Protein AF-0000000082835814 (afdb_homodimer)

Secondary structure (DSSP, 8-state):
----PPP-EEEEESSHHHHHHHHHHHHHHHHHHH-TT----EEEEE--HHHHHHHHHTT-HHHHHHHHHHHHHHHHHTT-SEEE---SGGGGGHHHHGGG-SS-B--HHHHHHHHHHHTT--EEEEES-HHHHTSSHHHHHHHHTT-EEEPPPHHHHHHHHHHHHHTGGGT---HHHHHHHHHHHHHHHHTT-SEEEE-STTGGGT--TTTSSS-EEEHHHHHHHHHHHHHH-/----PPPPEEEEESSHHHHHHHHHHHHHHHHHHH-TT----EEEEE--HHHHHHHHHTT-HHHHHHHHHHHHHHHHHHT-SEEE---SGGGGGHHHHGGG-SS-B--HHHHHHHHHHHTT--EEEEES-HHHHTSSHHHHHHHHTT-EEEPPPHHHHHHHHHHHHHTGGGT---HHHHHHHHHHHHHHHHTT-SEEEE-STTGGGT--TTTSSS-EEEHHHHHHHHHHHHHH-

pLDDT: mean 96.19, std 6.43, range [33.75, 98.94]

Radius of gyration: 22.25 Å; Cα contacts (8 Å, |Δi|>4): 1015; chains: 2; bounding box: 59×64×57 Å

Foldseek 3Di:
DPQPAFFEEEEEEQFPQLSVVLVVLQQVVQCVVVHHSDGHHYHYDYDHNVQCVVCVVVVNLLSLQVSSQVSLVVRVVVPGAAYEYRAQLNVLSVVNHVVPGPHHYDQLLLLLLVVCVVVVFAEEEEADAPSRLVGCRNVVNNVVSPHHYDYFDPVLNVLRNCCVPVAQSVPHDDPVSLVSNLVSLVVVVVVPGQEYEPNGSSNVVRDAPVRHPHHYRNSSSSRSVVSSVNRSD/DPQPAFFEEEEEEQFPQLSVVLVVLQQVVQCVVPHHSDGHHYHYDYDHNVQCVVCVVVVNLLSLLVSSQVSLVVRVVVPGAAYEYRAQLNVLSVVNNVVPGPHHYDQLLLLLLVVCVVVVFAEEEEADAPSRLVGCRNVVNNVVSPHHYDYFDPVLNVLRNCCVVVAQSVPHDDPVSLVSNLVSLVVVVVVPGQEYEPNGSSNVVRDAPVRHPHHYRNSSSSRSVVSSVNRSD

Solvent-accessible surface area (backbone atoms only — not comparable to full-atom values): 23156 Å² total; per-residue (Å²): 124,86,76,72,75,52,41,29,39,15,37,40,33,50,47,51,50,15,32,32,51,24,52,35,45,33,39,48,55,26,16,75,74,67,36,80,58,18,28,60,36,37,36,36,30,30,57,32,36,32,60,47,50,55,22,57,77,64,69,30,46,64,55,40,14,52,54,51,43,52,33,46,51,27,32,47,54,40,57,35,60,34,35,39,43,45,42,52,50,66,53,66,16,42,82,64,24,60,88,70,45,92,54,56,72,60,55,46,45,50,48,41,31,52,50,39,50,75,70,67,55,52,27,33,23,49,42,32,36,54,71,33,56,74,38,61,53,50,60,54,34,26,42,75,68,72,30,46,70,43,72,65,55,69,70,50,29,53,51,40,30,48,48,41,70,75,24,32,62,63,73,45,85,52,71,70,57,48,51,52,51,35,49,51,44,41,53,36,42,74,73,62,29,66,28,30,34,32,44,29,37,47,46,58,79,76,49,43,62,89,70,35,78,36,49,57,42,46,33,31,59,47,36,21,51,51,50,48,52,59,24,66,101,123,85,77,74,74,52,41,28,40,16,36,40,32,51,48,53,51,15,32,32,51,25,53,36,46,33,40,48,55,27,16,76,75,67,36,78,59,18,28,60,37,36,35,35,30,29,58,31,36,33,61,48,50,56,22,57,76,64,68,30,46,64,55,39,12,51,54,51,42,52,33,46,52,28,33,46,54,40,58,34,60,32,35,37,43,45,44,55,50,64,53,67,16,42,82,64,25,62,90,70,46,92,53,55,70,60,56,45,45,51,47,43,31,50,50,40,50,74,71,66,56,54,28,34,23,48,41,32,37,54,72,35,58,74,37,62,55,50,59,54,32,26,42,75,67,72,28,48,72,43,71,66,54,71,70,51,30,52,51,40,30,47,48,42,69,74,24,33,63,63,74,44,85,50,69,69,56,48,53,52,51,35,49,51,44,41,53,36,42,75,72,63,29,66,29,30,34,33,42,28,37,47,47,57,78,77,49,43,60,89,71,35,79,38,49,58,40,44,34,29,58,49,38,22,51,50,50,47,52,59,25,68,101

Sequence (466 aa):
MPVRPPLHIGIVACSAEGAALCYRTICAEGAQRLGPHAHPEVSLHSLSLADYVACLERNDLAGVGALMLTSADRLARAGADFLICPDNTIHQALGHVLPQSPLPWLHIAEEVAAQAAARGLRRIGILGTRWLVDSPVYPDKLQARGLDYVRPAPADRDLLARVIMDELVYGVFKPESVALLQGVVARLRDAGCDAVALGCTELPLVLNDANCALPTLDSTRILARAALDRALAMPVRPPLHIGIVACSAEGAALCYRTICAEGAQRLGPHAHPEVSLHSLSLADYVACLERNDLAGVGALMLTSADRLARAGADFLICPDNTIHQALGHVLPQSPLPWLHIAEEVAAQAAARGLRRIGILGTRWLVDSPVYPDKLQARGLDYVRPAPADRDLLARVIMDELVYGVFKPESVALLQGVVARLRDAGCDAVALGCTELPLVLNDANCALPTLDSTRILARAALDRALA

Organism: NCBI:txid1287738

InterPro domains:
  IPR001920 Asp/Glu racemase [G3DSA:3.40.50.1860] (9-227)
  IPR001920 Asp/Glu racemase [G3DSA:3.40.50.1860] (108-218)
  IPR001920 Asp/Glu racemase [SSF53681] (8-120)
  IPR001920 Asp/Glu racemase [SSF53681] (122-231)
  IPR004380 Aspartate racemase [TIGR00035] (16-233)
  IPR015942 Asp/Glu/hydantoin racemase [PF01177] (23-227)

Nearest PDB structures (foldseek):
  5hqt-assembly1_A  TM=9.695E-01  e=1.471E-18  Escherichia coli O157:H7 str. SS52
  3ojc-assembly1_A  TM=8.824E-01  e=3.855E-18  Yersinia pestis CO92
  2zsk-assembly1_B  TM=8.401E-01  e=7.591E-15  Pyrococcus horikoshii OT3
  1jfl-assembly1_B  TM=8.444E-01  e=1.386E-14  Pyrococcus horikoshii OT3
  2dx7-assembly1_B  TM=7.822E-01  e=9.094E-15  Pyrococcus horikoshii OT3

Structure (mmCIF, N/CA/C/O backbone):
data_AF-0000000082835814-model_v1
#
loop_
_entity.id
_entity.type
_entity.pdbx_description
1 polymer 'L-aspartate/glutamate-specific racemase'
#
loop_
_atom_site.group_PDB
_atom_site.id
_atom_site.type_symbol
_atom_site.label_atom_id
_atom_site.label_alt_id
_atom_site.label_comp_id
_atom_site.label_asym_id
_atom_site.label_entity_id
_atom_site.label_seq_id
_atom_site.pdbx_PDB_ins_code
_atom_site.Cartn_x
_atom_site.Cartn_y
_atom_site.Cartn_z
_atom_site.occupancy
_atom_site.B_iso_or_equiv
_atom_site.auth_seq_id
_atom_site.auth_comp_id
_atom_site.auth_asym_id
_atom_site.auth_atom_id
_atom_site.pdbx_PDB_model_num
ATOM 1 N N . MET A 1 1 ? -31.359 10.32 -10.453 1 34.06 1 MET A N 1
ATOM 2 C CA . MET A 1 1 ? -30.203 10.852 -11.188 1 34.06 1 MET A CA 1
ATOM 3 C C . MET A 1 1 ? -29.094 9.828 -11.258 1 34.06 1 MET A C 1
ATOM 5 O O . MET A 1 1 ? -28.828 9.109 -10.297 1 34.06 1 MET A O 1
ATOM 9 N N . PRO A 1 2 ? -28.672 9.375 -12.469 1 40.94 2 PRO A N 1
ATOM 10 C CA . PRO A 1 2 ? -27.703 8.281 -12.547 1 40.94 2 PRO A CA 1
ATOM 11 C C . PRO A 1 2 ? -26.5 8.508 -11.641 1 40.94 2 PRO A C 1
ATOM 13 O O . PRO A 1 2 ? -25.984 9.625 -11.539 1 40.94 2 PRO A O 1
ATOM 16 N N . VAL A 1 3 ? -26.375 7.82 -10.539 1 61.19 3 VAL A N 1
ATOM 17 C CA . VAL A 1 3 ? -25.344 7.961 -9.516 1 61.19 3 VAL A CA 1
ATOM 18 C C . VAL A 1 3 ? -23.984 8.148 -10.18 1 61.19 3 VAL A C 1
ATOM 20 O O . VAL A 1 3 ? -23.562 7.316 -10.984 1 61.19 3 VAL A O 1
ATOM 23 N N . ARG A 1 4 ? -23.469 9.359 -10.312 1 79.81 4 ARG A N 1
ATOM 24 C CA . ARG A 1 4 ? -22.156 9.641 -10.859 1 79.81 4 ARG A CA 1
ATOM 25 C C . ARG A 1 4 ? -21.109 8.68 -10.289 1 79.81 4 ARG A C 1
ATOM 27 O O . ARG A 1 4 ? -21.094 8.422 -9.078 1 79.81 4 ARG A O 1
ATOM 34 N N . PRO A 1 5 ? -20.312 8.031 -11.281 1 90.81 5 PRO A N 1
ATOM 35 C CA . PRO A 1 5 ? -19.266 7.152 -10.742 1 90.81 5 PRO A CA 1
ATOM 36 C C . PRO A 1 5 ? -18.297 7.891 -9.82 1 90.81 5 PRO A C 1
ATOM 38 O O . PRO A 1 5 ? -18.094 9.094 -9.977 1 90.81 5 PRO A O 1
ATOM 41 N N . PRO A 1 6 ? -17.844 7.262 -8.867 1 96.75 6 PRO A N 1
ATOM 42 C CA . PRO A 1 6 ? -16.859 7.895 -7.992 1 96.75 6 PRO A CA 1
ATOM 43 C C . PRO A 1 6 ? -15.688 8.5 -8.758 1 96.75 6 PRO A C 1
ATOM 45 O O . PRO A 1 6 ? -15.297 7.973 -9.805 1 96.75 6 PRO A O 1
ATOM 48 N N . LEU A 1 7 ? -15.172 9.641 -8.234 1 98.44 7 LEU A N 1
ATOM 49 C CA . LEU A 1 7 ? -13.992 10.242 -8.836 1 98.44 7 LEU A CA 1
ATOM 50 C C . LEU A 1 7 ? -12.773 9.344 -8.672 1 98.44 7 LEU A C 1
ATOM 52 O O . LEU A 1 7 ? -12.656 8.625 -7.676 1 98.44 7 LEU A O 1
ATOM 56 N N . HIS A 1 8 ? -11.914 9.383 -9.688 1 98.75 8 HIS A N 1
ATOM 57 C CA . HIS A 1 8 ? -10.648 8.664 -9.68 1 98.75 8 HIS A CA 1
ATOM 58 C C . HIS A 1 8 ? -9.602 9.383 -8.828 1 98.75 8 HIS A C 1
ATOM 60 O O . HIS A 1 8 ? -9.211 10.508 -9.148 1 98.75 8 HIS A O 1
ATOM 66 N N . ILE A 1 9 ? -9.188 8.734 -7.754 1 98.94 9 ILE A N 1
ATOM 67 C CA . ILE A 1 9 ? -8.266 9.328 -6.793 1 98.94 9 ILE A CA 1
ATOM 68 C C . ILE A 1 9 ? -6.828 9.102 -7.25 1 98.94 9 ILE A C 1
ATOM 70 O O . ILE A 1 9 ? -6.438 7.977 -7.57 1 98.94 9 ILE A O 1
ATOM 74 N N . GLY A 1 10 ? -6.031 10.148 -7.328 1 98.94 10 GLY A N 1
ATOM 75 C CA . GLY A 1 10 ? -4.602 10.031 -7.555 1 98.94 10 GLY A CA 1
ATOM 76 C C . GLY A 1 10 ? -3.775 10.281 -6.309 1 98.94 10 GLY A C 1
ATOM 77 O O . GLY A 1 10 ? -3.896 11.336 -5.68 1 98.94 10 GLY A O 1
ATOM 78 N N . ILE A 1 11 ? -2.92 9.336 -5.945 1 98.94 11 ILE A N 1
ATOM 79 C CA . ILE A 1 11 ? -2.051 9.461 -4.781 1 98.94 11 ILE A CA 1
ATOM 80 C C . ILE A 1 11 ? -0.632 9.797 -5.227 1 98.94 11 ILE A C 1
ATOM 82 O O . ILE A 1 11 ? 0.034 8.984 -5.875 1 98.94 11 ILE A O 1
ATOM 86 N N . VAL A 1 12 ? -0.188 10.969 -4.91 1 98.88 12 VAL A N 1
ATOM 87 C CA . VAL A 1 12 ? 1.22 11.336 -5.035 1 98.88 12 VAL A CA 1
ATOM 88 C C . VAL A 1 12 ? 2.004 10.766 -3.852 1 98.88 12 VAL A C 1
ATOM 90 O O . VAL A 1 12 ? 1.965 11.32 -2.75 1 98.88 12 VAL A O 1
ATOM 93 N N . ALA A 1 13 ? 2.738 9.711 -4.117 1 98.12 13 ALA A N 1
ATOM 94 C CA . ALA A 1 13 ? 3.391 8.969 -3.039 1 98.12 13 ALA A CA 1
ATOM 95 C C . ALA A 1 13 ? 4.812 9.469 -2.812 1 98.12 13 ALA A C 1
ATOM 97 O O . ALA A 1 13 ? 5.547 9.727 -3.768 1 98.12 13 ALA A O 1
ATOM 98 N N . CYS A 1 14 ? 5.152 9.648 -1.575 1 96.12 14 CYS A N 1
ATOM 99 C CA . CYS A 1 14 ? 6.512 9.984 -1.162 1 96.12 14 CYS A CA 1
ATOM 100 C C . CYS A 1 14 ? 7.152 8.82 -0.418 1 96.12 14 CYS A C 1
ATOM 102 O O . CYS A 1 14 ? 8.039 8.148 -0.95 1 96.12 14 CYS A O 1
ATOM 104 N N . SER A 1 15 ? 6.668 8.484 0.699 1 94.56 15 SER A N 1
ATOM 105 C CA . SER A 1 15 ? 7.098 7.277 1.39 1 94.56 15 SER A CA 1
ATOM 106 C C . SER A 1 15 ? 6.16 6.109 1.096 1 94.56 15 SER A C 1
ATOM 108 O O . SER A 1 15 ? 4.945 6.293 1.007 1 94.56 15 SER A O 1
ATOM 110 N N . ALA A 1 16 ? 6.73 4.898 0.979 1 95.94 16 ALA A N 1
ATOM 111 C CA . ALA A 1 16 ? 5.961 3.713 0.612 1 95.94 16 ALA A CA 1
ATOM 112 C C . ALA A 1 16 ? 4.984 3.328 1.717 1 95.94 16 ALA A C 1
ATOM 114 O O . ALA A 1 16 ? 3.844 2.949 1.44 1 95.94 16 ALA A O 1
ATOM 115 N N . GLU A 1 17 ? 5.43 3.436 2.963 1 94.75 17 GLU A N 1
ATOM 116 C CA . GLU A 1 17 ? 4.59 3.01 4.078 1 94.75 17 GLU A CA 1
ATOM 117 C C . GLU A 1 17 ? 3.369 3.914 4.227 1 94.75 17 GLU A C 1
ATOM 119 O O . GLU A 1 17 ? 2.24 3.428 4.336 1 94.75 17 GLU A O 1
ATOM 124 N N . GLY A 1 18 ? 3.574 5.23 4.172 1 94.94 18 GLY A N 1
ATOM 125 C CA . GLY A 1 18 ? 2.467 6.168 4.262 1 94.94 18 GLY A CA 1
ATOM 126 C C . GLY A 1 18 ? 1.495 6.055 3.1 1 94.94 18 GLY A C 1
ATOM 127 O O . GLY A 1 18 ? 0.278 6.055 3.299 1 94.94 18 GLY A O 1
ATOM 128 N N . ALA A 1 19 ? 2.045 5.93 1.923 1 97.75 19 ALA A N 1
ATOM 129 C CA . ALA A 1 19 ? 1.207 5.816 0.733 1 97.75 19 ALA A CA 1
ATOM 130 C C . ALA A 1 19 ? 0.396 4.523 0.757 1 97.75 19 ALA A C 1
ATOM 132 O O . ALA A 1 19 ? -0.786 4.516 0.404 1 97.75 19 ALA A O 1
ATOM 133 N N . ALA A 1 20 ? 1.038 3.438 1.173 1 97.69 20 ALA A N 1
ATOM 134 C CA . ALA A 1 20 ? 0.362 2.145 1.251 1 97.69 20 ALA A CA 1
ATOM 135 C C . ALA A 1 20 ? -0.774 2.18 2.268 1 97.69 20 ALA A C 1
ATOM 137 O O . ALA A 1 20 ? -1.859 1.65 2.016 1 97.69 20 ALA A O 1
ATOM 138 N N . LEU A 1 21 ? -0.505 2.768 3.414 1 96.94 21 LEU A N 1
ATOM 139 C CA . LEU A 1 21 ? -1.548 2.881 4.43 1 96.94 21 LEU A CA 1
ATOM 140 C C . LEU A 1 21 ? -2.725 3.701 3.908 1 96.94 21 LEU A C 1
ATOM 142 O O . LEU A 1 21 ? -3.883 3.334 4.113 1 96.94 21 LEU A O 1
ATOM 146 N N . CYS A 1 22 ? -2.416 4.816 3.246 1 98.31 22 CYS A N 1
ATOM 147 C CA . CYS A 1 22 ? -3.461 5.664 2.684 1 98.31 22 CYS A CA 1
ATOM 148 C C . CYS A 1 22 ? -4.305 4.898 1.672 1 98.31 22 CYS A C 1
ATOM 150 O O . CYS A 1 22 ? -5.531 4.902 1.751 1 98.31 22 CYS A O 1
ATOM 152 N N . TYR A 1 23 ? -3.658 4.191 0.775 1 98.62 23 TYR A N 1
ATOM 153 C CA . TYR A 1 23 ? -4.297 3.398 -0.269 1 98.62 23 TYR A CA 1
ATOM 154 C C . TYR A 1 23 ? -5.184 2.314 0.333 1 98.62 23 TYR A C 1
ATOM 156 O O . TYR A 1 23 ? -6.355 2.189 -0.03 1 98.62 23 TYR A O 1
ATOM 164 N N . ARG A 1 24 ? -4.668 1.563 1.282 1 97.25 24 ARG A N 1
ATOM 165 C CA . ARG A 1 24 ? -5.418 0.489 1.921 1 97.25 24 ARG A CA 1
ATOM 166 C C . ARG A 1 24 ? -6.629 1.039 2.668 1 97.25 24 ARG A C 1
ATOM 168 O O . ARG A 1 24 ? -7.691 0.415 2.684 1 97.25 24 ARG A O 1
ATOM 175 N N . THR A 1 25 ? -6.434 2.201 3.326 1 97.44 25 THR A N 1
ATOM 176 C CA . THR A 1 25 ? -7.527 2.822 4.066 1 97.44 25 THR A CA 1
ATOM 177 C C . THR A 1 25 ? -8.664 3.209 3.125 1 97.44 25 THR A C 1
ATOM 179 O O . THR A 1 25 ? -9.828 2.928 3.406 1 97.44 25 THR A O 1
ATOM 182 N N . ILE A 1 26 ? -8.32 3.812 1.969 1 98.31 26 ILE A N 1
ATOM 183 C CA . ILE A 1 26 ? -9.32 4.211 0.986 1 98.31 26 ILE A CA 1
ATOM 184 C C . ILE A 1 26 ? -10.125 2.988 0.543 1 98.31 26 ILE A C 1
ATOM 186 O O . ILE A 1 26 ? -11.359 3.025 0.506 1 98.31 26 ILE A O 1
ATOM 190 N N . CYS A 1 27 ? -9.445 1.894 0.278 1 97 27 CYS A N 1
ATOM 191 C CA . CYS A 1 27 ? -10.094 0.705 -0.258 1 97 27 CYS A CA 1
ATOM 192 C C . CYS A 1 27 ? -10.938 0.014 0.81 1 97 27 CYS A C 1
ATOM 194 O O . CYS A 1 27 ? -12.086 -0.35 0.563 1 97 27 CYS A O 1
ATOM 196 N N . ALA A 1 28 ? -10.367 -0.128 2.031 1 95.44 28 ALA A N 1
ATOM 197 C CA . ALA A 1 28 ? -11.078 -0.813 3.105 1 95.44 28 ALA A CA 1
ATOM 198 C C . ALA A 1 28 ? -12.336 -0.042 3.51 1 95.44 28 ALA A C 1
ATOM 200 O O . ALA A 1 28 ? -13.414 -0.625 3.645 1 95.44 28 ALA A O 1
ATOM 201 N N . GLU A 1 29 ? -12.172 1.248 3.678 1 96.44 29 GLU A N 1
ATOM 202 C CA . GLU A 1 29 ? -13.312 2.045 4.109 1 96.44 29 GLU A CA 1
ATOM 203 C C . GLU A 1 29 ? -14.266 2.309 2.947 1 96.44 29 GLU A C 1
ATOM 205 O O . GLU A 1 29 ? -15.453 2.572 3.16 1 96.44 29 GLU A O 1
ATOM 210 N N . GLY A 1 30 ? -13.711 2.328 1.691 1 96.5 30 GLY A N 1
ATOM 211 C CA . GLY A 1 30 ? -14.586 2.391 0.531 1 96.5 30 GLY A CA 1
ATOM 212 C C . GLY A 1 30 ? -15.617 1.282 0.504 1 96.5 30 GLY A C 1
ATOM 213 O O . GLY A 1 30 ? -16.766 1.511 0.131 1 96.5 30 GLY A O 1
ATOM 214 N N . ALA A 1 31 ? -15.242 0.094 0.938 1 94.69 31 ALA A N 1
ATOM 215 C CA . ALA A 1 31 ? -16.125 -1.066 0.926 1 94.69 31 ALA A CA 1
ATOM 216 C C . ALA A 1 31 ? -17.297 -0.879 1.897 1 94.69 31 ALA A C 1
ATOM 218 O O . ALA A 1 31 ? -18.391 -1.402 1.674 1 94.69 31 ALA A O 1
ATOM 219 N N . GLN A 1 32 ? -17.047 -0.156 2.953 1 93.94 32 GLN A N 1
ATOM 220 C CA . GLN A 1 32 ? -18.094 0.129 3.926 1 93.94 32 GLN A CA 1
ATOM 221 C C . GLN A 1 32 ? -19.156 1.052 3.332 1 93.94 32 GLN A C 1
ATOM 223 O O . GLN A 1 32 ? -20.312 1.021 3.75 1 93.94 32 GLN A O 1
ATOM 228 N N . ARG A 1 33 ? -18.828 1.81 2.367 1 95 33 ARG A N 1
ATOM 229 C CA . ARG A 1 33 ? -19.719 2.822 1.807 1 95 33 ARG A CA 1
ATOM 230 C C . ARG A 1 33 ? -20.312 2.357 0.482 1 95 33 ARG A C 1
ATOM 232 O O . ARG A 1 33 ? -21.422 2.758 0.119 1 95 33 ARG A O 1
ATOM 239 N N . LEU A 1 34 ? -19.594 1.552 -0.23 1 96.06 34 LEU A N 1
ATOM 240 C CA . LEU A 1 34 ? -19.984 1.211 -1.594 1 96.06 34 LEU A CA 1
ATOM 241 C C . LEU A 1 34 ? -20.438 -0.244 -1.685 1 96.06 34 LEU A C 1
ATOM 243 O O . LEU A 1 34 ? -20.969 -0.671 -2.709 1 96.06 34 LEU A O 1
ATOM 247 N N . GLY A 1 35 ? -20.25 -1.021 -0.644 1 94.38 35 GLY A N 1
ATOM 248 C CA . GLY A 1 35 ? -20.547 -2.445 -0.639 1 94.38 35 GLY A CA 1
ATOM 249 C C . GLY A 1 35 ? -19.312 -3.316 -0.606 1 94.38 35 GLY A C 1
ATOM 250 O O . GLY A 1 35 ? -18.188 -2.812 -0.688 1 94.38 35 GLY A O 1
ATOM 251 N N . PRO A 1 36 ? -19.516 -4.621 -0.508 1 93.94 36 PRO A N 1
ATOM 252 C CA . PRO A 1 36 ? -18.391 -5.543 -0.31 1 93.94 36 PRO A CA 1
ATOM 253 C C . PRO A 1 36 ? -17.344 -5.441 -1.418 1 93.94 36 PRO A C 1
ATOM 255 O O . PRO A 1 36 ? -17.688 -5.488 -2.602 1 93.94 36 PRO A O 1
ATOM 258 N N . HIS A 1 37 ? -16.094 -5.246 -1.024 1 92.75 37 HIS A N 1
ATOM 259 C CA . HIS A 1 37 ? -14.93 -5.254 -1.895 1 92.75 37 HIS A CA 1
ATOM 260 C C . HIS A 1 37 ? -14.898 -4.02 -2.791 1 92.75 37 HIS A C 1
ATOM 262 O O . HIS A 1 37 ? -13.961 -3.832 -3.566 1 92.75 37 HIS A O 1
ATOM 268 N N . ALA A 1 38 ? -15.891 -3.127 -2.67 1 96.31 38 ALA A N 1
ATOM 269 C CA . ALA A 1 38 ? -16 -1.993 -3.584 1 96.31 38 ALA A CA 1
ATOM 270 C C . ALA A 1 38 ? -15.195 -0.802 -3.076 1 96.31 38 ALA A C 1
ATOM 272 O O . ALA A 1 38 ? -15.164 -0.533 -1.873 1 96.31 38 ALA A O 1
ATOM 273 N N . HIS A 1 39 ? -14.508 -0.158 -3.91 1 97.31 39 HIS A N 1
ATOM 274 C CA . HIS A 1 39 ? -13.781 1.078 -3.646 1 97.31 39 HIS A CA 1
ATOM 275 C C . HIS A 1 39 ? -13.625 1.905 -4.918 1 97.31 39 HIS A C 1
ATOM 277 O O . HIS A 1 39 ? -13.828 1.397 -6.023 1 97.31 39 HIS A O 1
ATOM 283 N N . PRO A 1 40 ? -13.352 3.252 -4.785 1 98.19 40 PRO A N 1
ATOM 284 C CA . PRO A 1 40 ? -13.117 4.062 -5.984 1 98.19 40 PRO A CA 1
ATOM 285 C C . PRO A 1 40 ? -11.867 3.635 -6.754 1 98.19 40 PRO A C 1
ATOM 287 O O . PRO A 1 40 ? -11.023 2.916 -6.215 1 98.19 40 PRO A O 1
ATOM 290 N N . GLU A 1 41 ? -11.859 4.02 -7.992 1 98.5 41 GLU A N 1
ATOM 291 C CA . GLU A 1 41 ? -10.633 3.895 -8.781 1 98.5 41 GLU A CA 1
ATOM 292 C C . GLU A 1 41 ? -9.5 4.715 -8.18 1 98.5 41 GLU A C 1
ATOM 294 O O . GLU A 1 41 ? -9.711 5.848 -7.746 1 98.5 41 GLU A O 1
ATOM 299 N N . VAL A 1 42 ? -8.32 4.086 -8.039 1 98.81 42 VAL A N 1
ATOM 300 C CA . VAL A 1 42 ? -7.18 4.754 -7.418 1 98.81 42 VAL A CA 1
ATOM 301 C C . VAL A 1 42 ? -5.93 4.547 -8.273 1 98.81 42 VAL A C 1
ATOM 303 O O . VAL A 1 42 ? -5.664 3.434 -8.734 1 98.81 42 VAL A O 1
ATOM 306 N N . SER A 1 43 ? -5.18 5.59 -8.547 1 98.88 43 SER A N 1
ATOM 307 C CA . SER A 1 43 ? -3.822 5.535 -9.086 1 98.88 43 SER A CA 1
ATOM 308 C C . SER A 1 43 ? -2.812 6.098 -8.086 1 98.88 43 SER A C 1
ATOM 310 O O . SER A 1 43 ? -3.096 7.074 -7.395 1 98.88 43 SER A O 1
ATOM 312 N N . LEU A 1 44 ? -1.703 5.441 -7.992 1 98.88 44 LEU A N 1
ATOM 313 C CA . LEU A 1 44 ? -0.583 5.859 -7.156 1 98.88 44 LEU A CA 1
ATOM 314 C C . LEU A 1 44 ? 0.695 5.977 -7.977 1 98.88 44 LEU A C 1
ATOM 316 O O . LEU A 1 44 ? 0.964 5.137 -8.836 1 98.88 44 LEU A O 1
ATOM 320 N N . HIS A 1 45 ? 1.45 7.059 -7.82 1 98.88 45 HIS A N 1
ATOM 321 C CA . HIS A 1 45 ? 2.758 7.227 -8.438 1 98.88 45 HIS A CA 1
ATOM 322 C C . HIS A 1 45 ? 3.811 7.625 -7.414 1 98.88 45 HIS A C 1
ATOM 324 O O . HIS A 1 45 ? 3.566 8.492 -6.574 1 98.88 45 HIS A O 1
ATOM 330 N N . SER A 1 46 ? 4.934 6.973 -7.535 1 98.44 46 SER A N 1
ATOM 331 C CA . SER A 1 46 ? 6 7.184 -6.562 1 98.44 46 SER A CA 1
ATOM 332 C C . SER A 1 46 ? 7.352 7.348 -7.254 1 98.44 46 SER A C 1
ATOM 334 O O . SER A 1 46 ? 7.789 6.461 -7.988 1 98.44 46 SER A O 1
ATOM 336 N N . LEU A 1 47 ? 8.008 8.461 -7.02 1 98.19 47 LEU A N 1
ATOM 337 C CA . LEU A 1 47 ? 9.43 8.602 -7.289 1 98.19 47 LEU A CA 1
ATOM 338 C C . LEU A 1 47 ? 10.258 8.125 -6.102 1 98.19 47 LEU A C 1
ATOM 340 O O . LEU A 1 47 ? 9.719 7.871 -5.023 1 98.19 47 LEU A O 1
ATOM 344 N N . SER A 1 48 ? 11.562 7.941 -6.355 1 97.62 48 SER A N 1
ATOM 345 C CA . SER A 1 48 ? 12.438 7.5 -5.273 1 97.62 48 SER A CA 1
ATOM 346 C C . SER A 1 48 ? 12.383 8.461 -4.09 1 97.62 48 SER A C 1
ATOM 348 O O . SER A 1 48 ? 12.523 9.672 -4.266 1 97.62 48 SER A O 1
ATOM 350 N N . LEU A 1 49 ? 12.156 7.906 -2.875 1 96.81 49 LEU A N 1
ATOM 351 C CA . LEU A 1 49 ? 12.18 8.727 -1.67 1 96.81 49 LEU A CA 1
ATOM 352 C C . LEU A 1 49 ? 13.516 9.438 -1.515 1 96.81 49 LEU A C 1
ATOM 354 O O . LEU A 1 49 ? 13.578 10.562 -1.011 1 96.81 49 LEU A O 1
ATOM 358 N N . ALA A 1 50 ? 14.547 8.836 -2.014 1 96.81 50 ALA A N 1
ATOM 359 C CA . ALA A 1 50 ? 15.883 9.414 -1.932 1 96.81 50 ALA A CA 1
ATOM 360 C C . ALA A 1 50 ? 15.945 10.773 -2.625 1 96.81 50 ALA A C 1
ATOM 362 O O . ALA A 1 50 ? 16.672 11.664 -2.189 1 96.81 50 ALA A O 1
ATOM 363 N N . ASP A 1 51 ? 15.203 10.898 -3.709 1 97.62 51 ASP A N 1
ATOM 364 C CA . ASP A 1 51 ? 15.18 12.164 -4.434 1 97.62 51 ASP A CA 1
ATOM 365 C C . ASP A 1 51 ? 14.555 13.266 -3.59 1 97.62 51 ASP A C 1
ATOM 367 O O . ASP A 1 51 ? 15.039 14.398 -3.576 1 97.62 51 ASP A O 1
ATOM 371 N N . TYR A 1 52 ? 13.492 12.961 -2.873 1 97 52 TYR A N 1
ATOM 372 C CA . TYR A 1 52 ? 12.859 13.922 -1.979 1 97 52 TYR A CA 1
ATOM 373 C C . TYR A 1 52 ? 13.781 14.297 -0.828 1 97 52 TYR A C 1
ATOM 375 O O . TYR A 1 52 ? 13.93 15.477 -0.494 1 97 52 TYR A O 1
ATOM 383 N N . VAL A 1 53 ? 14.398 13.273 -0.223 1 95.69 53 VAL A N 1
ATOM 384 C CA . VAL A 1 53 ? 15.297 13.484 0.908 1 95.69 53 VAL A CA 1
ATOM 385 C C . VAL A 1 53 ? 16.438 14.406 0.493 1 95.69 53 VAL A C 1
ATOM 387 O O . VAL A 1 53 ? 16.812 15.32 1.232 1 95.69 53 VAL A O 1
ATOM 390 N N . ALA A 1 54 ? 16.953 14.203 -0.715 1 97.19 54 ALA A N 1
ATOM 391 C CA . ALA A 1 54 ? 18.047 15.031 -1.221 1 97.19 54 ALA A CA 1
ATOM 392 C C . ALA A 1 54 ? 17.625 16.5 -1.322 1 97.19 54 ALA A C 1
ATOM 394 O O . ALA A 1 54 ? 18.375 17.391 -0.944 1 97.19 54 ALA A O 1
ATOM 395 N N . CYS A 1 55 ? 16.453 16.703 -1.823 1 97.81 55 CYS A N 1
ATOM 396 C CA . CYS A 1 55 ? 15.938 18.062 -1.93 1 97.81 55 CYS A CA 1
ATOM 397 C C . CYS A 1 55 ? 15.727 18.688 -0.551 1 97.81 55 CYS A C 1
ATOM 399 O O . CYS A 1 55 ? 16.078 19.844 -0.318 1 97.81 55 CYS A O 1
ATOM 401 N N . LEU A 1 56 ? 15.125 17.906 0.367 1 94.75 56 LEU A N 1
ATOM 402 C CA . LEU A 1 56 ? 14.812 18.391 1.707 1 94.75 56 LEU A CA 1
ATOM 403 C C . LEU A 1 56 ? 16.094 18.734 2.465 1 94.75 56 LEU A C 1
ATOM 405 O O . LEU A 1 56 ? 16.141 19.766 3.148 1 94.75 56 LEU A O 1
ATOM 409 N N . GLU A 1 57 ? 17.078 17.922 2.328 1 94.62 57 GLU A N 1
ATOM 410 C CA . GLU A 1 57 ? 18.344 18.156 3 1 94.62 57 GLU A CA 1
ATOM 411 C C . GLU A 1 57 ? 19 19.453 2.516 1 94.62 57 GLU A C 1
ATOM 413 O O . GLU A 1 57 ? 19.703 20.125 3.273 1 94.62 57 GLU A O 1
ATOM 418 N N . ARG A 1 58 ? 18.656 19.828 1.338 1 96.38 58 ARG A N 1
ATOM 419 C CA . ARG A 1 58 ? 19.234 21.047 0.755 1 96.38 58 ARG A CA 1
ATOM 420 C C . ARG A 1 58 ? 18.266 22.219 0.897 1 96.38 58 ARG A C 1
ATOM 422 O O . ARG A 1 58 ? 18.5 23.281 0.318 1 96.38 58 ARG A O 1
ATOM 429 N N . ASN A 1 59 ? 17.234 21.969 1.589 1 95.06 59 ASN A N 1
ATOM 430 C CA . ASN A 1 59 ? 16.188 22.984 1.733 1 95.06 59 ASN A CA 1
ATOM 431 C C . ASN A 1 59 ? 15.711 23.5 0.377 1 95.06 59 ASN A C 1
ATOM 433 O O . ASN A 1 59 ? 15.5 24.688 0.203 1 95.06 59 ASN A O 1
ATOM 437 N N . ASP A 1 60 ? 15.656 22.594 -0.562 1 97.31 60 ASP A N 1
ATOM 438 C CA . ASP A 1 60 ? 15.242 22.891 -1.931 1 97.31 60 ASP A CA 1
ATOM 439 C C . ASP A 1 60 ? 13.766 22.578 -2.146 1 97.31 60 ASP A C 1
ATOM 441 O O . ASP A 1 60 ? 13.43 21.594 -2.811 1 97.31 60 ASP A O 1
ATOM 445 N N . LEU A 1 61 ? 12.906 23.469 -1.725 1 97.12 61 LEU A N 1
ATOM 446 C CA . LEU A 1 61 ? 11.469 23.25 -1.821 1 97.12 61 LEU A CA 1
ATOM 447 C C . LEU A 1 61 ? 11.008 23.281 -3.275 1 97.12 61 LEU A C 1
ATOM 449 O O . LEU A 1 61 ? 10.055 22.594 -3.641 1 97.12 61 LEU A O 1
ATOM 453 N N . ALA A 1 62 ? 11.68 24.094 -4.07 1 97.94 62 ALA A N 1
ATOM 454 C CA . ALA A 1 62 ? 11.367 24.094 -5.496 1 97.94 62 ALA A CA 1
ATOM 455 C C . ALA A 1 62 ? 11.617 22.734 -6.117 1 97.94 62 ALA A C 1
ATOM 457 O O . ALA A 1 62 ? 10.852 22.266 -6.965 1 97.94 62 ALA A O 1
ATOM 458 N N . GLY A 1 63 ? 12.734 22.141 -5.699 1 98.44 63 GLY A N 1
ATOM 459 C CA . GLY A 1 63 ? 13.031 20.781 -6.145 1 98.44 63 GLY A CA 1
ATOM 460 C C . GLY A 1 63 ? 11.992 19.766 -5.699 1 98.44 63 GLY A C 1
ATOM 461 O O . GLY A 1 63 ? 11.586 18.906 -6.477 1 98.44 63 GLY A O 1
ATOM 462 N N . VAL A 1 64 ? 11.578 19.859 -4.434 1 98.31 64 VAL A N 1
ATOM 463 C CA . VAL A 1 64 ? 10.508 19 -3.926 1 98.31 64 VAL A CA 1
ATOM 464 C C . VAL A 1 64 ? 9.25 19.188 -4.77 1 98.31 64 VAL A C 1
ATOM 466 O O . VAL A 1 64 ? 8.617 18.219 -5.184 1 98.31 64 VAL A O 1
ATOM 469 N N . GLY A 1 65 ? 8.922 20.453 -5.02 1 98.5 65 GLY A N 1
ATOM 470 C CA . GLY A 1 65 ? 7.758 20.75 -5.84 1 98.5 65 GLY A CA 1
ATOM 471 C C . GLY A 1 65 ? 7.836 20.156 -7.23 1 98.5 65 GLY A C 1
ATOM 472 O O . GLY A 1 65 ? 6.84 19.656 -7.754 1 98.5 65 GLY A O 1
ATOM 473 N N . ALA A 1 66 ? 8.992 20.203 -7.844 1 98.62 66 ALA A N 1
ATOM 474 C CA . ALA A 1 66 ? 9.188 19.641 -9.18 1 98.62 66 ALA A CA 1
ATOM 475 C C . ALA A 1 66 ? 8.938 18.125 -9.18 1 98.62 66 ALA A C 1
ATOM 477 O O . ALA A 1 66 ? 8.352 17.594 -10.125 1 98.62 66 ALA A O 1
ATOM 478 N N . LEU A 1 67 ? 9.406 17.469 -8.141 1 98.62 67 LEU A N 1
ATOM 479 C CA . LEU A 1 67 ? 9.156 16.031 -8.008 1 98.62 67 LEU A CA 1
ATOM 480 C C . LEU A 1 67 ? 7.668 15.758 -7.863 1 98.62 67 LEU A C 1
ATOM 482 O O . LEU A 1 67 ? 7.133 14.859 -8.523 1 98.62 67 LEU A O 1
ATOM 486 N N . MET A 1 68 ? 7.008 16.547 -7.016 1 98.69 68 MET A N 1
ATOM 487 C CA . MET A 1 68 ? 5.566 16.391 -6.82 1 98.69 68 MET A CA 1
ATOM 488 C C . MET A 1 68 ? 4.812 16.625 -8.125 1 98.69 68 MET A C 1
ATOM 490 O O . MET A 1 68 ? 3.865 15.906 -8.438 1 98.69 68 MET A O 1
ATOM 494 N N . LEU A 1 69 ? 5.234 17.594 -8.906 1 98.75 69 LEU A N 1
ATOM 495 C CA . LEU A 1 69 ? 4.586 17.906 -10.172 1 98.75 69 LEU A CA 1
ATOM 496 C C . LEU A 1 69 ? 4.777 16.766 -11.18 1 98.75 69 LEU A C 1
ATOM 498 O O . LEU A 1 69 ? 3.877 16.484 -11.969 1 98.75 69 LEU A O 1
ATOM 502 N N . THR A 1 70 ? 5.934 16.172 -11.148 1 98.75 70 THR A N 1
ATOM 503 C CA . THR A 1 70 ? 6.156 15.008 -12 1 98.75 70 THR A CA 1
ATOM 504 C C . THR A 1 70 ? 5.125 13.922 -11.703 1 98.75 70 THR A C 1
ATOM 506 O O . THR A 1 70 ? 4.508 13.375 -12.625 1 98.75 70 THR A O 1
ATOM 509 N N . SER A 1 71 ? 4.918 13.656 -10.445 1 98.81 71 SER A N 1
ATOM 510 C CA . SER A 1 71 ? 3.934 12.656 -10.047 1 98.81 71 SER A CA 1
ATOM 511 C C . SER A 1 71 ? 2.521 13.094 -10.43 1 98.81 71 SER A C 1
ATOM 513 O O . SER A 1 71 ? 1.717 12.273 -10.883 1 98.81 71 SER A O 1
ATOM 515 N N . ALA A 1 72 ? 2.248 14.367 -10.211 1 98.81 72 ALA A N 1
ATOM 516 C CA . ALA A 1 72 ? 0.935 14.898 -10.57 1 98.81 72 ALA A CA 1
ATOM 517 C C . ALA A 1 72 ? 0.644 14.688 -12.055 1 98.81 72 ALA A C 1
ATOM 519 O O . ALA A 1 72 ? -0.46 14.281 -12.422 1 98.81 72 ALA A O 1
ATOM 520 N N . ASP A 1 73 ? 1.625 14.922 -12.867 1 98.75 73 ASP A N 1
ATOM 521 C CA . ASP A 1 73 ? 1.473 14.773 -14.312 1 98.75 73 ASP A CA 1
ATOM 522 C C . ASP A 1 73 ? 1.256 13.312 -14.695 1 98.75 73 ASP A C 1
ATOM 524 O O . ASP A 1 73 ? 0.42 13 -15.547 1 98.75 73 ASP A O 1
ATOM 528 N N . ARG A 1 74 ? 2.051 12.406 -14.094 1 98.69 74 ARG A N 1
ATOM 529 C CA . ARG A 1 74 ? 1.873 10.984 -14.336 1 98.69 74 ARG A CA 1
ATOM 530 C C . ARG A 1 74 ? 0.457 10.539 -13.984 1 98.69 74 ARG A C 1
ATOM 532 O O . ARG A 1 74 ? -0.17 9.789 -14.742 1 98.69 74 ARG A O 1
ATOM 539 N N . LEU A 1 75 ? -0.053 11.008 -12.875 1 98.88 75 LEU A N 1
ATOM 540 C CA . LEU A 1 75 ? -1.364 10.602 -12.375 1 98.88 75 LEU A CA 1
ATOM 541 C C . LEU A 1 75 ? -2.477 11.195 -13.234 1 98.88 75 LEU A C 1
ATOM 543 O O . LEU A 1 75 ? -3.506 10.555 -13.453 1 98.88 75 LEU A O 1
ATOM 547 N N . ALA A 1 76 ? -2.273 12.43 -13.688 1 98.88 76 ALA A N 1
ATOM 548 C CA . ALA A 1 76 ? -3.227 13.016 -14.625 1 98.88 76 ALA A CA 1
ATOM 549 C C . ALA A 1 76 ? -3.314 12.188 -15.906 1 98.88 76 ALA A C 1
ATOM 551 O O . ALA A 1 76 ? -4.41 11.93 -16.406 1 98.88 76 ALA A O 1
ATOM 552 N N . ARG A 1 77 ? -2.205 11.75 -16.406 1 98.56 77 ARG A N 1
ATOM 553 C CA . ARG A 1 77 ? -2.166 10.93 -17.609 1 98.56 77 ARG A CA 1
ATOM 554 C C . ARG A 1 77 ? -2.854 9.586 -17.375 1 98.56 77 ARG A C 1
ATOM 556 O O . ARG A 1 77 ? -3.455 9.023 -18.281 1 98.56 77 ARG A O 1
ATOM 563 N N . ALA A 1 78 ? -2.76 9.141 -16.141 1 98.44 78 ALA A N 1
ATOM 564 C CA . ALA A 1 78 ? -3.412 7.883 -15.797 1 98.44 78 ALA A CA 1
ATOM 565 C C . ALA A 1 78 ? -4.918 8.062 -15.656 1 98.44 78 ALA A C 1
ATOM 567 O O . ALA A 1 78 ? -5.664 7.086 -15.547 1 98.44 78 ALA A O 1
ATOM 568 N N . GLY A 1 79 ? -5.375 9.328 -15.57 1 98.44 79 GLY A N 1
ATOM 569 C CA . GLY A 1 79 ? -6.805 9.586 -15.602 1 98.44 79 GLY A CA 1
ATOM 570 C C . GLY A 1 79 ? -7.359 10.031 -14.266 1 98.44 79 GLY A C 1
ATOM 571 O O . GLY A 1 79 ? -8.578 10.133 -14.094 1 98.44 79 GLY A O 1
ATOM 572 N N . ALA A 1 80 ? -6.512 10.336 -13.25 1 98.81 80 ALA A N 1
ATOM 573 C CA . ALA A 1 80 ? -6.992 10.789 -11.945 1 98.81 80 ALA A CA 1
ATOM 574 C C . ALA A 1 80 ? -7.789 12.086 -12.078 1 98.81 80 ALA A C 1
ATOM 576 O O . ALA A 1 80 ? -7.527 12.891 -12.969 1 98.81 80 ALA A O 1
ATOM 577 N N . ASP A 1 81 ? -8.75 12.242 -11.148 1 98.81 81 ASP A N 1
ATOM 578 C CA . ASP A 1 81 ? -9.586 13.438 -11.148 1 98.81 81 ASP A CA 1
ATOM 579 C C . ASP A 1 81 ? -9.07 14.469 -10.156 1 98.81 81 ASP A C 1
ATOM 581 O O . ASP A 1 81 ? -9.312 15.672 -10.312 1 98.81 81 ASP A O 1
ATOM 585 N N . PHE A 1 82 ? -8.422 14.023 -9.125 1 98.88 82 PHE A N 1
ATOM 586 C CA . PHE A 1 82 ? -7.809 14.891 -8.125 1 98.88 82 PHE A CA 1
ATOM 587 C C . PHE A 1 82 ? -6.684 14.164 -7.402 1 98.88 82 PHE A C 1
ATOM 589 O O . PHE A 1 82 ? -6.504 12.953 -7.574 1 98.88 82 PHE A O 1
ATOM 596 N N . LEU A 1 83 ? -5.926 14.969 -6.664 1 98.88 83 LEU A N 1
ATOM 597 C CA . LEU A 1 83 ? -4.695 14.422 -6.109 1 98.88 83 LEU A CA 1
ATOM 598 C C . LEU A 1 83 ? -4.66 14.578 -4.594 1 98.88 83 LEU A C 1
ATOM 600 O O . LEU A 1 83 ? -5.164 15.57 -4.062 1 98.88 83 LEU A O 1
ATOM 604 N N . ILE A 1 84 ? -4.113 13.602 -3.936 1 98.81 84 ILE A N 1
ATOM 605 C CA . ILE A 1 84 ? -3.727 13.68 -2.529 1 98.81 84 ILE A CA 1
ATOM 606 C C . ILE A 1 84 ? -2.271 13.242 -2.371 1 98.81 84 ILE A C 1
ATOM 608 O O . ILE A 1 84 ? -1.718 12.57 -3.244 1 98.81 84 ILE A O 1
ATOM 612 N N . CYS A 1 85 ? -1.683 13.68 -1.3 1 98.56 85 CYS A N 1
ATOM 613 C CA . CYS A 1 85 ? -0.311 13.32 -0.956 1 98.56 85 CYS A CA 1
ATOM 614 C C . CYS A 1 85 ? -0.195 12.961 0.521 1 98.56 85 CYS A C 1
ATOM 616 O O . CYS A 1 85 ? -0.124 13.844 1.377 1 98.56 85 CYS A O 1
ATOM 618 N N . PRO A 1 86 ? -0.148 11.633 0.756 1 97.81 86 PRO A N 1
ATOM 619 C CA . PRO A 1 86 ? -0.008 11.203 2.15 1 97.81 86 PRO A CA 1
ATOM 620 C C . PRO A 1 86 ? 1.418 11.367 2.674 1 97.81 86 PRO A C 1
ATOM 622 O O . PRO A 1 86 ? 2.051 10.375 3.057 1 97.81 86 PRO A O 1
ATOM 625 N N . ASP A 1 87 ? 1.876 12.477 2.691 1 96.81 87 ASP A N 1
ATOM 626 C CA . ASP A 1 87 ? 3.121 12.953 3.285 1 96.81 87 ASP A CA 1
ATOM 627 C C . ASP A 1 87 ? 2.973 14.383 3.801 1 96.81 87 ASP A C 1
ATOM 629 O O . ASP A 1 87 ? 2.621 15.289 3.043 1 96.81 87 ASP A O 1
ATOM 633 N N . ASN A 1 88 ? 3.256 14.539 5.016 1 96.31 88 ASN A N 1
ATOM 634 C CA . ASN A 1 88 ? 3.039 15.836 5.648 1 96.31 88 ASN A CA 1
ATOM 635 C C . ASN A 1 88 ? 4.16 16.812 5.316 1 96.31 88 ASN A C 1
ATOM 637 O O . ASN A 1 88 ? 3.895 17.969 4.957 1 96.31 88 ASN A O 1
ATOM 641 N N . THR A 1 89 ? 5.355 16.328 5.367 1 94.19 89 THR A N 1
ATOM 642 C CA . THR A 1 89 ? 6.539 17.172 5.242 1 94.19 89 THR A CA 1
ATOM 643 C C . THR A 1 89 ? 6.559 17.875 3.891 1 94.19 89 THR A C 1
ATOM 645 O O . THR A 1 89 ? 6.75 19.094 3.824 1 94.19 89 THR A O 1
ATOM 648 N N . ILE A 1 90 ? 6.234 17.203 2.844 1 95.25 90 ILE A N 1
ATOM 649 C CA . ILE A 1 90 ? 6.484 17.766 1.523 1 95.25 90 ILE A CA 1
ATOM 650 C C . ILE A 1 90 ? 5.324 18.672 1.122 1 95.25 90 ILE A C 1
ATOM 652 O O . ILE A 1 90 ? 5.402 19.375 0.115 1 95.25 90 ILE A O 1
ATOM 656 N N . HIS A 1 91 ? 4.297 18.781 1.914 1 97.25 91 HIS A N 1
ATOM 657 C CA . HIS A 1 91 ? 3.266 19.781 1.688 1 97.25 91 HIS A CA 1
ATOM 658 C C . HIS A 1 91 ? 3.838 21.203 1.787 1 97.25 91 HIS A C 1
ATOM 660 O O . HIS A 1 91 ? 3.215 22.156 1.33 1 97.25 91 HIS A O 1
ATOM 666 N N . GLN A 1 92 ? 4.988 21.281 2.387 1 95.62 92 GLN A N 1
ATOM 667 C CA . GLN A 1 92 ? 5.695 22.562 2.404 1 95.62 92 GLN A CA 1
ATOM 668 C C . GLN A 1 92 ? 5.887 23.109 0.991 1 95.62 92 GLN A C 1
ATOM 670 O O . GLN A 1 92 ? 6.004 24.312 0.794 1 95.62 92 GLN A O 1
ATOM 675 N N . ALA A 1 93 ? 5.941 22.234 0.058 1 97.25 93 ALA A N 1
ATOM 676 C CA . ALA A 1 93 ? 6.293 22.625 -1.303 1 97.25 93 ALA A CA 1
ATOM 677 C C . ALA A 1 93 ? 5.043 22.922 -2.129 1 97.25 93 ALA A C 1
ATOM 679 O O . ALA A 1 93 ? 5.137 23.25 -3.311 1 97.25 93 ALA A O 1
ATOM 680 N N . LEU A 1 94 ? 3.828 22.844 -1.538 1 96.69 94 LEU A N 1
ATOM 681 C CA . LEU A 1 94 ? 2.592 22.938 -2.307 1 96.69 94 LEU A CA 1
ATOM 682 C C . LEU A 1 94 ? 2.461 24.297 -2.963 1 96.69 94 LEU A C 1
ATOM 684 O O . LEU A 1 94 ? 1.844 24.438 -4.023 1 96.69 94 LEU A O 1
ATOM 688 N N . GLY A 1 95 ? 3.045 25.344 -2.373 1 96.12 95 GLY A N 1
ATOM 689 C CA . GLY A 1 95 ? 3.061 26.641 -3.006 1 96.12 95 GLY A CA 1
ATOM 690 C C . GLY A 1 95 ? 3.715 26.641 -4.375 1 96.12 95 GLY A C 1
ATOM 691 O O . GLY A 1 95 ? 3.357 27.438 -5.246 1 96.12 95 GLY A O 1
ATOM 692 N N . HIS A 1 96 ? 4.707 25.766 -4.57 1 96.62 96 HIS A N 1
ATOM 693 C CA . HIS A 1 96 ? 5.406 25.609 -5.84 1 96.62 96 HIS A CA 1
ATOM 694 C C . HIS A 1 96 ? 4.633 24.703 -6.789 1 96.62 96 HIS A C 1
ATOM 696 O O . HIS A 1 96 ? 4.859 24.719 -8 1 96.62 96 HIS A O 1
ATOM 702 N N . VAL A 1 97 ? 3.695 23.938 -6.289 1 98.06 97 VAL A N 1
ATOM 703 C CA . VAL A 1 97 ? 3.043 22.875 -7.043 1 98.06 97 VAL A CA 1
ATOM 704 C C . VAL A 1 97 ? 1.713 23.375 -7.602 1 98.06 97 VAL A C 1
ATOM 706 O O . VAL A 1 97 ? 1.431 23.203 -8.789 1 98.06 97 VAL A O 1
ATOM 709 N N . LEU A 1 98 ? 0.902 24.031 -6.797 1 97.56 98 LEU A N 1
ATOM 710 C CA . LEU A 1 98 ? -0.51 24.297 -7.055 1 97.56 98 LEU A CA 1
ATOM 711 C C . LEU A 1 98 ? -0.684 25.156 -8.305 1 97.56 98 LEU A C 1
ATOM 713 O O . LEU A 1 98 ? -1.536 24.875 -9.148 1 97.56 98 LEU A O 1
ATOM 717 N N . PRO A 1 99 ? 0.149 26.188 -8.523 1 97.31 99 PRO A N 1
ATOM 718 C CA . PRO A 1 99 ? -0.045 27.031 -9.695 1 97.31 99 PRO A CA 1
ATOM 719 C C . PRO A 1 99 ? 0.161 26.281 -11.008 1 97.31 99 PRO A C 1
ATOM 721 O O . PRO A 1 99 ? -0.326 26.719 -12.055 1 97.31 99 PRO A O 1
ATOM 724 N N . GLN A 1 100 ? 0.833 25.141 -10.961 1 97.81 100 GLN A N 1
ATOM 725 C CA . GLN A 1 100 ? 1.196 24.422 -12.18 1 97.81 100 GLN A CA 1
ATOM 726 C C . GLN A 1 100 ? 0.511 23.062 -12.25 1 97.81 100 GLN A C 1
ATOM 728 O O . GLN A 1 100 ? 0.624 22.359 -13.25 1 97.81 100 GLN A O 1
ATOM 733 N N . SER A 1 101 ? -0.156 22.75 -11.203 1 98.38 101 SER A N 1
ATOM 734 C CA . SER A 1 101 ? -0.699 21.406 -11.109 1 98.38 101 SER A CA 1
ATOM 735 C C . SER A 1 101 ? -1.791 21.172 -12.148 1 98.38 101 SER A C 1
ATOM 737 O O . SER A 1 101 ? -2.656 22.031 -12.344 1 98.38 101 SER A O 1
ATOM 739 N N . PRO A 1 102 ? -1.812 19.969 -12.781 1 98.56 102 PRO A N 1
ATOM 740 C CA . PRO A 1 102 ? -2.852 19.656 -13.758 1 98.56 102 PRO A CA 1
ATOM 741 C C . PRO A 1 102 ? -4.188 19.312 -13.109 1 98.56 102 PRO A C 1
ATOM 743 O O . PRO A 1 102 ? -5.219 19.266 -13.781 1 98.56 102 PRO A O 1
ATOM 746 N N . LEU A 1 103 ? -4.195 19.031 -11.797 1 98.69 103 LEU A N 1
ATOM 747 C CA . LEU A 1 103 ? -5.383 18.562 -11.094 1 98.69 103 LEU A CA 1
ATOM 748 C C . LEU A 1 103 ? -5.512 19.234 -9.734 1 98.69 103 LEU A C 1
ATOM 750 O O . LEU A 1 103 ? -4.523 19.719 -9.18 1 98.69 103 LEU A O 1
ATOM 754 N N . PRO A 1 104 ? -6.711 19.297 -9.18 1 98.56 104 PRO A N 1
ATOM 755 C CA . PRO A 1 104 ? -6.879 19.828 -7.828 1 98.56 104 PRO A CA 1
ATOM 756 C C . PRO A 1 104 ? -6.32 18.906 -6.754 1 98.56 104 PRO A C 1
ATOM 758 O O . PRO A 1 104 ? -6.172 17.703 -6.988 1 98.56 104 PRO A O 1
ATOM 761 N N . TRP A 1 105 ? -6.023 19.516 -5.531 1 98.56 105 TRP A N 1
ATOM 762 C CA . TRP A 1 105 ? -5.391 18.781 -4.441 1 98.56 105 TRP A CA 1
ATOM 763 C C . TRP A 1 105 ? -6.203 18.906 -3.156 1 98.56 105 TRP A C 1
ATOM 765 O O . TRP A 1 105 ? -6.863 19.922 -2.93 1 98.56 105 TRP A O 1
ATOM 775 N N . LEU A 1 106 ? -6.199 17.891 -2.336 1 98.44 106 LEU A N 1
ATOM 776 C CA . LEU A 1 106 ? -6.516 18.047 -0.919 1 98.44 106 LEU A CA 1
ATOM 777 C C . LEU A 1 106 ? -5.246 18.266 -0.102 1 98.44 106 LEU A C 1
ATOM 779 O O . LEU A 1 106 ? -4.219 17.641 -0.361 1 98.44 106 LEU A O 1
ATOM 783 N N . HIS A 1 107 ? -5.363 19.172 0.825 1 98.12 107 HIS A N 1
ATOM 784 C CA . HIS A 1 107 ? -4.227 19.469 1.692 1 98.12 107 HIS A CA 1
ATOM 785 C C . HIS A 1 107 ? -4.316 18.688 3.002 1 98.12 107 HIS A C 1
ATOM 787 O O . HIS A 1 107 ? -5.273 18.859 3.762 1 98.12 107 HIS A O 1
ATOM 793 N N . ILE A 1 108 ? -3.305 17.938 3.332 1 98.19 108 ILE A N 1
ATOM 794 C CA . ILE A 1 108 ? -3.363 16.969 4.426 1 98.19 108 ILE A CA 1
ATOM 795 C C . ILE A 1 108 ? -3.521 17.703 5.754 1 98.19 108 ILE A C 1
ATOM 797 O O . ILE A 1 108 ? -4.355 17.328 6.582 1 98.19 108 ILE A O 1
ATOM 801 N N . ALA A 1 109 ? -2.82 18.75 5.973 1 98.31 109 ALA A N 1
ATOM 802 C CA . ALA A 1 109 ? -2.881 19.484 7.234 1 98.31 109 ALA A CA 1
ATOM 803 C C . ALA A 1 109 ? -4.195 20.25 7.371 1 98.31 109 ALA A C 1
ATOM 805 O O . ALA A 1 109 ? -4.684 20.469 8.484 1 98.31 109 ALA A O 1
ATOM 806 N N . GLU A 1 110 ? -4.734 20.672 6.211 1 98.31 110 GLU A N 1
ATOM 807 C CA . GLU A 1 110 ? -6.051 21.297 6.254 1 98.31 110 GLU A CA 1
ATOM 808 C C . GLU A 1 110 ? -7.117 20.312 6.719 1 98.31 110 GLU A C 1
ATOM 810 O O . GLU A 1 110 ? -7.992 20.672 7.512 1 98.31 110 GLU A O 1
ATOM 815 N N . GLU A 1 111 ? -7.016 19.109 6.188 1 98.56 111 GLU A N 1
ATOM 816 C CA . GLU A 1 111 ? -7.969 18.078 6.59 1 98.56 111 GLU A CA 1
ATOM 817 C C . GLU A 1 111 ? -7.812 17.734 8.07 1 98.56 111 GLU A C 1
ATOM 819 O O . GLU A 1 111 ? -8.805 17.516 8.766 1 98.56 111 GLU A O 1
ATOM 824 N N . VAL A 1 112 ? -6.578 17.656 8.57 1 98.56 112 VAL A N 1
ATOM 825 C CA . VAL A 1 112 ? -6.316 17.359 9.977 1 98.56 112 VAL A CA 1
ATOM 826 C C . VAL A 1 112 ? -6.863 18.484 10.852 1 98.56 112 VAL A C 1
ATOM 828 O O . VAL A 1 112 ? -7.535 18.234 11.859 1 98.56 112 VAL A O 1
ATOM 831 N N . ALA A 1 113 ? -6.594 19.734 10.453 1 98.69 113 ALA A N 1
ATOM 832 C CA . ALA A 1 113 ? -7.062 20.875 11.211 1 98.69 113 ALA A CA 1
ATOM 833 C C . ALA A 1 113 ? -8.586 20.922 11.273 1 98.69 113 ALA A C 1
ATOM 835 O O . ALA A 1 113 ? -9.172 21.234 12.312 1 98.69 113 ALA A O 1
ATOM 836 N N . ALA A 1 114 ? -9.203 20.594 10.156 1 98.5 114 ALA A N 1
ATOM 837 C CA . ALA A 1 114 ? -10.664 20.562 10.109 1 98.5 114 ALA A CA 1
ATOM 838 C C . ALA A 1 114 ? -11.219 19.516 11.078 1 98.5 114 ALA A C 1
ATOM 840 O O . ALA A 1 114 ? -12.203 19.781 11.773 1 98.5 114 ALA A O 1
ATOM 841 N N . GLN A 1 115 ? -10.602 18.375 11.094 1 98 115 GLN A N 1
ATOM 842 C CA . GLN A 1 115 ? -11.039 17.328 12 1 98 115 GLN A CA 1
ATOM 843 C C . GLN A 1 115 ? -10.812 17.703 13.453 1 98 115 GLN A C 1
ATOM 845 O O . GLN A 1 115 ? -11.633 17.406 14.32 1 98 115 GLN A O 1
ATOM 850 N N . ALA A 1 116 ? -9.68 18.297 13.734 1 98.44 116 ALA A N 1
ATOM 851 C CA . ALA A 1 116 ? -9.375 18.766 15.086 1 98.44 116 ALA A CA 1
ATOM 852 C C . ALA A 1 116 ? -10.438 19.734 15.578 1 98.44 116 ALA A C 1
ATOM 854 O O . ALA A 1 116 ? -10.945 19.609 16.703 1 98.44 116 ALA A O 1
ATOM 855 N N . ALA A 1 117 ? -10.766 20.641 14.711 1 98.38 117 ALA A N 1
ATOM 856 C CA . ALA A 1 117 ? -11.773 21.641 15.047 1 98.38 117 ALA A CA 1
ATOM 857 C C . ALA A 1 117 ? -13.133 20.984 15.273 1 98.38 117 ALA A C 1
ATOM 859 O O . ALA A 1 117 ? -13.844 21.328 16.219 1 98.38 117 ALA A O 1
ATOM 860 N N . ALA A 1 118 ? -13.492 20.078 14.438 1 97.88 118 ALA A N 1
ATOM 861 C CA . ALA A 1 118 ? -14.773 19.391 14.531 1 97.88 118 ALA A CA 1
ATOM 862 C C . ALA A 1 118 ? -14.891 18.609 15.828 1 97.88 118 ALA A C 1
ATOM 864 O O . ALA A 1 118 ? -15.984 18.438 16.375 1 97.88 118 ALA A O 1
ATOM 865 N N . ARG A 1 119 ? -13.766 18.172 16.359 1 97.56 119 ARG A N 1
ATOM 866 C CA . ARG A 1 119 ? -13.742 17.375 17.578 1 97.56 119 ARG A CA 1
ATOM 867 C C . ARG A 1 119 ? -13.672 18.266 18.812 1 97.56 119 ARG A C 1
ATOM 869 O O . ARG A 1 119 ? -13.641 17.766 19.938 1 97.56 119 ARG A O 1
ATOM 876 N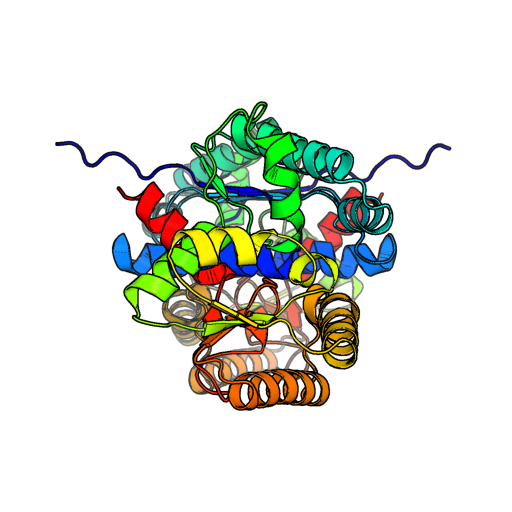 N . GLY A 1 120 ? -13.523 19.516 18.641 1 98 120 GLY A N 1
ATOM 877 C CA . GLY A 1 120 ? -13.5 20.469 19.734 1 98 120 GLY A CA 1
ATOM 878 C C . GLY A 1 120 ? -12.148 20.531 20.438 1 98 120 GLY A C 1
ATOM 879 O O . GLY A 1 120 ? -12.07 20.906 21.609 1 98 120 GLY A O 1
ATOM 880 N N . LEU A 1 121 ? -11.125 20.156 19.75 1 98.31 121 LEU A N 1
ATOM 881 C CA . LEU A 1 121 ? -9.781 20.234 20.297 1 98.31 121 LEU A CA 1
ATOM 882 C C . LEU A 1 121 ? -9.258 21.672 20.266 1 98.31 121 LEU A C 1
ATOM 884 O O . LEU A 1 121 ? -9.828 22.531 19.594 1 98.31 121 LEU A O 1
ATOM 888 N N . ARG A 1 122 ? -8.188 21.984 21.031 1 98.25 122 ARG A N 1
ATOM 889 C CA . ARG A 1 122 ? -7.754 23.359 21.156 1 98.25 122 ARG A CA 1
ATOM 890 C C . ARG A 1 122 ? -6.25 23.5 20.938 1 98.25 122 ARG A C 1
ATOM 892 O O . ARG A 1 122 ? -5.789 24.453 20.297 1 98.25 122 ARG A O 1
ATOM 899 N N . ARG A 1 123 ? -5.512 22.672 21.5 1 98.62 123 ARG A N 1
ATOM 900 C CA . ARG A 1 123 ? -4.055 22.766 21.469 1 98.62 123 ARG A CA 1
ATOM 901 C C . ARG A 1 123 ? -3.434 21.438 21 1 98.62 123 ARG A C 1
ATOM 903 O O . ARG A 1 123 ? -3.426 20.469 21.75 1 98.62 123 ARG A O 1
ATOM 910 N N . ILE A 1 124 ? -2.842 21.422 19.812 1 98.75 124 ILE A N 1
ATOM 911 C CA . ILE A 1 124 ? -2.428 20.203 19.125 1 98.75 124 ILE A CA 1
ATOM 912 C C . ILE A 1 124 ? -0.905 20.078 19.156 1 98.75 124 ILE A C 1
ATOM 914 O O . ILE A 1 124 ? -0.197 20.984 18.719 1 98.75 124 ILE A O 1
ATOM 918 N N . GLY A 1 125 ? -0.393 18.953 19.734 1 98.69 125 GLY A N 1
ATOM 919 C CA . GLY A 1 125 ? 1.016 18.656 19.547 1 98.69 125 GLY A CA 1
ATOM 920 C C . GLY A 1 125 ? 1.335 18.156 18.141 1 98.69 125 GLY A C 1
ATOM 921 O O . GLY A 1 125 ? 0.573 17.391 17.562 1 98.69 125 GLY A O 1
ATOM 922 N N . ILE A 1 126 ? 2.432 18.656 17.562 1 98.12 126 ILE A N 1
ATOM 923 C CA . ILE A 1 126 ? 2.793 18.281 16.203 1 98.12 126 ILE A CA 1
ATOM 924 C C . ILE A 1 126 ? 3.924 17.25 16.234 1 98.12 126 ILE A C 1
ATOM 926 O O . ILE A 1 126 ? 5.059 17.578 16.578 1 98.12 126 ILE A O 1
ATOM 930 N N . LEU A 1 127 ? 3.617 16.016 15.867 1 97.12 127 LEU A N 1
ATOM 931 C CA . LEU A 1 127 ? 4.652 14.992 15.758 1 97.12 127 LEU A CA 1
ATOM 932 C C . LEU A 1 127 ? 5.082 14.805 14.305 1 97.12 127 LEU A C 1
ATOM 934 O O . LEU A 1 127 ? 4.238 14.758 13.406 1 97.12 127 LEU A O 1
ATOM 938 N N . GLY A 1 128 ? 6.344 14.688 14.047 1 95.12 128 GLY A N 1
ATOM 939 C CA . GLY A 1 128 ? 6.91 14.477 12.719 1 95.12 128 GLY A CA 1
ATOM 940 C C . GLY A 1 128 ? 8.414 14.672 12.672 1 95.12 128 GLY A C 1
ATOM 941 O O . GLY A 1 128 ? 9.055 14.812 13.719 1 95.12 128 GLY A O 1
ATOM 942 N N . THR A 1 129 ? 8.945 14.633 11.516 1 91.88 129 THR A N 1
ATOM 943 C CA . THR A 1 129 ? 10.367 14.914 11.344 1 91.88 129 THR A CA 1
ATOM 944 C C . THR A 1 129 ? 10.672 16.375 11.656 1 91.88 129 THR A C 1
ATOM 946 O O . THR A 1 129 ? 9.758 17.203 11.766 1 91.88 129 THR A O 1
ATOM 949 N N . ARG A 1 130 ? 11.93 16.625 11.719 1 91.56 130 ARG A N 1
ATOM 950 C CA . ARG A 1 130 ? 12.352 18 11.953 1 91.56 130 ARG A CA 1
ATOM 951 C C . ARG A 1 130 ? 11.875 18.922 10.836 1 91.56 130 ARG A C 1
ATOM 953 O O . ARG A 1 130 ? 11.477 20.062 11.086 1 91.56 130 ARG A O 1
ATOM 960 N N . TRP A 1 131 ? 11.914 18.422 9.641 1 92.5 131 TRP A N 1
ATOM 961 C CA . TRP A 1 131 ? 11.484 19.219 8.492 1 92.5 131 TRP A CA 1
ATOM 962 C C . TRP A 1 131 ? 10.039 19.672 8.648 1 92.5 131 TRP A C 1
ATOM 964 O O . TRP A 1 131 ? 9.734 20.844 8.422 1 92.5 131 TRP A O 1
ATOM 974 N N . LEU A 1 132 ? 9.211 18.781 9.117 1 94 132 LEU A N 1
ATOM 975 C CA . LEU A 1 132 ? 7.793 19.094 9.258 1 94 132 LEU A CA 1
ATOM 976 C C . LEU A 1 132 ? 7.551 20 10.461 1 94 132 LEU A C 1
ATOM 978 O O . LEU A 1 132 ? 6.863 21.016 10.352 1 94 132 LEU A O 1
ATOM 982 N N . VAL A 1 133 ? 8.086 19.578 11.57 1 94.94 133 VAL A N 1
ATOM 983 C CA . VAL A 1 133 ? 7.82 20.266 12.836 1 94.94 133 VAL A CA 1
ATOM 984 C C . VAL A 1 133 ? 8.281 21.719 12.75 1 94.94 133 VAL A C 1
ATOM 986 O O . VAL A 1 133 ? 7.629 22.609 13.289 1 94.94 133 VAL A O 1
ATOM 989 N N . ASP A 1 134 ? 9.328 21.906 12.047 1 93.81 134 ASP A N 1
ATOM 990 C CA . ASP A 1 134 ? 9.891 23.25 11.938 1 93.81 134 ASP A CA 1
ATOM 991 C C . ASP A 1 134 ? 9.195 24.047 10.836 1 93.81 134 ASP A C 1
ATOM 993 O O . ASP A 1 134 ? 9.398 25.266 10.719 1 93.81 134 ASP A O 1
ATOM 997 N N . SER A 1 135 ? 8.367 23.438 10.07 1 94.81 135 SER A N 1
ATOM 998 C CA . SER A 1 135 ? 7.73 24.078 8.922 1 94.81 135 SER A CA 1
ATOM 999 C C . SER A 1 135 ? 6.441 24.781 9.328 1 94.81 135 SER A C 1
ATOM 1001 O O . SER A 1 135 ? 5.945 24.578 10.438 1 94.81 135 SER A O 1
ATOM 1003 N N . PRO A 1 136 ? 5.934 25.594 8.43 1 96 136 PRO A N 1
ATOM 1004 C CA . PRO A 1 136 ? 4.656 26.25 8.695 1 96 136 PRO A CA 1
ATOM 1005 C C . PRO A 1 136 ? 3.453 25.391 8.336 1 96 136 PRO A C 1
ATOM 1007 O O . PRO A 1 136 ? 2.309 25.812 8.516 1 96 136 PRO A O 1
ATOM 1010 N N . VAL A 1 137 ? 3.602 24.172 7.918 1 96.94 137 VAL A N 1
ATOM 1011 C CA . VAL A 1 137 ? 2.539 23.344 7.352 1 96.94 137 VAL A CA 1
ATOM 1012 C C . VAL A 1 137 ? 1.391 23.219 8.344 1 96.94 137 VAL A C 1
ATOM 1014 O O . VAL A 1 137 ? 0.241 23.516 8.023 1 96.94 137 VAL A O 1
ATOM 1017 N N . TYR A 1 138 ? 1.678 22.812 9.555 1 97.69 138 TYR A N 1
ATOM 1018 C CA . TYR A 1 138 ? 0.614 22.578 10.523 1 97.69 138 TYR A CA 1
ATOM 1019 C C . TYR A 1 138 ? 0.263 23.859 11.273 1 97.69 138 TYR A C 1
ATOM 1021 O O . TYR A 1 138 ? -0.914 24.203 11.414 1 97.69 138 TYR A O 1
ATOM 1029 N N . PRO A 1 139 ? 1.262 24.656 11.703 1 97.75 139 PRO A N 1
ATOM 1030 C CA . PRO A 1 139 ? 0.909 25.906 12.391 1 97.75 139 PRO A CA 1
ATOM 1031 C C . PRO A 1 139 ? -0.056 26.766 11.586 1 97.75 139 PRO A C 1
ATOM 1033 O O . PRO A 1 139 ? -1.063 27.234 12.117 1 97.75 139 PRO A O 1
ATOM 1036 N N . ASP A 1 140 ? 0.177 26.891 10.305 1 97.56 140 ASP A N 1
ATOM 1037 C CA . ASP A 1 140 ? -0.667 27.75 9.469 1 97.56 140 ASP A CA 1
ATOM 1038 C C . ASP A 1 140 ? -2.096 27.203 9.406 1 97.56 140 ASP A C 1
ATOM 1040 O O . ASP A 1 140 ? -3.057 27.969 9.539 1 97.56 140 ASP A O 1
ATOM 1044 N N . LYS A 1 141 ? -2.248 25.938 9.203 1 98 141 LYS A N 1
ATOM 1045 C CA . LYS A 1 141 ? -3.57 25.344 9.016 1 98 141 LYS A CA 1
ATOM 1046 C C . LYS A 1 141 ? -4.324 25.25 10.336 1 98 141 LYS A C 1
ATOM 1048 O O . LYS A 1 141 ? -5.543 25.438 10.383 1 98 141 LYS A O 1
ATOM 1053 N N . LEU A 1 142 ? -3.594 24.969 11.438 1 98.38 142 LEU A N 1
ATOM 1054 C CA . LEU A 1 142 ? -4.219 24.938 12.75 1 98.38 142 LEU A CA 1
ATOM 1055 C C . LEU A 1 142 ? -4.695 26.312 13.172 1 98.38 142 LEU A C 1
ATOM 1057 O O . LEU A 1 142 ? -5.848 26.484 13.578 1 98.38 142 LEU A O 1
ATOM 1061 N N . GLN A 1 143 ? -3.873 27.25 12.938 1 98.19 143 GLN A N 1
ATOM 1062 C CA . GLN A 1 143 ? -4.211 28.625 13.328 1 98.19 143 GLN A CA 1
ATOM 1063 C C . GLN A 1 143 ? -5.367 29.156 12.5 1 98.19 143 GLN A C 1
ATOM 1065 O O . GLN A 1 143 ? -6.195 29.922 13 1 98.19 143 GLN A O 1
ATOM 1070 N N . ALA A 1 144 ? -5.43 28.812 11.289 1 97.88 144 ALA A N 1
ATOM 1071 C CA . ALA A 1 144 ? -6.52 29.234 10.414 1 97.88 144 ALA A CA 1
ATOM 1072 C C . ALA A 1 144 ? -7.867 28.75 10.945 1 97.88 144 ALA A C 1
ATOM 1074 O O . ALA A 1 144 ? -8.906 29.328 10.625 1 97.88 144 ALA A O 1
ATOM 1075 N N . ARG A 1 145 ? -7.852 27.75 11.805 1 97.81 145 ARG A N 1
ATOM 1076 C CA . ARG A 1 145 ? -9.07 27.234 12.406 1 97.81 145 ARG A CA 1
ATOM 1077 C C . ARG A 1 145 ? -9.188 27.656 13.867 1 97.81 145 ARG A C 1
ATOM 1079 O O . ARG A 1 145 ? -10.031 27.141 14.602 1 97.81 145 ARG A O 1
ATOM 1086 N N . GLY A 1 146 ? -8.258 28.516 14.289 1 97.88 146 GLY A N 1
ATOM 1087 C CA . GLY A 1 146 ? -8.281 29.016 15.648 1 97.88 146 GLY A CA 1
ATOM 1088 C C . GLY A 1 146 ? -7.684 28.062 16.656 1 97.88 146 GLY A C 1
ATOM 1089 O O . GLY A 1 146 ? -7.977 28.156 17.859 1 97.88 146 GLY A O 1
ATOM 1090 N N . LEU A 1 147 ? -6.945 27.125 16.188 1 98.44 147 LEU A N 1
ATOM 1091 C CA . LEU A 1 147 ? -6.332 26.141 17.078 1 98.44 147 LEU A CA 1
ATOM 1092 C C . LEU A 1 147 ? -4.91 26.547 17.438 1 98.44 147 LEU A C 1
ATOM 1094 O O . LEU A 1 147 ? -4.199 27.141 16.625 1 98.44 147 LEU A O 1
ATOM 1098 N N . ASP A 1 148 ? -4.535 26.234 18.641 1 98.5 148 ASP A N 1
ATOM 1099 C CA . ASP A 1 148 ? -3.152 26.406 19.078 1 98.5 148 ASP A CA 1
ATOM 1100 C C . ASP A 1 148 ? -2.346 25.125 18.828 1 98.5 148 ASP A C 1
ATOM 1102 O O . ASP A 1 148 ? -2.912 24.078 18.484 1 98.5 148 ASP A O 1
ATOM 1106 N N . TYR A 1 149 ? -0.993 25.25 18.906 1 98.56 149 TYR A N 1
ATOM 1107 C CA . TYR A 1 149 ? -0.15 24.094 18.656 1 98.56 149 TYR A CA 1
ATOM 1108 C C . TYR A 1 149 ? 1.103 24.125 19.531 1 98.56 149 TYR A C 1
ATOM 1110 O O . TYR A 1 149 ? 1.469 25.188 20.062 1 98.56 149 TYR A O 1
ATOM 1118 N N . VAL A 1 150 ? 1.676 22.984 19.75 1 98.44 150 VAL A N 1
ATOM 1119 C CA . VAL A 1 150 ? 2.945 22.844 20.453 1 98.44 150 VAL A CA 1
ATOM 1120 C C . VAL A 1 150 ? 3.912 22.016 19.625 1 98.44 150 VAL A C 1
ATOM 1122 O O . VAL A 1 150 ? 3.527 20.984 19.062 1 98.44 150 VAL A O 1
ATOM 1125 N N . ARG A 1 151 ? 5.16 22.516 19.484 1 98 151 ARG A N 1
ATOM 1126 C CA . ARG A 1 151 ? 6.25 21.734 18.922 1 98 151 ARG A CA 1
ATOM 1127 C C . ARG A 1 151 ? 7.016 20.984 20 1 98 151 ARG A C 1
ATOM 1129 O O . ARG A 1 151 ? 7.258 21.516 21.078 1 98 151 ARG A O 1
ATOM 1136 N N . PRO A 1 152 ? 7.352 19.75 19.703 1 97.69 152 PRO A N 1
ATOM 1137 C CA . PRO A 1 152 ? 8.18 19.047 20.688 1 97.69 152 PRO A CA 1
ATOM 1138 C C . PRO A 1 152 ? 9.523 19.734 20.922 1 97.69 152 PRO A C 1
ATOM 1140 O O . PRO A 1 152 ? 9.992 20.5 20.078 1 97.69 152 PRO A O 1
ATOM 1143 N N . ALA A 1 153 ? 10.148 19.422 22.062 1 96.75 153 ALA A N 1
ATOM 1144 C CA . ALA A 1 153 ? 11.484 19.938 22.375 1 96.75 153 ALA A CA 1
ATOM 1145 C C . ALA A 1 153 ? 12.516 19.422 21.375 1 96.75 153 ALA A C 1
ATOM 1147 O O . ALA A 1 153 ? 12.305 18.391 20.719 1 96.75 153 ALA A O 1
ATOM 1148 N N . PRO A 1 154 ? 13.602 20.109 21.234 1 95.81 154 PRO A N 1
ATOM 1149 C CA . PRO A 1 154 ? 14.609 19.75 20.234 1 95.81 154 PRO A CA 1
ATOM 1150 C C . PRO A 1 154 ? 15.086 18.297 20.359 1 95.81 154 PRO A C 1
ATOM 1152 O O . PRO A 1 154 ? 15.227 17.609 19.344 1 95.81 154 PRO A O 1
ATOM 1155 N N . ALA A 1 155 ? 15.273 17.859 21.562 1 95.94 155 ALA A N 1
ATOM 1156 C CA . ALA A 1 155 ? 15.734 16.484 21.766 1 95.94 155 ALA A CA 1
ATOM 1157 C C . ALA A 1 155 ? 14.688 15.484 21.281 1 95.94 155 ALA A C 1
ATOM 1159 O O . ALA A 1 155 ? 15.039 14.438 20.75 1 95.94 155 ALA A O 1
ATOM 1160 N N . ASP A 1 156 ? 13.484 15.789 21.484 1 97.06 156 ASP A N 1
ATOM 1161 C CA . ASP A 1 156 ? 12.391 14.93 21.031 1 97.06 156 ASP A CA 1
ATOM 1162 C C . ASP A 1 156 ? 12.281 14.938 19.516 1 97.06 156 ASP A C 1
ATOM 1164 O O . ASP A 1 156 ? 11.961 13.914 18.906 1 97.06 156 ASP A O 1
ATOM 1168 N N . ARG A 1 157 ? 12.547 16.047 18.938 1 96.44 157 ARG A N 1
ATOM 1169 C CA . ARG A 1 157 ? 12.523 16.141 17.484 1 96.44 157 ARG A CA 1
ATOM 1170 C C . ARG A 1 157 ? 13.602 15.258 16.859 1 96.44 157 ARG A C 1
ATOM 1172 O O . ARG A 1 157 ? 13.359 14.602 15.844 1 96.44 157 ARG A O 1
ATOM 1179 N N . ASP A 1 158 ? 14.773 15.266 17.484 1 95.69 158 ASP A N 1
ATOM 1180 C CA . ASP A 1 158 ? 15.859 14.406 17.031 1 95.69 158 ASP A CA 1
ATOM 1181 C C . ASP A 1 158 ? 15.477 12.938 17.125 1 95.69 158 ASP A C 1
ATOM 1183 O O . ASP A 1 158 ? 15.75 12.148 16.219 1 95.69 158 ASP A O 1
ATOM 1187 N N . LEU A 1 159 ? 14.922 12.648 18.25 1 96.25 159 LEU A N 1
ATOM 1188 C CA . LEU A 1 159 ? 14.461 11.281 18.484 1 96.25 159 LEU A CA 1
ATOM 1189 C C . LEU A 1 159 ? 13.43 10.875 17.438 1 96.25 159 LEU A C 1
ATOM 1191 O O . LEU A 1 159 ? 13.531 9.789 16.844 1 96.25 159 LEU A O 1
ATOM 1195 N N . LEU A 1 160 ? 12.445 11.711 17.172 1 96 160 LEU A N 1
ATOM 1196 C CA . LEU A 1 160 ? 11.398 11.453 16.188 1 96 160 LEU A CA 1
ATOM 1197 C C . LEU A 1 160 ? 12 11.25 14.805 1 96 160 LEU A C 1
ATOM 1199 O O . LEU A 1 160 ? 11.672 10.281 14.117 1 96 160 LEU A O 1
ATOM 1203 N N . ALA A 1 161 ? 12.875 12.133 14.445 1 93.88 161 ALA A N 1
ATOM 1204 C CA . ALA A 1 161 ? 13.5 12.07 13.125 1 93.88 161 ALA A CA 1
ATOM 1205 C C . ALA A 1 161 ? 14.234 10.742 12.93 1 93.88 161 ALA A C 1
ATOM 1207 O O . ALA A 1 161 ? 14.109 10.102 11.883 1 93.88 161 ALA A O 1
ATOM 1208 N N . ARG A 1 162 ? 14.969 10.359 13.93 1 94.62 162 ARG A N 1
ATOM 1209 C CA . ARG A 1 162 ? 15.734 9.117 13.852 1 94.62 162 ARG A CA 1
ATOM 1210 C C . ARG A 1 162 ? 14.812 7.91 13.727 1 94.62 162 ARG A C 1
ATOM 1212 O O . ARG A 1 162 ? 14.984 7.082 12.836 1 94.62 162 ARG A O 1
ATOM 1219 N N . VAL A 1 163 ? 13.812 7.789 14.57 1 95.94 163 VAL A N 1
ATOM 1220 C CA . VAL A 1 163 ? 12.922 6.641 14.594 1 95.94 163 VAL A CA 1
ATOM 1221 C C . VAL A 1 163 ? 12.141 6.57 13.281 1 95.94 163 VAL A C 1
ATOM 1223 O O . VAL A 1 163 ? 12.008 5.496 12.688 1 95.94 163 VAL A O 1
ATOM 1226 N N . ILE A 1 164 ? 11.656 7.684 12.773 1 94.06 164 ILE A N 1
ATOM 1227 C CA . ILE A 1 164 ? 10.836 7.738 11.57 1 94.06 164 ILE A CA 1
ATOM 1228 C C . ILE A 1 164 ? 11.68 7.348 10.359 1 94.06 164 ILE A C 1
ATOM 1230 O O . ILE A 1 164 ? 11.336 6.418 9.625 1 94.06 164 ILE A O 1
ATOM 1234 N N . MET A 1 165 ? 12.828 7.973 10.203 1 91.12 165 MET A N 1
ATOM 1235 C CA . MET A 1 165 ? 13.586 7.871 8.953 1 91.12 165 MET A CA 1
ATOM 1236 C C . MET A 1 165 ? 14.414 6.59 8.93 1 91.12 165 MET A C 1
ATOM 1238 O O . MET A 1 165 ? 14.641 6.012 7.867 1 91.12 165 MET A O 1
ATOM 1242 N N . ASP A 1 166 ? 14.852 6.168 10.141 1 92.31 166 ASP A N 1
ATOM 1243 C CA . ASP A 1 166 ? 15.773 5.035 10.164 1 92.31 166 ASP A CA 1
ATOM 1244 C C . ASP A 1 166 ? 15.023 3.725 10.391 1 92.31 166 ASP A C 1
ATOM 1246 O O . ASP A 1 166 ? 15.562 2.645 10.148 1 92.31 166 ASP A O 1
ATOM 1250 N N . GLU A 1 167 ? 13.797 3.799 10.891 1 94.44 167 GLU A N 1
ATOM 1251 C CA . GLU A 1 167 ? 13.07 2.576 11.227 1 94.44 167 GLU A CA 1
ATOM 1252 C C . GLU A 1 167 ? 11.727 2.518 10.516 1 94.44 167 GLU A C 1
ATOM 1254 O O . GLU A 1 167 ? 11.539 1.732 9.578 1 94.44 167 GLU A O 1
ATOM 1259 N N . LEU A 1 168 ? 10.852 3.438 10.742 1 92.75 168 LEU A N 1
ATOM 1260 C CA . LEU A 1 168 ? 9.453 3.342 10.328 1 92.75 168 LEU A CA 1
ATOM 1261 C C . LEU A 1 168 ? 9.328 3.375 8.812 1 92.75 168 LEU A C 1
ATOM 1263 O O . LEU A 1 168 ? 8.523 2.641 8.234 1 92.75 168 LEU A O 1
ATOM 1267 N N . VAL A 1 169 ? 10.117 4.195 8.086 1 90.44 169 VAL A N 1
ATOM 1268 C CA . VAL A 1 169 ? 10.047 4.332 6.633 1 90.44 169 VAL A CA 1
ATOM 1269 C C . VAL A 1 169 ? 10.398 3.002 5.973 1 90.44 169 VAL A C 1
ATOM 1271 O O . VAL A 1 169 ? 10 2.74 4.836 1 90.44 169 VAL A O 1
ATOM 1274 N N . TYR A 1 170 ? 11.094 2.133 6.73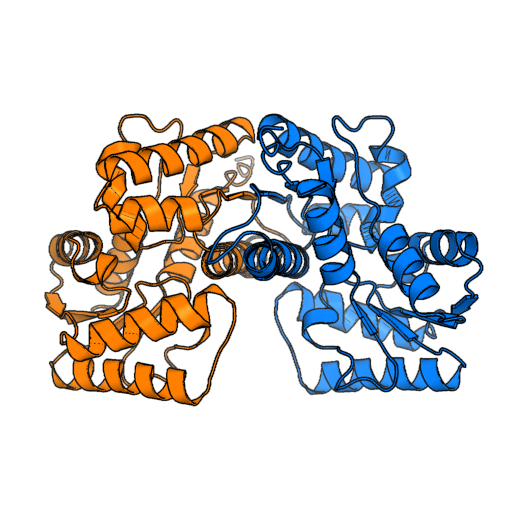 1 89.94 170 TYR A N 1
ATOM 1275 C CA . TYR A 1 170 ? 11.5 0.835 6.199 1 89.94 170 TYR A CA 1
ATOM 1276 C C . TYR A 1 170 ? 10.578 -0.27 6.703 1 89.94 170 TYR A C 1
ATOM 1278 O O . TYR A 1 170 ? 10.859 -1.456 6.516 1 89.94 170 TYR A O 1
ATOM 1286 N N . GLY A 1 171 ? 9.578 0.099 7.422 1 90.38 171 GLY A N 1
ATOM 1287 C CA . GLY A 1 171 ? 8.648 -0.884 7.957 1 90.38 171 GLY A CA 1
ATOM 1288 C C . GLY A 1 171 ? 9.188 -1.621 9.164 1 90.38 171 GLY A C 1
ATOM 1289 O O . GLY A 1 171 ? 8.797 -2.76 9.43 1 90.38 171 GLY A O 1
ATOM 1290 N N . VAL A 1 172 ? 10.102 -1.016 9.836 1 92.56 172 VAL A N 1
ATOM 1291 C CA . VAL A 1 172 ? 10.672 -1.588 11.047 1 92.56 172 VAL A CA 1
ATOM 1292 C C . VAL A 1 172 ? 10.039 -0.938 12.281 1 92.56 172 VAL A C 1
ATOM 1294 O O . VAL A 1 172 ? 10.141 0.276 12.469 1 92.56 172 VAL A O 1
ATOM 1297 N N . PHE A 1 173 ? 9.461 -1.799 13.164 1 94.69 173 PHE A N 1
ATOM 1298 C CA . PHE A 1 173 ? 8.734 -1.321 14.336 1 94.69 173 PHE A CA 1
ATOM 1299 C C . PHE A 1 173 ? 9.297 -1.939 15.609 1 94.69 173 PHE A C 1
ATOM 1301 O O . PHE A 1 173 ? 8.906 -3.041 16 1 94.69 173 PHE A O 1
ATOM 1308 N N . LYS A 1 174 ? 10.164 -1.221 16.281 1 95.75 174 LYS A N 1
ATOM 1309 C CA . LYS A 1 174 ? 10.781 -1.699 17.516 1 95.75 174 LYS A CA 1
ATOM 1310 C C . LYS A 1 174 ? 10 -1.23 18.734 1 95.75 174 LYS A C 1
ATOM 1312 O O . LYS A 1 174 ? 9.719 -0.038 18.891 1 95.75 174 LYS A O 1
ATOM 1317 N N . PRO A 1 175 ? 9.688 -2.172 19.641 1 96.5 175 PRO A N 1
ATOM 1318 C CA . PRO A 1 175 ? 8.945 -1.794 20.844 1 96.5 175 PRO A CA 1
ATOM 1319 C C . PRO A 1 175 ? 9.625 -0.67 21.625 1 96.5 175 PRO A C 1
ATOM 1321 O O . PRO A 1 175 ? 8.945 0.211 22.156 1 96.5 175 PRO A O 1
ATOM 1324 N N . GLU A 1 176 ? 10.922 -0.709 21.641 1 97.31 176 GLU A N 1
ATOM 1325 C CA . GLU A 1 176 ? 11.664 0.317 22.375 1 97.31 176 GLU A CA 1
ATOM 1326 C C . GLU A 1 176 ? 11.484 1.688 21.719 1 97.31 176 GLU A C 1
ATOM 1328 O O . GLU A 1 176 ? 11.367 2.697 22.422 1 97.31 176 GLU A O 1
ATOM 1333 N N . SER A 1 177 ? 11.477 1.737 20.391 1 97.19 177 SER A N 1
ATOM 1334 C CA . SER A 1 177 ? 11.266 2.986 19.672 1 97.19 177 SER A CA 1
ATOM 1335 C C . SER A 1 177 ? 9.844 3.508 19.875 1 97.19 177 SER A C 1
ATOM 1337 O O . SER A 1 177 ? 9.633 4.711 20.047 1 97.19 177 SER A O 1
ATOM 1339 N N . VAL A 1 178 ? 8.867 2.582 19.922 1 97.44 178 VAL A N 1
ATOM 1340 C CA . VAL A 1 178 ? 7.473 2.949 20.141 1 97.44 178 VAL A CA 1
ATOM 1341 C C . VAL A 1 178 ? 7.312 3.57 21.531 1 97.44 178 VAL A C 1
ATOM 1343 O O . VAL A 1 178 ? 6.629 4.586 21.688 1 97.44 178 VAL A O 1
ATOM 1346 N N . ALA A 1 179 ? 7.984 2.963 22.469 1 97.81 179 ALA A N 1
ATOM 1347 C CA . ALA A 1 179 ? 7.93 3.484 23.828 1 97.81 179 ALA A CA 1
ATOM 1348 C C . ALA A 1 179 ? 8.508 4.895 23.906 1 97.81 179 ALA A C 1
ATOM 1350 O O . ALA A 1 179 ? 7.984 5.75 24.625 1 97.81 179 ALA A O 1
ATOM 1351 N N . LEU A 1 180 ? 9.57 5.086 23.188 1 97.56 180 LEU A N 1
ATOM 1352 C CA . LEU A 1 180 ? 10.18 6.41 23.141 1 97.56 180 LEU A CA 1
ATOM 1353 C C . LEU A 1 180 ? 9.219 7.426 22.516 1 97.56 180 LEU A C 1
ATOM 1355 O O . LEU A 1 180 ? 9.102 8.555 23.016 1 97.56 180 LEU A O 1
ATOM 1359 N N . LEU A 1 181 ? 8.523 7.027 21.5 1 97.94 181 LEU A N 1
ATOM 1360 C CA . LEU A 1 181 ? 7.551 7.898 20.859 1 97.94 181 LEU A CA 1
ATOM 1361 C C . LEU A 1 181 ? 6.391 8.211 21.797 1 97.94 181 LEU A C 1
ATOM 1363 O O . LEU A 1 181 ? 5.926 9.352 21.844 1 97.94 181 LEU A O 1
ATOM 1367 N N . GLN A 1 182 ? 5.93 7.207 22.484 1 98.25 182 GLN A N 1
ATOM 1368 C CA . GLN A 1 182 ? 4.871 7.398 23.469 1 98.25 182 GLN A CA 1
ATOM 1369 C C . GLN A 1 182 ? 5.289 8.398 24.547 1 98.25 182 GLN A C 1
ATOM 1371 O O . GLN A 1 182 ? 4.473 9.188 25.016 1 98.25 182 GLN A O 1
ATOM 1376 N N . GLY A 1 183 ? 6.555 8.289 24.891 1 98.31 183 GLY A N 1
ATOM 1377 C CA . GLY A 1 183 ? 7.09 9.25 25.844 1 98.31 183 GLY A CA 1
ATOM 1378 C C . GLY A 1 183 ? 7.023 10.688 25.344 1 98.31 183 GLY A C 1
ATOM 1379 O O . GLY A 1 183 ? 6.738 11.602 26.125 1 98.31 183 GLY A O 1
ATOM 1380 N N . VAL A 1 184 ? 7.273 10.906 24.094 1 98.25 184 VAL A N 1
ATOM 1381 C CA . VAL A 1 184 ? 7.176 12.234 23.5 1 98.25 184 VAL A CA 1
ATOM 1382 C C . VAL A 1 184 ? 5.742 12.75 23.594 1 98.25 184 VAL A C 1
ATOM 1384 O O . VAL A 1 184 ? 5.516 13.914 23.938 1 98.25 184 VAL A O 1
ATOM 1387 N N . VAL A 1 185 ? 4.758 11.891 23.344 1 98.44 185 VAL A N 1
ATOM 1388 C CA . VAL A 1 185 ? 3.348 12.25 23.422 1 98.44 185 VAL A CA 1
ATOM 1389 C C . VAL A 1 185 ? 2.988 12.641 24.859 1 98.44 185 VAL A C 1
ATOM 1391 O O . VAL A 1 185 ? 2.252 13.602 25.078 1 98.44 185 VAL A O 1
ATOM 1394 N N . ALA A 1 186 ? 3.51 11.898 25.797 1 98.44 186 ALA A N 1
ATOM 1395 C CA . ALA A 1 186 ? 3.256 12.195 27.219 1 98.44 186 ALA A CA 1
ATOM 1396 C C . ALA A 1 186 ? 3.793 13.57 27.594 1 98.44 186 ALA A C 1
ATOM 1398 O O . ALA A 1 186 ? 3.154 14.312 28.344 1 98.44 186 ALA A O 1
ATOM 1399 N N . ARG A 1 187 ? 4.984 13.906 27.078 1 98.31 187 ARG A N 1
ATOM 1400 C CA . ARG A 1 187 ? 5.57 15.211 27.375 1 98.31 187 ARG A CA 1
ATOM 1401 C C . ARG A 1 187 ? 4.777 16.328 26.719 1 98.31 187 ARG A C 1
ATOM 1403 O O . ARG A 1 187 ? 4.676 17.422 27.25 1 98.31 187 ARG A O 1
ATOM 1410 N N . LEU A 1 188 ? 4.16 16.078 25.609 1 98.44 188 LEU A N 1
ATOM 1411 C CA . LEU A 1 188 ? 3.285 17.062 24.969 1 98.44 188 LEU A CA 1
ATOM 1412 C C . LEU A 1 188 ? 2.002 17.25 25.766 1 98.44 188 LEU A C 1
ATOM 1414 O O . LEU A 1 188 ? 1.488 18.359 25.859 1 98.44 188 LEU A O 1
ATOM 1418 N N . ARG A 1 189 ? 1.475 16.109 26.281 1 98.31 189 ARG A N 1
ATOM 1419 C CA . ARG A 1 189 ? 0.338 16.219 27.203 1 98.31 189 ARG A CA 1
ATOM 1420 C C . ARG A 1 189 ? 0.667 17.125 28.375 1 98.31 189 ARG A C 1
ATOM 1422 O O . ARG A 1 189 ? -0.118 18.016 28.719 1 98.31 189 ARG A O 1
ATOM 1429 N N . ASP A 1 190 ? 1.8 16.922 28.938 1 98.19 190 ASP A N 1
ATOM 1430 C CA . ASP A 1 190 ? 2.227 17.703 30.094 1 98.19 190 ASP A CA 1
ATOM 1431 C C . ASP A 1 190 ? 2.426 19.172 29.719 1 98.19 190 ASP A C 1
ATOM 1433 O O . ASP A 1 190 ? 2.328 20.047 30.562 1 98.19 190 ASP A O 1
ATOM 1437 N N . ALA A 1 191 ? 2.705 19.422 28.484 1 97.81 191 ALA A N 1
ATOM 1438 C CA . ALA A 1 191 ? 2.873 20.781 27.984 1 97.81 191 ALA A CA 1
ATOM 1439 C C . ALA A 1 191 ? 1.522 21.422 27.672 1 97.81 191 ALA A C 1
ATOM 1441 O O . ALA A 1 191 ? 1.461 22.562 27.188 1 97.81 191 ALA A O 1
ATOM 1442 N N . GLY A 1 192 ? 0.415 20.688 27.828 1 98.06 192 GLY A N 1
ATOM 1443 C CA . GLY A 1 192 ? -0.913 21.281 27.75 1 98.06 192 GLY A CA 1
ATOM 1444 C C . GLY A 1 192 ? -1.665 20.906 26.484 1 98.06 192 GLY A C 1
ATOM 1445 O O . GLY A 1 192 ? -2.744 21.438 26.219 1 98.06 192 GLY A O 1
ATOM 1446 N N . CYS A 1 193 ? -1.141 20 25.688 1 98.56 193 CYS A N 1
ATOM 1447 C CA . CYS A 1 193 ? -1.839 19.562 24.484 1 98.56 193 CYS A CA 1
ATOM 1448 C C . CYS A 1 193 ? -3.027 18.672 24.844 1 98.56 193 CYS A C 1
ATOM 1450 O O . CYS A 1 193 ? -2.986 17.938 25.828 1 98.56 193 CYS A O 1
ATOM 1452 N N . ASP A 1 194 ? -4.055 18.734 24.031 1 98.5 194 ASP A N 1
ATOM 1453 C CA . ASP A 1 194 ? -5.203 17.859 24.25 1 98.5 194 ASP A CA 1
ATOM 1454 C C . ASP A 1 194 ? -5.344 16.844 23.125 1 98.5 194 ASP A C 1
ATOM 1456 O O . ASP A 1 194 ? -6.223 15.977 23.172 1 98.5 194 ASP A O 1
ATOM 1460 N N . ALA A 1 195 ? -4.469 16.891 22.125 1 98.69 195 ALA A N 1
ATOM 1461 C CA . ALA A 1 195 ? -4.301 15.898 21.078 1 98.69 195 ALA A CA 1
ATOM 1462 C C . ALA A 1 195 ? -2.939 16.031 20.406 1 98.69 195 ALA A C 1
ATOM 1464 O O . ALA A 1 195 ? -2.207 17 20.656 1 98.69 195 ALA A O 1
ATOM 1465 N N . VAL A 1 196 ? -2.613 15.031 19.641 1 98.56 196 VAL A N 1
ATOM 1466 C CA . VAL A 1 196 ? -1.376 15.094 18.875 1 98.56 196 VAL A CA 1
ATOM 1467 C C . VAL A 1 196 ? -1.66 14.75 17.422 1 98.56 196 VAL A C 1
ATOM 1469 O O . VAL A 1 196 ? -2.426 13.828 17.125 1 98.56 196 VAL A O 1
ATOM 1472 N N . ALA A 1 197 ? -1.187 15.609 16.531 1 98.44 197 ALA A N 1
ATOM 1473 C CA . ALA A 1 197 ? -1.194 15.273 15.109 1 98.44 197 ALA A CA 1
ATOM 1474 C C . ALA A 1 197 ? -0.051 14.32 14.766 1 98.44 197 ALA A C 1
ATOM 1476 O O . ALA A 1 197 ? 1.121 14.656 14.961 1 98.44 197 ALA A O 1
ATOM 1477 N N . LEU A 1 198 ? -0.429 13.18 14.344 1 97.56 198 LEU A N 1
ATOM 1478 C CA . LEU A 1 198 ? 0.59 12.312 13.773 1 97.56 198 LEU A CA 1
ATOM 1479 C C . LEU A 1 198 ? 1 12.797 12.383 1 97.56 198 LEU A C 1
ATOM 1481 O O . LEU A 1 198 ? 0.521 12.273 11.375 1 97.56 198 LEU A O 1
ATOM 1485 N N . GLY A 1 199 ? 1.96 13.711 12.422 1 95.19 199 GLY A N 1
ATOM 1486 C CA . GLY A 1 199 ? 2.33 14.445 11.219 1 95.19 199 GLY A CA 1
ATOM 1487 C C . GLY A 1 199 ? 3.361 13.727 10.375 1 95.19 199 GLY A C 1
ATOM 1488 O O . GLY A 1 199 ? 4.105 14.359 9.617 1 95.19 199 GLY A O 1
ATOM 1489 N N . CYS A 1 200 ? 3.613 12.547 10.578 1 92.44 200 CYS A N 1
ATOM 1490 C CA . CYS A 1 200 ? 4.301 11.594 9.711 1 92.44 200 CYS A CA 1
ATOM 1491 C C . CYS A 1 200 ? 3.422 10.383 9.43 1 92.44 200 CYS A C 1
ATOM 1493 O O . CYS A 1 200 ? 2.877 9.773 10.352 1 92.44 200 CYS A O 1
ATOM 1495 N N . THR A 1 201 ? 3.422 10.07 8.18 1 88.31 201 THR A N 1
ATOM 1496 C CA . THR A 1 201 ? 2.43 9.102 7.738 1 88.31 201 THR A CA 1
ATOM 1497 C C . THR A 1 201 ? 2.828 7.688 8.164 1 88.31 201 THR A C 1
ATOM 1499 O O . THR A 1 201 ? 2.014 6.766 8.109 1 88.31 201 THR A O 1
ATOM 1502 N N . GLU A 1 202 ? 4.008 7.551 8.711 1 88.31 202 GLU A N 1
ATOM 1503 C CA . GLU A 1 202 ? 4.453 6.27 9.25 1 88.31 202 GLU A CA 1
ATOM 1504 C C . GLU A 1 202 ? 4.074 6.129 10.719 1 88.31 202 GLU A C 1
ATOM 1506 O O . GLU A 1 202 ? 4.051 5.016 11.258 1 88.31 202 GLU A O 1
ATOM 1511 N N . LEU A 1 203 ? 3.82 7.254 11.414 1 92.88 203 LEU A N 1
ATOM 1512 C CA . LEU A 1 203 ? 3.566 7.242 12.852 1 92.88 203 LEU A CA 1
ATOM 1513 C C . LEU A 1 203 ? 2.293 6.473 13.172 1 92.88 203 LEU A C 1
ATOM 1515 O O . LEU A 1 203 ? 2.242 5.734 14.156 1 92.88 203 LEU A O 1
ATOM 1519 N N . PRO A 1 204 ? 1.253 6.57 12.297 1 94.25 204 PRO A N 1
ATOM 1520 C CA . PRO A 1 204 ? 0.021 5.832 12.586 1 94.25 204 PRO A CA 1
ATOM 1521 C C . PRO A 1 204 ? 0.218 4.32 12.547 1 94.25 204 PRO A C 1
ATOM 1523 O O . PRO A 1 204 ? -0.664 3.568 12.969 1 94.25 204 PRO A O 1
ATOM 1526 N N . LEU A 1 205 ? 1.323 3.895 12 1 91.94 205 LEU A N 1
ATOM 1527 C CA . LEU A 1 205 ? 1.612 2.465 11.969 1 91.94 205 LEU A CA 1
ATOM 1528 C C . LEU A 1 205 ? 1.915 1.942 13.367 1 91.94 205 LEU A C 1
ATOM 1530 O O . LEU A 1 205 ? 1.811 0.74 13.625 1 91.94 205 LEU A O 1
ATOM 1534 N N . VAL A 1 206 ? 2.346 2.877 14.32 1 95.31 206 VAL A N 1
ATOM 1535 C CA . VAL A 1 206 ? 2.811 2.387 15.617 1 95.31 206 VAL A CA 1
ATOM 1536 C C . VAL A 1 206 ? 2.111 3.15 16.734 1 95.31 206 VAL A C 1
ATOM 1538 O O . VAL A 1 206 ? 2.135 2.721 17.891 1 95.31 206 VAL A O 1
ATOM 1541 N N . LEU A 1 207 ? 1.479 4.281 16.469 1 96.56 207 LEU A N 1
ATOM 1542 C CA . LEU A 1 207 ? 0.801 5.098 17.469 1 96.56 207 LEU A CA 1
ATOM 1543 C C . LEU A 1 207 ? -0.688 5.207 17.156 1 96.56 207 LEU A C 1
ATOM 1545 O O . LEU A 1 207 ? -1.08 5.332 15.992 1 96.56 207 LEU A O 1
ATOM 1549 N N . ASN A 1 208 ? -1.459 5.141 18.172 1 95.75 208 ASN A N 1
ATOM 1550 C CA . ASN A 1 208 ? -2.904 5.301 18.062 1 95.75 208 ASN A CA 1
ATOM 1551 C C . ASN A 1 208 ? -3.521 5.73 19.406 1 95.75 208 ASN A C 1
ATOM 1553 O O . ASN A 1 208 ? -2.807 5.926 20.391 1 95.75 208 ASN A O 1
ATOM 1557 N N . ASP A 1 209 ? -4.883 5.852 19.391 1 96.25 209 ASP A N 1
ATOM 1558 C CA . ASP A 1 209 ? -5.602 6.332 20.562 1 96.25 209 ASP A CA 1
ATOM 1559 C C . ASP A 1 209 ? -5.449 5.359 21.734 1 96.25 209 ASP A C 1
ATOM 1561 O O . ASP A 1 209 ? -5.535 5.766 22.891 1 96.25 209 ASP A O 1
ATOM 1565 N N . ALA A 1 210 ? -5.172 4.117 21.453 1 95.56 210 ALA A N 1
ATOM 1566 C CA . ALA A 1 210 ? -5.16 3.082 22.484 1 95.56 210 ALA A CA 1
ATOM 1567 C C . ALA A 1 210 ? -3.814 3.041 23.203 1 95.56 210 ALA A C 1
ATOM 1569 O O . ALA A 1 210 ? -3.719 2.539 24.328 1 95.56 210 ALA A O 1
ATOM 1570 N N . ASN A 1 211 ? -2.781 3.664 22.578 1 96.69 211 ASN A N 1
ATOM 1571 C CA . ASN A 1 211 ? -1.477 3.469 23.203 1 96.69 211 ASN A CA 1
ATOM 1572 C C . ASN A 1 211 ? -0.768 4.797 23.453 1 96.69 211 ASN A C 1
ATOM 1574 O O . ASN A 1 211 ? 0.424 4.82 23.766 1 96.69 211 ASN A O 1
ATOM 1578 N N . CYS A 1 212 ? -1.467 5.832 23.219 1 97.06 212 CYS A N 1
ATOM 1579 C CA . CYS A 1 212 ? -0.899 7.152 23.484 1 97.06 212 CYS A CA 1
ATOM 1580 C C . CYS A 1 212 ? -1.62 7.84 24.625 1 97.06 212 CYS A C 1
ATOM 1582 O O . CYS A 1 212 ? -2.795 7.57 24.891 1 97.06 212 CYS A O 1
ATOM 1584 N N . ALA A 1 213 ? -0.922 8.758 25.25 1 97.31 213 ALA A N 1
ATOM 1585 C CA . ALA A 1 213 ? -1.455 9.5 26.391 1 97.31 213 ALA A CA 1
ATOM 1586 C C . ALA A 1 213 ? -2.455 10.555 25.938 1 97.31 213 ALA A C 1
ATOM 1588 O O . ALA A 1 213 ? -3.188 11.117 26.766 1 97.31 213 ALA A O 1
ATOM 1589 N N . LEU A 1 214 ? -2.518 10.852 24.672 1 98 214 LEU A N 1
ATOM 1590 C CA . LEU A 1 214 ? -3.416 11.828 24.062 1 98 214 LEU A CA 1
ATOM 1591 C C . LEU A 1 214 ? -4.168 11.219 22.891 1 98 214 LEU A C 1
ATOM 1593 O O . LEU A 1 214 ? -3.654 10.328 22.219 1 98 214 LEU A O 1
ATOM 1597 N N . PRO A 1 215 ? -5.414 11.766 22.672 1 98 215 PRO A N 1
ATOM 1598 C CA . PRO A 1 215 ? -6.027 11.445 21.375 1 98 215 PRO A CA 1
ATOM 1599 C C . PRO A 1 215 ? -5.113 11.766 20.188 1 98 215 PRO A C 1
ATOM 1601 O O . PRO A 1 215 ? -4.398 12.773 20.203 1 98 215 PRO A O 1
ATOM 1604 N N . THR A 1 216 ? -5.156 10.898 19.188 1 98.38 216 THR A N 1
ATOM 1605 C CA . THR A 1 216 ? -4.285 11.07 18.031 1 98.38 216 THR A CA 1
ATOM 1606 C C . THR A 1 216 ? -5.086 11.547 16.812 1 98.38 216 THR A C 1
ATOM 1608 O O . THR A 1 216 ? -6.234 11.133 16.625 1 98.38 216 THR A O 1
ATOM 1611 N N . LEU A 1 217 ? -4.547 12.43 16.094 1 98.44 217 LEU A N 1
ATOM 1612 C CA . LEU A 1 217 ? -5.012 12.805 14.766 1 98.44 217 LEU A CA 1
ATOM 1613 C C . LEU A 1 217 ? -4.148 12.148 13.688 1 98.44 217 LEU A C 1
ATOM 1615 O O . LEU A 1 217 ? -3.109 12.695 13.305 1 98.44 217 LEU A O 1
ATOM 1619 N N . ASP A 1 218 ? -4.605 11.016 13.172 1 98 218 ASP A N 1
ATOM 1620 C CA . ASP A 1 218 ? -3.934 10.211 12.156 1 98 218 ASP A CA 1
ATOM 1621 C C . ASP A 1 218 ? -4.023 10.867 10.781 1 98 218 ASP A C 1
ATOM 1623 O O . ASP A 1 218 ? -4.957 10.602 10.023 1 98 218 ASP A O 1
ATOM 1627 N N . SER A 1 219 ? -2.98 11.656 10.523 1 97.81 219 SER A N 1
ATOM 1628 C CA . SER A 1 219 ? -3.027 12.477 9.32 1 97.81 219 SER A CA 1
ATOM 1629 C C . SER A 1 219 ? -3.279 11.625 8.078 1 97.81 219 SER A C 1
ATOM 1631 O O . SER A 1 219 ? -4 12.039 7.172 1 97.81 219 SER A O 1
ATOM 1633 N N . THR A 1 220 ? -2.734 10.422 7.992 1 97.12 220 THR A N 1
ATOM 1634 C CA . THR A 1 220 ? -2.865 9.547 6.828 1 97.12 220 THR A CA 1
ATOM 1635 C C . THR A 1 220 ? -4.316 9.117 6.641 1 97.12 220 THR A C 1
ATOM 1637 O O . THR A 1 220 ? -4.871 9.25 5.547 1 97.12 220 THR A O 1
ATOM 1640 N N . ARG A 1 221 ? -4.957 8.594 7.684 1 97.5 221 ARG A N 1
ATOM 1641 C CA . ARG A 1 221 ? -6.32 8.078 7.566 1 97.5 221 ARG A CA 1
ATOM 1642 C C . ARG A 1 221 ? -7.32 9.219 7.434 1 97.5 221 ARG A C 1
ATOM 1644 O O . ARG A 1 221 ? -8.336 9.086 6.75 1 97.5 221 ARG A O 1
ATOM 1651 N N . ILE A 1 222 ? -7.016 10.352 8.094 1 98.44 222 ILE A N 1
ATOM 1652 C CA . ILE A 1 222 ? -7.863 11.531 7.926 1 98.44 222 ILE A CA 1
ATOM 1653 C C . ILE A 1 222 ? -7.863 11.961 6.461 1 98.44 222 ILE A C 1
ATOM 1655 O O . ILE A 1 222 ? -8.922 12.219 5.887 1 98.44 222 ILE A O 1
ATOM 1659 N N . LEU A 1 223 ? -6.676 12.031 5.836 1 98.56 223 LEU A N 1
ATOM 1660 C CA . LEU A 1 223 ? -6.578 12.391 4.426 1 98.56 223 LEU A CA 1
ATOM 1661 C C . LEU A 1 223 ? -7.289 11.352 3.557 1 98.56 223 LEU A C 1
ATOM 1663 O O . LEU A 1 223 ? -8 11.711 2.615 1 98.56 223 LEU A O 1
ATOM 1667 N N . ALA A 1 224 ? -7.09 10.062 3.826 1 98.62 224 ALA A N 1
ATOM 1668 C CA . ALA A 1 224 ? -7.734 8.984 3.078 1 98.62 224 ALA A CA 1
ATOM 1669 C C . ALA A 1 224 ? -9.25 9.133 3.107 1 98.62 224 ALA A C 1
ATOM 1671 O O . ALA A 1 224 ? -9.914 9 2.074 1 98.62 224 ALA A O 1
ATOM 1672 N N . ARG A 1 225 ? -9.805 9.367 4.273 1 98.31 225 ARG A N 1
ATOM 1673 C CA . ARG A 1 225 ? -11.25 9.508 4.434 1 98.31 225 ARG A CA 1
ATOM 1674 C C . ARG A 1 225 ? -11.766 10.742 3.707 1 98.31 225 ARG A C 1
ATOM 1676 O O . ARG A 1 225 ? -12.844 10.719 3.113 1 98.31 225 ARG A O 1
ATOM 1683 N N . ALA A 1 226 ? -10.945 11.82 3.795 1 98.62 226 ALA A N 1
ATOM 1684 C CA . ALA A 1 226 ? -11.312 13.023 3.047 1 98.62 226 ALA A CA 1
ATOM 1685 C C . ALA A 1 226 ? -11.344 12.75 1.547 1 98.62 226 ALA A C 1
ATOM 1687 O O . ALA A 1 226 ? -12.227 13.234 0.836 1 98.62 226 ALA A O 1
ATOM 1688 N N . ALA A 1 227 ? -10.367 12.047 1.052 1 98.75 227 ALA A N 1
ATOM 1689 C CA . ALA A 1 227 ? -10.328 11.664 -0.358 1 98.75 227 ALA A CA 1
ATOM 1690 C C . ALA A 1 227 ? -11.539 10.828 -0.738 1 98.75 227 ALA A C 1
ATOM 1692 O O . ALA A 1 227 ? -12.141 11.031 -1.797 1 98.75 227 ALA A O 1
ATOM 1693 N N . LEU A 1 228 ? -11.852 9.859 0.116 1 98.5 228 LEU A N 1
ATOM 1694 C CA . LEU A 1 228 ? -13.016 9.016 -0.118 1 98.5 228 LEU A CA 1
ATOM 1695 C C . LEU A 1 228 ? -14.289 9.852 -0.164 1 98.5 228 LEU A C 1
ATOM 1697 O O . LEU A 1 228 ? -15.133 9.664 -1.044 1 98.5 228 LEU A O 1
ATOM 1701 N N . ASP A 1 229 ? -14.438 10.797 0.813 1 98.31 229 ASP A N 1
ATOM 1702 C CA . ASP A 1 229 ? -15.586 11.695 0.837 1 98.31 229 ASP A CA 1
ATOM 1703 C C . ASP A 1 229 ? -15.695 12.477 -0.47 1 98.31 229 ASP A C 1
ATOM 1705 O O . ASP A 1 229 ? -16.781 12.578 -1.045 1 98.31 229 ASP A O 1
ATOM 1709 N N . ARG A 1 230 ? -14.609 12.969 -0.909 1 98.25 230 ARG A N 1
ATOM 1710 C CA . ARG A 1 230 ? -14.617 13.758 -2.139 1 98.25 230 ARG A CA 1
ATOM 1711 C C . ARG A 1 230 ? -14.953 12.883 -3.344 1 98.25 230 ARG A C 1
ATOM 1713 O O . ARG A 1 230 ? -15.711 13.297 -4.223 1 98.25 230 ARG A O 1
ATOM 1720 N N . ALA A 1 231 ? -14.359 11.711 -3.42 1 98.5 231 ALA A N 1
ATOM 1721 C CA . ALA A 1 231 ? -14.562 10.805 -4.551 1 98.5 231 ALA A CA 1
ATOM 1722 C C . ALA A 1 231 ? -16.031 10.391 -4.668 1 98.5 231 ALA A C 1
ATOM 1724 O O . ALA A 1 231 ? -16.531 10.164 -5.77 1 98.5 231 ALA A O 1
ATOM 1725 N N . LEU A 1 232 ? -16.703 10.297 -3.52 1 97.19 232 LEU A N 1
ATOM 1726 C CA . LEU A 1 232 ? -18.062 9.75 -3.498 1 97.19 232 LEU A CA 1
ATOM 1727 C C . LEU A 1 232 ? -19.094 10.875 -3.465 1 97.19 232 LEU A C 1
ATOM 1729 O O . LEU A 1 232 ? -20.297 10.617 -3.447 1 97.19 232 LEU A O 1
ATOM 1733 N N . ALA A 1 233 ? -18.719 12.109 -3.361 1 92.06 233 ALA A N 1
ATOM 1734 C CA . ALA A 1 233 ? -19.625 13.242 -3.322 1 92.06 233 ALA A CA 1
ATOM 1735 C C . ALA A 1 233 ? -20.328 13.438 -4.668 1 92.06 233 ALA A C 1
ATOM 1737 O O . ALA A 1 233 ? -19.766 13.117 -5.715 1 92.06 233 ALA A O 1
ATOM 1738 N N . MET B 1 1 ? 29.844 2.961 -18.453 1 33.75 1 MET B N 1
ATOM 1739 C CA . MET B 1 1 ? 28.594 3.107 -19.188 1 33.75 1 MET B CA 1
ATOM 1740 C C . MET B 1 1 ? 27.516 3.77 -18.328 1 33.75 1 MET B C 1
ATOM 1742 O O . MET B 1 1 ? 27.422 3.484 -17.141 1 33.75 1 MET B O 1
ATOM 1746 N N . PRO B 1 2 ? 27 4.957 -18.719 1 40.75 2 PRO B N 1
ATOM 1747 C CA . PRO B 1 2 ? 26.094 5.672 -17.828 1 40.75 2 PRO B CA 1
ATOM 1748 C C . PRO B 1 2 ? 24.984 4.777 -17.266 1 40.75 2 PRO B C 1
ATOM 1750 O O . PRO B 1 2 ? 24.422 3.957 -18 1 40.75 2 PRO B O 1
ATOM 1753 N N . VAL B 1 3 ? 25.047 4.383 -16.047 1 60.81 3 VAL B N 1
ATOM 1754 C CA . VAL B 1 3 ? 24.141 3.457 -15.375 1 60.81 3 VAL B CA 1
ATOM 1755 C C . VAL B 1 3 ? 22.688 3.768 -15.773 1 60.81 3 VAL B C 1
ATOM 1757 O O . VAL B 1 3 ? 22.234 4.898 -15.617 1 60.81 3 VAL B O 1
ATOM 1760 N N . ARG B 1 4 ? 22.094 3.045 -16.719 1 79.44 4 ARG B N 1
ATOM 1761 C CA . ARG B 1 4 ? 20.703 3.207 -17.109 1 79.44 4 ARG B CA 1
ATOM 1762 C C . ARG B 1 4 ? 19.797 3.324 -15.898 1 79.44 4 ARG B C 1
ATOM 1764 O O . ARG B 1 4 ? 19.938 2.568 -14.938 1 79.44 4 ARG B O 1
ATOM 1771 N N . PRO B 1 5 ? 18.906 4.461 -15.93 1 90.56 5 PRO B N 1
ATOM 1772 C CA . PRO B 1 5 ? 17.984 4.551 -14.789 1 90.56 5 PRO B CA 1
ATOM 1773 C C . PRO B 1 5 ? 17.109 3.316 -14.656 1 90.56 5 PRO B C 1
ATOM 1775 O O . PRO B 1 5 ? 16.812 2.648 -15.648 1 90.56 5 PRO B O 1
ATOM 1778 N N . PRO B 1 6 ? 16.812 2.953 -13.516 1 96.69 6 PRO B N 1
ATOM 1779 C CA . PRO B 1 6 ? 15.914 1.814 -13.328 1 96.69 6 PRO B CA 1
ATOM 1780 C C . PRO B 1 6 ? 14.617 1.943 -14.133 1 96.69 6 PRO B C 1
ATOM 1782 O O . PRO B 1 6 ? 14.133 3.055 -14.352 1 96.69 6 PRO B O 1
ATOM 1785 N N . LEU B 1 7 ? 14.109 0.774 -14.602 1 98.44 7 LEU B N 1
ATOM 1786 C CA . LEU B 1 7 ? 12.828 0.777 -15.305 1 98.44 7 LEU B CA 1
ATOM 1787 C C . LEU B 1 7 ? 11.695 1.16 -14.359 1 98.44 7 LEU B C 1
ATOM 1789 O O . LEU B 1 7 ? 11.742 0.853 -13.164 1 98.44 7 LEU B O 1
ATOM 1793 N N . HIS B 1 8 ? 10.711 1.848 -14.93 1 98.75 8 HIS B N 1
ATOM 1794 C CA . HIS B 1 8 ? 9.5 2.234 -14.219 1 98.75 8 HIS B CA 1
ATOM 1795 C C . HIS B 1 8 ? 8.531 1.062 -14.102 1 98.75 8 HIS B C 1
ATOM 1797 O O . HIS B 1 8 ? 8.039 0.554 -15.109 1 98.75 8 HIS B O 1
ATOM 1803 N N . ILE B 1 9 ? 8.281 0.639 -12.867 1 98.94 9 ILE B N 1
ATOM 1804 C CA . ILE B 1 9 ? 7.453 -0.532 -12.602 1 98.94 9 ILE B CA 1
ATOM 1805 C C . ILE B 1 9 ? 5.984 -0.123 -12.539 1 98.94 9 ILE B C 1
ATOM 1807 O O . ILE B 1 9 ? 5.625 0.824 -11.836 1 98.94 9 ILE B O 1
ATOM 1811 N N . GLY B 1 10 ? 5.133 -0.777 -13.289 1 98.94 10 GLY B N 1
ATOM 1812 C CA . GLY B 1 10 ? 3.693 -0.613 -13.172 1 98.94 10 GLY B CA 1
ATOM 1813 C C . GLY B 1 10 ? 3.018 -1.774 -12.461 1 98.94 10 GLY B C 1
ATOM 1814 O O . GLY B 1 10 ? 3.156 -2.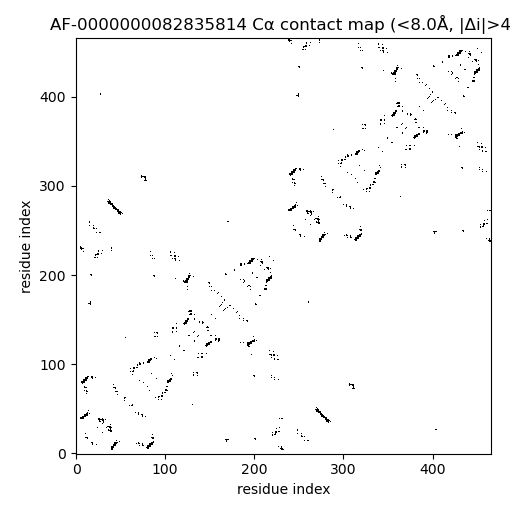926 -12.883 1 98.94 10 GLY B O 1
ATOM 1815 N N . ILE B 1 11 ? 2.266 -1.498 -11.406 1 98.94 11 ILE B N 1
ATOM 1816 C CA . ILE B 1 11 ? 1.547 -2.516 -10.648 1 98.94 11 ILE B CA 1
ATOM 1817 C C . ILE B 1 11 ? 0.065 -2.48 -11.008 1 98.94 11 ILE B C 1
ATOM 1819 O O . ILE B 1 11 ? -0.629 -1.503 -10.719 1 98.94 11 ILE B O 1
ATOM 1823 N N . VAL B 1 12 ? -0.402 -3.5 -11.648 1 98.88 12 VAL B N 1
ATOM 1824 C CA . VAL B 1 12 ? -1.834 -3.721 -11.828 1 98.88 12 VAL B CA 1
ATOM 1825 C C . VAL B 1 12 ? -2.428 -4.301 -10.547 1 98.88 12 VAL B C 1
ATOM 1827 O O . VAL B 1 12 ? -2.283 -5.496 -10.273 1 98.88 12 VAL B O 1
ATOM 1830 N N . ALA B 1 13 ? -3.117 -3.457 -9.82 1 98.12 13 ALA B N 1
ATOM 1831 C CA . ALA B 1 13 ? -3.588 -3.836 -8.484 1 98.12 13 ALA B CA 1
ATOM 1832 C C . ALA B 1 13 ? -4.996 -4.422 -8.547 1 98.12 13 ALA B C 1
ATOM 1834 O O . ALA B 1 13 ? -5.859 -3.908 -9.266 1 98.12 13 ALA B O 1
ATOM 1835 N N . CYS B 1 14 ? -5.191 -5.5 -7.863 1 96.12 14 CYS B N 1
ATOM 1836 C CA . CYS B 1 14 ? -6.508 -6.105 -7.684 1 96.12 14 CYS B CA 1
ATOM 1837 C C . CYS B 1 14 ? -6.977 -5.961 -6.242 1 96.12 14 CYS B C 1
ATOM 1839 O O . CYS B 1 14 ? -7.875 -5.168 -5.953 1 96.12 14 CYS B O 1
ATOM 1841 N N . SER B 1 15 ? -6.344 -6.586 -5.34 1 94.56 15 SER B N 1
ATOM 1842 C CA . SER B 1 15 ? -6.609 -6.359 -3.924 1 94.56 15 SER B CA 1
ATOM 1843 C C . SER B 1 15 ? -5.656 -5.32 -3.342 1 94.56 15 SER B C 1
ATOM 1845 O O . SER B 1 15 ? -4.473 -5.289 -3.693 1 94.56 15 SER B O 1
ATOM 1847 N N . ALA B 1 16 ? -6.164 -4.496 -2.42 1 95.94 16 ALA B N 1
ATOM 1848 C CA . ALA B 1 16 ? -5.383 -3.404 -1.839 1 95.94 16 ALA B CA 1
ATOM 1849 C C . ALA B 1 16 ? -4.25 -3.943 -0.972 1 95.94 16 ALA B C 1
ATOM 1851 O O . ALA B 1 16 ? -3.133 -3.42 -1.005 1 95.94 16 ALA B O 1
ATOM 1852 N N . GLU B 1 17 ? -4.535 -4.988 -0.21 1 94.75 17 GLU B N 1
ATOM 1853 C CA . GLU B 1 17 ? -3.535 -5.516 0.713 1 94.75 17 GLU B CA 1
ATOM 1854 C C . GLU B 1 17 ? -2.361 -6.137 -0.04 1 94.75 17 GLU B C 1
ATOM 1856 O O . GLU B 1 17 ? -1.202 -5.844 0.259 1 94.75 17 GLU B O 1
ATOM 1861 N N . GLY B 1 18 ? -2.652 -6.957 -1.049 1 94.88 18 GLY B N 1
ATOM 1862 C CA . GLY B 1 18 ? -1.601 -7.562 -1.85 1 94.88 18 GLY B CA 1
ATOM 1863 C C . GLY B 1 18 ? -0.776 -6.547 -2.619 1 94.88 18 GLY B C 1
ATOM 1864 O O . GLY B 1 18 ? 0.454 -6.629 -2.646 1 94.88 18 GLY B O 1
ATOM 1865 N N . ALA B 1 19 ? -1.467 -5.598 -3.209 1 97.75 19 ALA B N 1
ATOM 1866 C CA . ALA B 1 19 ? -0.778 -4.566 -3.979 1 97.75 19 ALA B CA 1
ATOM 1867 C C . ALA B 1 19 ? 0.101 -3.703 -3.076 1 97.75 19 ALA B C 1
ATOM 1869 O O . ALA B 1 19 ? 1.229 -3.363 -3.441 1 97.75 19 ALA B O 1
ATOM 1870 N N . ALA B 1 20 ? -0.419 -3.365 -1.903 1 97.69 20 ALA B N 1
ATOM 1871 C CA . ALA B 1 20 ? 0.333 -2.553 -0.952 1 97.69 20 ALA B CA 1
ATOM 1872 C C . ALA B 1 20 ? 1.583 -3.285 -0.471 1 97.69 20 ALA B C 1
ATOM 1874 O O . ALA B 1 20 ? 2.656 -2.688 -0.362 1 97.69 20 ALA B O 1
ATOM 1875 N N . LEU B 1 21 ? 1.421 -4.559 -0.163 1 96.94 21 LEU B N 1
ATOM 1876 C CA . LEU B 1 21 ? 2.572 -5.344 0.267 1 96.94 21 LEU B CA 1
ATOM 1877 C C . LEU B 1 21 ? 3.629 -5.406 -0.832 1 96.94 21 LEU B C 1
ATOM 1879 O O . LEU B 1 21 ? 4.82 -5.254 -0.562 1 96.94 21 LEU B O 1
ATOM 1883 N N . CYS B 1 22 ? 3.184 -5.625 -2.062 1 98.31 22 CYS B N 1
ATOM 1884 C CA . CYS B 1 22 ? 4.102 -5.684 -3.195 1 98.31 22 CYS B CA 1
ATOM 1885 C C . CYS B 1 22 ? 4.855 -4.371 -3.357 1 98.31 22 CYS B C 1
ATOM 1887 O O . CYS B 1 22 ? 6.082 -4.363 -3.463 1 98.31 22 CYS B O 1
ATOM 1889 N N . TYR B 1 23 ? 4.148 -3.271 -3.309 1 98.62 23 TYR B N 1
ATOM 1890 C CA . TYR B 1 23 ? 4.699 -1.927 -3.443 1 98.62 23 TYR B CA 1
ATOM 1891 C C . TYR B 1 23 ? 5.711 -1.638 -2.344 1 98.62 23 TYR B C 1
ATOM 1893 O O . TYR B 1 23 ? 6.836 -1.209 -2.621 1 98.62 23 TYR B O 1
ATOM 1901 N N . ARG B 1 24 ? 5.363 -1.912 -1.103 1 97.25 24 ARG B N 1
ATOM 1902 C CA . ARG B 1 24 ? 6.246 -1.667 0.031 1 97.25 24 ARG B CA 1
ATOM 1903 C C . ARG B 1 24 ? 7.508 -2.521 -0.063 1 97.25 24 ARG B C 1
ATOM 1905 O O . ARG B 1 24 ? 8.602 -2.068 0.291 1 97.25 24 ARG B O 1
ATOM 1912 N N . THR B 1 25 ? 7.324 -3.773 -0.522 1 97.44 25 THR B N 1
ATOM 1913 C CA . THR B 1 25 ? 8.461 -4.676 -0.663 1 97.44 25 THR B CA 1
ATOM 1914 C C . THR B 1 25 ? 9.453 -4.141 -1.695 1 97.44 25 THR B C 1
ATOM 1916 O O . THR B 1 25 ? 10.656 -4.105 -1.449 1 97.44 25 THR B O 1
ATOM 1919 N N . ILE B 1 26 ? 8.938 -3.666 -2.842 1 98.25 26 ILE B N 1
ATOM 1920 C CA . ILE B 1 26 ? 9.781 -3.111 -3.891 1 98.25 26 ILE B CA 1
ATOM 1921 C C . ILE B 1 26 ? 10.594 -1.939 -3.338 1 98.25 26 ILE B C 1
ATOM 1923 O O . ILE B 1 26 ? 11.805 -1.862 -3.545 1 98.25 26 ILE B O 1
ATOM 1927 N N . CYS B 1 27 ? 9.945 -1.079 -2.584 1 96.94 27 CYS B N 1
ATOM 1928 C CA . CYS B 1 27 ? 10.594 0.133 -2.094 1 96.94 27 CYS B CA 1
ATOM 1929 C C . CYS B 1 27 ? 11.594 -0.191 -0.991 1 96.94 27 CYS B C 1
ATOM 1931 O O . CYS B 1 27 ? 12.727 0.3 -1.01 1 96.94 27 CYS B O 1
ATOM 1933 N N . ALA B 1 28 ? 11.195 -1.065 -0.048 1 95.44 28 ALA B N 1
ATOM 1934 C CA . ALA B 1 28 ? 12.078 -1.405 1.067 1 95.44 28 ALA B CA 1
ATOM 1935 C C . ALA B 1 28 ? 13.32 -2.137 0.578 1 95.44 28 ALA B C 1
ATOM 1937 O O . ALA B 1 28 ? 14.438 -1.805 0.978 1 95.44 28 ALA B O 1
ATOM 1938 N N . GLU B 1 29 ? 13.102 -3.1 -0.283 1 96.38 29 GLU B N 1
ATOM 1939 C CA . GLU B 1 29 ? 14.242 -3.875 -0.759 1 96.38 29 GLU B CA 1
ATOM 1940 C C . GLU B 1 29 ? 15.031 -3.105 -1.816 1 96.38 29 GLU B C 1
ATOM 1942 O O . GLU B 1 29 ? 16.219 -3.367 -2.027 1 96.38 29 GLU B O 1
ATOM 1947 N N . GLY B 1 30 ? 14.32 -2.195 -2.557 1 96.5 30 GLY B N 1
ATOM 1948 C CA . GLY B 1 30 ? 15.039 -1.3 -3.449 1 96.5 30 GLY B CA 1
ATOM 1949 C C . GLY B 1 30 ? 16.125 -0.507 -2.748 1 96.5 30 GLY B C 1
ATOM 1950 O O . GLY B 1 30 ? 17.203 -0.305 -3.303 1 96.5 30 GLY B O 1
ATOM 1951 N N . ALA B 1 31 ? 15.867 -0.092 -1.521 1 94.75 31 ALA B N 1
ATOM 1952 C CA . ALA B 1 31 ? 16.812 0.715 -0.752 1 94.75 31 ALA B CA 1
ATOM 1953 C C . ALA B 1 31 ? 18.078 -0.08 -0.424 1 94.75 31 ALA B C 1
ATOM 1955 O O . ALA B 1 31 ? 19.156 0.489 -0.301 1 94.75 31 ALA B O 1
ATOM 1956 N N . GLN B 1 32 ? 17.922 -1.366 -0.291 1 93.94 32 GLN B N 1
ATOM 1957 C CA . GLN B 1 32 ? 19.062 -2.232 -0.023 1 93.94 32 GLN B CA 1
ATOM 1958 C C . GLN B 1 32 ? 19.984 -2.312 -1.234 1 93.94 32 GLN B C 1
ATOM 1960 O O . GLN B 1 32 ? 21.188 -2.555 -1.091 1 93.94 32 GLN B O 1
ATOM 1965 N N . ARG B 1 33 ? 19.5 -2.078 -2.383 1 95 33 ARG B N 1
ATOM 1966 C CA . ARG B 1 33 ? 20.25 -2.252 -3.621 1 95 33 ARG B CA 1
ATOM 1967 C C . ARG B 1 33 ? 20.703 -0.908 -4.184 1 95 33 ARG B C 1
ATOM 1969 O O . ARG B 1 33 ? 21.734 -0.822 -4.848 1 95 33 ARG B O 1
ATOM 1976 N N . LEU B 1 34 ? 19.969 0.122 -3.924 1 96.06 34 LEU B N 1
ATOM 1977 C CA . LEU B 1 34 ? 20.203 1.405 -4.578 1 96.06 34 LEU B CA 1
ATOM 1978 C C . LEU B 1 34 ? 20.719 2.436 -3.58 1 96.06 34 LEU B C 1
ATOM 1980 O O . LEU B 1 34 ? 21.156 3.521 -3.973 1 96.06 34 LEU B O 1
ATOM 1984 N N . GLY B 1 35 ? 20.703 2.131 -2.309 1 94.38 35 GLY B N 1
ATOM 1985 C CA . GLY B 1 35 ? 21.094 3.061 -1.257 1 94.38 35 GLY B CA 1
ATOM 1986 C C . GLY B 1 35 ? 19.906 3.527 -0.419 1 94.38 35 GLY B C 1
ATOM 1987 O O . GLY B 1 35 ? 18.766 3.203 -0.719 1 94.38 35 GLY B O 1
ATOM 1988 N N . PRO B 1 36 ? 20.203 4.305 0.62 1 93.94 36 PRO B N 1
ATOM 1989 C CA . PRO B 1 36 ? 19.172 4.68 1.586 1 93.94 36 PRO B CA 1
ATOM 1990 C C . PRO B 1 36 ? 17.984 5.402 0.937 1 93.94 36 PRO B C 1
ATOM 1992 O O . PRO B 1 36 ? 18.188 6.355 0.18 1 93.94 36 PRO B O 1
ATOM 1995 N N . HIS B 1 37 ? 16.781 4.898 1.199 1 92.81 37 HIS B N 1
ATOM 1996 C CA . HIS B 1 37 ? 15.523 5.5 0.799 1 92.81 37 HIS B CA 1
ATOM 1997 C C . HIS B 1 37 ? 15.312 5.391 -0.707 1 92.81 37 HIS B C 1
ATOM 1999 O O . HIS B 1 37 ? 14.273 5.812 -1.227 1 92.81 37 HIS B O 1
ATOM 2005 N N . ALA B 1 38 ? 16.25 4.781 -1.439 1 96.31 38 ALA B N 1
ATOM 2006 C CA . ALA B 1 38 ? 16.172 4.754 -2.898 1 96.31 38 ALA B CA 1
ATOM 2007 C C . ALA B 1 38 ? 15.367 3.553 -3.381 1 96.31 38 ALA B C 1
ATOM 2009 O O . ALA B 1 38 ? 15.469 2.461 -2.814 1 96.31 38 ALA B O 1
ATOM 2010 N N . HIS B 1 39 ? 14.555 3.732 -4.316 1 97.31 39 HIS B N 1
ATOM 2011 C CA . HIS B 1 39 ? 13.789 2.695 -5 1 97.31 39 HIS B CA 1
ATOM 2012 C C . HIS B 1 39 ? 13.422 3.123 -6.422 1 97.31 39 HIS B C 1
ATOM 2014 O O . HIS B 1 39 ? 13.516 4.305 -6.758 1 97.31 39 HIS B O 1
ATOM 2020 N N . PRO B 1 40 ? 13.094 2.141 -7.328 1 98.19 40 PRO B N 1
ATOM 2021 C CA . PRO B 1 40 ? 12.664 2.52 -8.68 1 98.19 40 PRO B CA 1
ATOM 2022 C C . PRO B 1 40 ? 11.359 3.311 -8.68 1 98.19 40 PRO B C 1
ATOM 2024 O O . PRO B 1 40 ? 10.633 3.316 -7.688 1 98.19 40 PRO B O 1
ATOM 2027 N N . GLU B 1 41 ? 11.172 4.012 -9.758 1 98.5 41 GLU B N 1
ATOM 2028 C CA . GLU B 1 41 ? 9.875 4.625 -10.016 1 98.5 41 GLU B CA 1
ATOM 2029 C C . GLU B 1 41 ? 8.781 3.568 -10.117 1 98.5 41 GLU B C 1
ATOM 2031 O O . GLU B 1 41 ? 8.977 2.516 -10.727 1 98.5 41 GLU B O 1
ATOM 2036 N N . VAL B 1 42 ? 7.656 3.799 -9.398 1 98.81 42 VAL B N 1
ATOM 2037 C CA . VAL B 1 42 ? 6.566 2.83 -9.375 1 98.81 42 VAL B CA 1
ATOM 2038 C C . VAL B 1 42 ? 5.234 3.543 -9.594 1 98.81 42 VAL B C 1
ATOM 2040 O O . VAL B 1 42 ? 4.984 4.598 -9.008 1 98.81 42 VAL B O 1
ATOM 2043 N N . SER B 1 43 ? 4.395 3.045 -10.477 1 98.88 43 SER B N 1
ATOM 2044 C CA . SER B 1 43 ? 2.988 3.408 -10.602 1 98.88 43 SER B CA 1
ATOM 2045 C C . SER B 1 43 ? 2.08 2.227 -10.273 1 98.88 43 SER B C 1
ATOM 2047 O O . SER B 1 43 ? 2.395 1.084 -10.617 1 98.88 43 SER B O 1
ATOM 2049 N N . LEU B 1 44 ? 1.04 2.5 -9.57 1 98.88 44 LEU B N 1
ATOM 2050 C CA . LEU B 1 44 ? 0.011 1.525 -9.227 1 98.88 44 LEU B CA 1
ATOM 2051 C C . LEU B 1 44 ? -1.365 2.004 -9.68 1 98.88 44 LEU B C 1
ATOM 2053 O O . LEU B 1 44 ? -1.69 3.186 -9.539 1 98.88 44 LEU B O 1
ATOM 2057 N N . HIS B 1 45 ? -2.156 1.143 -10.305 1 98.88 45 HIS B N 1
ATOM 2058 C CA . HIS B 1 45 ? -3.539 1.436 -10.664 1 98.88 45 HIS B CA 1
ATOM 2059 C C . HIS B 1 45 ? -4.477 0.334 -10.18 1 98.88 45 HIS B C 1
ATOM 2061 O O . HIS B 1 45 ? -4.188 -0.853 -10.352 1 98.88 45 HIS B O 1
ATOM 2067 N N . SER B 1 46 ? -5.566 0.782 -9.617 1 98.44 46 SER B N 1
ATOM 2068 C CA . SER B 1 46 ? -6.512 -0.156 -9.023 1 98.44 46 SER B CA 1
ATOM 2069 C C . SER B 1 46 ? -7.945 0.184 -9.414 1 98.44 46 SER B C 1
ATOM 2071 O O . SER B 1 46 ? -8.422 1.292 -9.156 1 98.44 46 SER B O 1
ATOM 2073 N N . LEU B 1 47 ? -8.625 -0.752 -10.039 1 98.25 47 LEU B N 1
ATOM 2074 C CA . LEU B 1 47 ? -10.086 -0.721 -10.141 1 98.25 47 LEU B CA 1
ATOM 2075 C C . LEU B 1 47 ? -10.727 -1.371 -8.922 1 98.25 47 LEU B C 1
ATOM 2077 O O . LEU B 1 47 ? -10.047 -2.008 -8.117 1 98.25 47 LEU B O 1
ATOM 2081 N N . SER B 1 48 ? -12.039 -1.136 -8.773 1 97.69 48 SER B N 1
ATOM 2082 C CA . SER B 1 48 ? -12.75 -1.729 -7.645 1 97.69 48 SER B CA 1
ATOM 2083 C C . SER B 1 48 ? -12.602 -3.246 -7.637 1 97.69 48 SER B C 1
ATOM 2085 O O . SER B 1 48 ? -12.836 -3.902 -8.656 1 97.69 48 SER B O 1
ATOM 2087 N N . LEU B 1 49 ? -12.195 -3.803 -6.48 1 96.88 49 LEU B N 1
ATOM 2088 C CA . LEU B 1 49 ? -12.102 -5.254 -6.344 1 96.88 49 LEU B CA 1
ATOM 2089 C C . LEU B 1 49 ? -13.453 -5.91 -6.617 1 96.88 49 LEU B C 1
ATOM 2091 O O . LEU B 1 49 ? -13.516 -7.02 -7.152 1 96.88 49 LEU B O 1
ATOM 2095 N N . ALA B 1 50 ? -14.508 -5.207 -6.344 1 96.81 50 ALA B N 1
ATOM 2096 C CA . ALA B 1 50 ? -15.859 -5.719 -6.559 1 96.81 50 ALA B CA 1
ATOM 2097 C C . ALA B 1 50 ? -16.078 -6.062 -8.031 1 96.81 50 ALA B C 1
ATOM 2099 O O . ALA B 1 50 ? -16.797 -7.016 -8.344 1 96.81 50 ALA B O 1
ATOM 2100 N N . ASP B 1 51 ? -15.484 -5.277 -8.898 1 97.62 51 ASP B N 1
ATOM 2101 C CA . ASP B 1 51 ? -15.625 -5.535 -10.328 1 97.62 51 ASP B CA 1
ATOM 2102 C C . ASP B 1 51 ? -14.961 -6.852 -10.719 1 97.62 51 ASP B C 1
ATOM 2104 O O . ASP B 1 51 ? -15.508 -7.617 -11.516 1 97.62 51 ASP B O 1
ATOM 2108 N N . TYR B 1 52 ? -13.805 -7.141 -10.172 1 97 52 TYR B N 1
ATOM 2109 C CA . TYR B 1 52 ? -13.117 -8.406 -10.422 1 97 52 TYR B CA 1
ATOM 2110 C C . TYR B 1 52 ? -13.906 -9.578 -9.859 1 97 52 TYR B C 1
ATOM 2112 O O . TYR B 1 52 ? -14.078 -10.594 -10.531 1 97 52 TYR B O 1
ATOM 2120 N N . VAL B 1 53 ? -14.391 -9.414 -8.617 1 95.69 53 VAL B N 1
ATOM 2121 C CA . VAL B 1 53 ? -15.141 -10.469 -7.949 1 95.69 53 VAL B CA 1
ATOM 2122 C C . VAL B 1 53 ? -16.391 -10.812 -8.766 1 95.69 53 VAL B C 1
ATOM 2124 O O . VAL B 1 53 ? -16.703 -11.992 -8.953 1 95.69 53 VAL B O 1
ATOM 2127 N N . ALA B 1 54 ? -17.047 -9.789 -9.305 1 97.19 54 ALA B N 1
ATOM 2128 C CA . ALA B 1 54 ? -18.234 -10.008 -10.125 1 97.19 54 ALA B CA 1
ATOM 2129 C C . ALA B 1 54 ? -17.906 -10.844 -11.352 1 97.19 54 ALA B C 1
ATOM 2131 O O . ALA B 1 54 ? -18.656 -11.758 -11.711 1 97.19 54 ALA B O 1
ATOM 2132 N N . CYS B 1 55 ? -16.812 -10.531 -11.992 1 97.81 55 CYS B N 1
ATOM 2133 C CA . CYS B 1 55 ? -16.391 -11.297 -13.156 1 97.81 55 CYS B CA 1
ATOM 2134 C C . CYS B 1 55 ? -16.047 -12.734 -12.781 1 97.81 55 CYS B C 1
ATOM 2136 O O . CYS B 1 55 ? -16.453 -13.672 -13.469 1 97.81 55 CYS B O 1
ATOM 2138 N N . LEU B 1 56 ? -15.297 -12.891 -11.672 1 94.81 56 LEU B N 1
ATOM 2139 C CA . LEU B 1 56 ? -14.852 -14.211 -11.234 1 94.81 56 LEU B CA 1
ATOM 2140 C C . LEU B 1 56 ? -16.031 -15.094 -10.859 1 94.81 56 LEU B C 1
ATOM 2142 O O . LEU B 1 56 ? -16.062 -16.281 -11.195 1 94.81 56 LEU B O 1
ATOM 2146 N N . GLU B 1 57 ? -17 -14.516 -10.195 1 94.56 57 GLU B N 1
ATOM 2147 C CA . GLU B 1 57 ? -18.188 -15.258 -9.789 1 94.56 57 GLU B CA 1
ATOM 2148 C C . GLU B 1 57 ? -18.953 -15.766 -11 1 94.56 57 GLU B C 1
ATOM 2150 O O . GLU B 1 57 ? -19.609 -16.812 -10.938 1 94.56 57 GLU B O 1
ATOM 2155 N N . ARG B 1 58 ? -18.797 -15.086 -12.078 1 96.38 58 ARG B N 1
ATOM 2156 C CA . ARG B 1 58 ? -19.5 -15.461 -13.305 1 96.38 58 ARG B CA 1
ATOM 2157 C C . ARG B 1 58 ? -18.594 -16.266 -14.234 1 96.38 58 ARG B C 1
ATOM 2159 O O . ARG B 1 58 ? -18.953 -16.531 -15.383 1 96.38 58 ARG B O 1
ATOM 2166 N N . ASN B 1 59 ? -17.453 -16.562 -13.734 1 95.06 59 ASN B N 1
ATOM 2167 C CA . ASN B 1 59 ? -16.469 -17.266 -14.547 1 95.06 59 ASN B CA 1
ATOM 2168 C C . ASN B 1 59 ? -16.188 -16.531 -15.852 1 95.06 59 ASN B C 1
ATOM 2170 O O . ASN B 1 59 ? -16.078 -17.156 -16.906 1 95.06 59 ASN B O 1
ATOM 2174 N N . ASP B 1 60 ? -16.203 -15.234 -15.773 1 97.31 60 ASP B N 1
ATOM 2175 C CA . ASP B 1 60 ? -15.992 -14.359 -16.922 1 97.31 60 ASP B CA 1
ATOM 2176 C C . ASP B 1 60 ? -14.539 -13.898 -17 1 97.31 60 ASP B C 1
ATOM 2178 O O . ASP B 1 60 ? -14.227 -12.742 -16.703 1 97.31 60 ASP B O 1
ATOM 2182 N N . LEU B 1 61 ? -13.68 -14.758 -17.516 1 97.06 61 LEU B N 1
ATOM 2183 C CA . LEU B 1 61 ? -12.258 -14.461 -17.594 1 97.06 61 LEU B CA 1
ATOM 2184 C C . LEU B 1 61 ? -11.984 -13.344 -18.594 1 97.06 61 LEU B C 1
ATOM 2186 O O . LEU B 1 61 ? -11.047 -12.562 -18.422 1 97.06 61 LEU B O 1
ATOM 2190 N N . ALA B 1 62 ? -12.797 -13.305 -19.641 1 97.88 62 ALA B N 1
ATOM 2191 C CA . ALA B 1 62 ? -12.664 -12.203 -20.578 1 97.88 62 ALA B CA 1
ATOM 2192 C C . ALA B 1 62 ? -12.914 -10.859 -19.906 1 97.88 62 ALA B C 1
ATOM 2194 O O . ALA B 1 62 ? -12.227 -9.875 -20.188 1 97.88 62 ALA B O 1
ATOM 2195 N N . GLY B 1 63 ? -13.93 -10.859 -19.062 1 98.38 63 GLY B N 1
ATOM 2196 C CA . GLY B 1 63 ? -14.203 -9.664 -18.281 1 98.38 63 GLY B CA 1
ATOM 2197 C C . GLY B 1 63 ? -13.07 -9.289 -17.344 1 98.38 63 GLY B C 1
ATOM 2198 O O . GLY B 1 63 ? -12.711 -8.117 -17.234 1 98.38 63 GLY B O 1
ATOM 2199 N N . VAL B 1 64 ? -12.492 -10.281 -16.656 1 98.31 64 VAL B N 1
ATOM 2200 C CA . VAL B 1 64 ? -11.328 -10.055 -15.82 1 98.31 64 VAL B CA 1
ATOM 2201 C C . VAL B 1 64 ? -10.195 -9.461 -16.656 1 98.31 64 VAL B C 1
ATOM 2203 O O . VAL B 1 64 ? -9.57 -8.477 -16.25 1 98.31 64 VAL B O 1
ATOM 2206 N N . GLY B 1 65 ? -9.977 -10.062 -17.812 1 98.5 65 GLY B N 1
ATOM 2207 C CA . GLY B 1 65 ? -8.945 -9.562 -18.703 1 98.5 65 GLY B CA 1
ATOM 2208 C C . GLY B 1 65 ? -9.156 -8.117 -19.125 1 98.5 65 GLY B C 1
ATOM 2209 O O . GLY B 1 65 ? -8.203 -7.34 -19.188 1 98.5 65 GLY B O 1
ATOM 2210 N N . ALA B 1 66 ? -10.383 -7.754 -19.406 1 98.69 66 ALA B N 1
ATOM 2211 C CA . ALA B 1 66 ? -10.711 -6.383 -19.797 1 98.69 66 ALA B CA 1
ATOM 2212 C C . ALA B 1 66 ? -10.375 -5.398 -18.672 1 98.69 66 ALA B C 1
ATOM 2214 O O . ALA B 1 66 ? -9.891 -4.297 -18.938 1 98.69 66 ALA B O 1
ATOM 2215 N N . LEU B 1 67 ? -10.68 -5.789 -17.453 1 98.62 67 LEU B N 1
ATOM 2216 C CA . LEU B 1 67 ? -10.336 -4.953 -16.312 1 98.62 67 LEU B CA 1
ATOM 2217 C C . L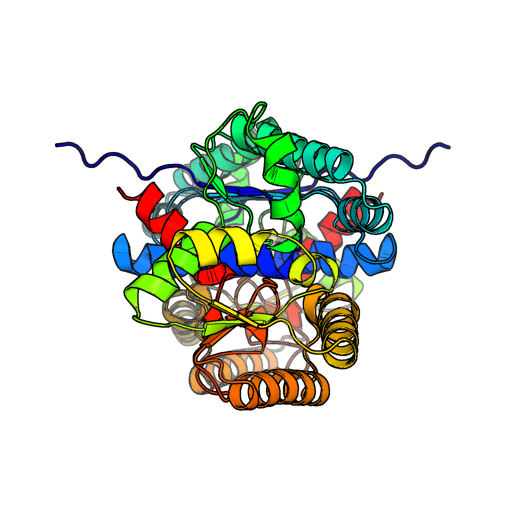EU B 1 67 ? -8.828 -4.797 -16.188 1 98.62 67 LEU B C 1
ATOM 2219 O O . LEU B 1 67 ? -8.328 -3.686 -15.992 1 98.62 67 LEU B O 1
ATOM 2223 N N . MET B 1 68 ? -8.117 -5.914 -16.344 1 98.75 68 MET B N 1
ATOM 2224 C CA . MET B 1 68 ? -6.656 -5.879 -16.281 1 98.75 68 MET B CA 1
ATOM 2225 C C . MET B 1 68 ? -6.086 -4.988 -17.375 1 98.75 68 MET B C 1
ATOM 2227 O O . MET B 1 68 ? -5.141 -4.234 -17.141 1 98.75 68 MET B O 1
ATOM 2231 N N . LEU B 1 69 ? -6.645 -5.039 -18.547 1 98.75 69 LEU B N 1
ATOM 2232 C CA . LEU B 1 69 ? -6.18 -4.238 -19.672 1 98.75 69 LEU B CA 1
ATOM 2233 C C . LEU B 1 69 ? -6.43 -2.754 -19.438 1 98.75 69 LEU B C 1
ATOM 2235 O O . LEU B 1 69 ? -5.621 -1.909 -19.828 1 98.75 69 LEU B O 1
ATOM 2239 N N . THR B 1 70 ? -7.543 -2.455 -18.812 1 98.75 70 THR B N 1
ATOM 2240 C CA . THR B 1 70 ? -7.801 -1.069 -18.438 1 98.75 70 THR B CA 1
ATOM 2241 C C . THR B 1 70 ? -6.684 -0.533 -17.547 1 98.75 70 THR B C 1
ATOM 2243 O O . THR B 1 70 ? -6.156 0.555 -17.797 1 98.75 70 THR B O 1
ATOM 2246 N N . SER B 1 71 ? -6.312 -1.316 -16.578 1 98.81 71 SER B N 1
ATOM 2247 C CA . SER B 1 71 ? -5.23 -0.919 -15.68 1 98.81 71 SER B CA 1
ATOM 2248 C C . SER B 1 71 ? -3.904 -0.824 -16.422 1 98.81 71 SER B C 1
ATOM 2250 O O . SER B 1 71 ? -3.117 0.094 -16.188 1 98.81 71 SER B O 1
ATOM 2252 N N . ALA B 1 72 ? -3.672 -1.79 -17.297 1 98.81 72 ALA B N 1
ATOM 2253 C CA . ALA B 1 72 ? -2.445 -1.784 -18.078 1 98.81 72 ALA B CA 1
ATOM 2254 C C . ALA B 1 72 ? -2.328 -0.502 -18.906 1 98.81 72 ALA B C 1
ATOM 2256 O O . ALA B 1 72 ? -1.259 0.108 -18.969 1 98.81 72 ALA B O 1
ATOM 2257 N N . ASP B 1 73 ? -3.412 -0.089 -19.484 1 98.81 73 ASP B N 1
ATOM 2258 C CA . ASP B 1 73 ? -3.432 1.114 -20.312 1 98.81 73 ASP B CA 1
ATOM 2259 C C . ASP B 1 73 ? -3.182 2.363 -19.469 1 98.81 73 ASP B C 1
ATOM 2261 O O . ASP B 1 73 ? -2.445 3.26 -19.875 1 98.81 73 ASP B O 1
ATOM 2265 N N . ARG B 1 74 ? -3.85 2.432 -18.281 1 98.69 74 ARG B N 1
ATOM 2266 C CA . ARG B 1 74 ? -3.621 3.551 -17.375 1 98.69 74 ARG B CA 1
ATOM 2267 C C . ARG B 1 74 ? -2.148 3.654 -17 1 98.69 74 ARG B C 1
ATOM 2269 O O . ARG B 1 74 ? -1.58 4.746 -16.984 1 98.69 74 ARG B O 1
ATOM 2276 N N . LEU B 1 75 ? -1.538 2.545 -16.703 1 98.88 75 LEU B N 1
ATOM 2277 C CA . LEU B 1 75 ? -0.154 2.502 -16.25 1 98.88 75 LEU B CA 1
ATOM 2278 C C . LEU B 1 75 ? 0.807 2.838 -17.391 1 98.88 75 LEU B C 1
ATOM 2280 O O . LEU B 1 75 ? 1.835 3.48 -17.172 1 98.88 75 LEU B O 1
ATOM 2284 N N . ALA B 1 76 ? 0.481 2.365 -18.578 1 98.88 76 ALA B N 1
ATOM 2285 C CA . ALA B 1 76 ? 1.273 2.76 -19.75 1 98.88 76 ALA B CA 1
ATOM 2286 C C . ALA B 1 76 ? 1.249 4.273 -19.938 1 98.88 76 ALA B C 1
ATOM 2288 O O . ALA B 1 76 ? 2.285 4.891 -20.203 1 98.88 76 ALA B O 1
ATOM 2289 N N . ARG B 1 77 ? 0.11 4.879 -19.781 1 98.56 77 ARG B N 1
ATOM 2290 C CA . ARG B 1 77 ? -0.032 6.324 -19.906 1 98.56 77 ARG B CA 1
ATOM 2291 C C . ARG B 1 77 ? 0.759 7.051 -18.828 1 98.56 77 ARG B C 1
ATOM 2293 O O . ARG B 1 77 ? 1.275 8.148 -19.047 1 98.56 77 ARG B O 1
ATOM 2300 N N . ALA B 1 78 ? 0.847 6.395 -17.703 1 98.44 78 ALA B N 1
ATOM 2301 C CA . ALA B 1 78 ? 1.608 6.98 -16.609 1 98.44 78 ALA B CA 1
ATOM 2302 C C . ALA B 1 78 ? 3.109 6.848 -16.844 1 98.44 78 ALA B C 1
ATOM 2304 O O . ALA B 1 78 ? 3.914 7.441 -16.125 1 98.44 78 ALA B O 1
ATOM 2305 N N . GLY B 1 79 ? 3.5 5.996 -17.812 1 98.44 79 GLY B N 1
ATOM 2306 C CA . GLY B 1 79 ? 4.898 5.941 -18.203 1 98.44 79 GLY B CA 1
ATOM 2307 C C . GLY B 1 79 ? 5.594 4.668 -17.766 1 98.44 79 GLY B C 1
ATOM 2308 O O . GLY B 1 79 ? 6.812 4.543 -17.891 1 98.44 79 GLY B O 1
ATOM 2309 N N . ALA B 1 80 ? 4.855 3.643 -17.234 1 98.81 80 ALA B N 1
ATOM 2310 C CA . ALA B 1 80 ? 5.469 2.385 -16.828 1 98.81 80 ALA B CA 1
ATOM 2311 C C . ALA B 1 80 ? 6.164 1.697 -17.984 1 98.81 80 ALA B C 1
ATOM 2313 O O . ALA B 1 80 ? 5.75 1.847 -19.141 1 98.81 80 ALA B O 1
ATOM 2314 N N . ASP B 1 81 ? 7.23 0.941 -17.641 1 98.81 81 ASP B N 1
ATOM 2315 C CA . ASP B 1 81 ? 7.992 0.222 -18.656 1 98.81 81 ASP B CA 1
ATOM 2316 C C . ASP B 1 81 ? 7.543 -1.234 -18.75 1 98.81 81 ASP B C 1
ATOM 2318 O O . ASP B 1 81 ? 7.691 -1.87 -19.797 1 98.81 81 ASP B O 1
ATOM 2322 N N . PHE B 1 82 ? 7.059 -1.771 -17.688 1 98.88 82 PHE B N 1
ATOM 2323 C CA . PHE B 1 82 ? 6.527 -3.127 -17.625 1 98.88 82 PHE B CA 1
ATOM 2324 C C . PHE B 1 82 ? 5.539 -3.277 -16.484 1 98.88 82 PHE B C 1
ATOM 2326 O O . PHE B 1 82 ? 5.41 -2.379 -15.648 1 98.88 82 PHE B O 1
ATOM 2333 N N . LEU B 1 83 ? 4.832 -4.41 -16.531 1 98.88 83 LEU B N 1
ATOM 2334 C CA . LEU B 1 83 ? 3.713 -4.551 -15.602 1 98.88 83 LEU B CA 1
ATOM 2335 C C . LEU B 1 83 ? 3.861 -5.812 -14.758 1 98.88 83 LEU B C 1
ATOM 2337 O O . LEU B 1 83 ? 4.371 -6.828 -15.234 1 98.88 83 LEU B O 1
ATOM 2341 N N . ILE B 1 84 ? 3.453 -5.715 -13.523 1 98.81 84 ILE B N 1
ATOM 2342 C CA . ILE B 1 84 ? 3.244 -6.855 -12.641 1 98.81 84 ILE B CA 1
ATOM 2343 C C . ILE B 1 84 ? 1.846 -6.785 -12.023 1 98.81 84 ILE B C 1
ATOM 2345 O O . ILE B 1 84 ? 1.225 -5.719 -12.008 1 98.81 84 ILE B O 1
ATOM 2349 N N . CYS B 1 85 ? 1.373 -7.914 -11.602 1 98.62 85 CYS B N 1
ATOM 2350 C CA . CYS B 1 85 ? 0.074 -8.031 -10.953 1 98.62 85 CYS B CA 1
ATOM 2351 C C . CYS B 1 85 ? 0.16 -8.93 -9.727 1 98.62 85 CYS B C 1
ATOM 2353 O O . CYS B 1 85 ? 0.126 -10.156 -9.852 1 98.62 85 CYS B O 1
ATOM 2355 N N . PRO B 1 86 ? 0.24 -8.258 -8.555 1 97.81 86 PRO B N 1
ATOM 2356 C CA . PRO B 1 86 ? 0.296 -9.062 -7.336 1 97.81 86 PRO B CA 1
ATOM 2357 C C . PRO B 1 86 ? -1.062 -9.641 -6.945 1 97.81 86 PRO B C 1
ATOM 2359 O O . PRO B 1 86 ? -1.588 -9.328 -5.875 1 97.81 86 PRO B O 1
ATOM 2362 N N . ASP B 1 87 ? -1.575 -10.406 -7.723 1 96.81 87 ASP B N 1
ATOM 2363 C CA . ASP B 1 87 ? -2.768 -11.234 -7.555 1 96.81 87 ASP B CA 1
ATOM 2364 C C . ASP B 1 87 ? -2.645 -12.539 -8.336 1 96.81 87 ASP B C 1
ATOM 2366 O O . ASP B 1 87 ? -2.469 -12.523 -9.555 1 96.81 87 ASP B O 1
ATOM 2370 N N . ASN B 1 88 ? -2.762 -13.578 -7.645 1 96.25 88 ASN B N 1
ATOM 2371 C CA . ASN B 1 88 ? -2.545 -14.883 -8.258 1 96.25 88 ASN B CA 1
ATOM 2372 C C . ASN B 1 88 ? -3.756 -15.328 -9.078 1 96.25 88 ASN B C 1
ATOM 2374 O O . ASN B 1 88 ? -3.609 -15.781 -10.211 1 96.25 88 ASN B O 1
ATOM 2378 N N . THR B 1 89 ? -4.898 -15.125 -8.508 1 94.19 89 THR B N 1
ATOM 2379 C CA . THR B 1 89 ? -6.137 -15.641 -9.086 1 94.19 89 THR B CA 1
ATOM 2380 C C . THR B 1 89 ? -6.367 -15.07 -10.477 1 94.19 89 THR B C 1
ATOM 2382 O O . THR B 1 89 ? -6.641 -15.812 -11.422 1 94.19 89 THR B O 1
ATOM 2385 N N . ILE B 1 90 ? -6.137 -13.812 -10.672 1 95.44 90 ILE B N 1
ATOM 2386 C CA . ILE B 1 90 ? -6.582 -13.188 -11.906 1 95.44 90 ILE B CA 1
ATOM 2387 C C . ILE B 1 90 ? -5.531 -13.391 -13 1 95.44 90 ILE B C 1
ATOM 2389 O O . ILE B 1 90 ? -5.77 -13.078 -14.164 1 95.44 90 ILE B O 1
ATOM 2393 N N . HIS B 1 91 ? -4.43 -14.008 -12.703 1 97.25 91 HIS B N 1
ATOM 2394 C CA . HIS B 1 91 ? -3.492 -14.422 -13.742 1 97.25 91 HIS B CA 1
ATOM 2395 C C . HIS B 1 91 ? -4.129 -15.438 -14.688 1 97.25 91 HIS B C 1
ATOM 2397 O O . HIS B 1 91 ? -3.625 -15.672 -15.789 1 97.25 91 HIS B O 1
ATOM 2403 N N . GLN B 1 92 ? -5.203 -16.016 -14.234 1 95.62 92 GLN B N 1
ATOM 2404 C CA . GLN B 1 92 ? -5.977 -16.891 -15.109 1 95.62 92 GLN B CA 1
ATOM 2405 C C . GLN B 1 92 ? -6.375 -16.172 -16.391 1 95.62 92 GLN B C 1
ATOM 2407 O O . GLN B 1 92 ? -6.586 -16.812 -17.422 1 95.62 92 GLN B O 1
ATOM 2412 N N . ALA B 1 93 ? -6.492 -14.906 -16.312 1 97.31 93 ALA B N 1
ATOM 2413 C CA . ALA B 1 93 ? -7.035 -14.141 -17.422 1 97.31 93 ALA B CA 1
ATOM 2414 C C . ALA B 1 93 ? -5.918 -13.617 -18.328 1 97.31 93 ALA B C 1
ATOM 2416 O O . ALA B 1 93 ? -6.18 -12.945 -19.328 1 97.31 93 ALA B O 1
ATOM 2417 N N . LEU B 1 94 ? -4.629 -13.953 -18.062 1 96.75 94 LEU B N 1
ATOM 2418 C CA . LEU B 1 94 ? -3.51 -13.352 -18.766 1 96.75 94 LEU B CA 1
ATOM 2419 C C . LEU B 1 94 ? -3.537 -13.727 -20.25 1 96.75 94 LEU B C 1
ATOM 2421 O O . LEU B 1 94 ? -3.064 -12.969 -21.094 1 96.75 94 LEU B O 1
ATOM 2425 N N . GLY B 1 95 ? -4.105 -14.883 -20.578 1 96.12 95 GLY B N 1
ATOM 2426 C CA . GLY B 1 95 ? -4.273 -15.242 -21.984 1 96.12 95 GLY B CA 1
ATOM 2427 C C . GLY B 1 95 ? -5.09 -14.234 -22.766 1 96.12 95 GLY B C 1
ATOM 2428 O O . GLY B 1 95 ? -4.887 -14.062 -23.969 1 96.12 95 GLY B O 1
ATOM 2429 N N . HIS B 1 96 ? -6.047 -13.586 -22.094 1 96.62 96 HIS B N 1
ATOM 2430 C CA . HIS B 1 96 ? -6.887 -12.562 -22.703 1 96.62 96 HIS B CA 1
ATOM 2431 C C . HIS B 1 96 ? -6.188 -11.203 -22.703 1 96.62 96 HIS B C 1
ATOM 2433 O O . HIS B 1 96 ? -6.551 -10.312 -23.469 1 96.62 96 HIS B O 1
ATOM 2439 N N . VAL B 1 97 ? -5.168 -11.031 -21.906 1 98.12 97 VAL B N 1
ATOM 2440 C CA . VAL B 1 97 ? -4.555 -9.727 -21.656 1 98.12 97 VAL B CA 1
ATOM 2441 C C . VAL B 1 97 ? -3.334 -9.547 -22.562 1 98.12 97 VAL B C 1
ATOM 2443 O O . VAL B 1 97 ? -3.193 -8.523 -23.219 1 98.12 97 VAL B O 1
ATOM 2446 N N . LEU B 1 98 ? -2.463 -10.547 -22.656 1 97.62 98 LEU B N 1
ATOM 2447 C CA . LEU B 1 98 ? -1.111 -10.438 -23.188 1 97.62 98 LEU B CA 1
ATOM 2448 C C . LEU B 1 98 ? -1.143 -10.031 -24.672 1 97.62 98 LEU B C 1
ATOM 2450 O O . LEU B 1 98 ? -0.389 -9.148 -25.094 1 97.62 98 LEU B O 1
ATOM 2454 N N . PRO B 1 99 ? -2.057 -10.578 -25.484 1 97.38 99 PRO B N 1
ATOM 2455 C CA . PRO B 1 99 ? -2.059 -10.219 -26.906 1 97.38 99 PRO B CA 1
ATOM 2456 C C . PRO B 1 99 ? -2.383 -8.742 -27.141 1 97.38 99 PRO B C 1
ATOM 2458 O O . PRO B 1 99 ? -2.051 -8.195 -28.188 1 97.38 99 PRO B O 1
ATOM 2461 N N . GLN B 1 100 ? -2.984 -8.07 -26.156 1 97.81 100 GLN B N 1
ATOM 2462 C CA . GLN B 1 100 ? -3.455 -6.703 -26.344 1 97.81 100 GLN B CA 1
ATOM 2463 C C . GLN B 1 100 ? -2.707 -5.734 -25.438 1 97.81 100 GLN B C 1
ATOM 2465 O O . GLN B 1 100 ? -2.904 -4.523 -25.516 1 97.81 100 GLN B O 1
ATOM 2470 N N . SER B 1 101 ? -1.896 -6.305 -24.625 1 98.44 101 SER B N 1
ATOM 2471 C CA . SER B 1 101 ? -1.271 -5.473 -23.594 1 98.44 101 SER B CA 1
ATOM 2472 C C . SER B 1 101 ? -0.305 -4.465 -24.219 1 98.44 101 SER B C 1
ATOM 2474 O O . SER B 1 101 ? 0.482 -4.816 -25.094 1 98.44 101 SER B O 1
ATOM 2476 N N . PRO B 1 102 ? -0.3 -3.199 -23.703 1 98.56 102 PRO B N 1
ATOM 2477 C CA . PRO B 1 102 ? 0.626 -2.182 -24.203 1 98.56 102 PRO B CA 1
ATOM 2478 C C . PRO B 1 102 ? 2.053 -2.381 -23.703 1 98.56 102 PRO B C 1
ATOM 2480 O O . PRO B 1 102 ? 2.99 -1.783 -24.234 1 98.56 102 PRO B O 1
ATOM 2483 N N . LEU B 1 103 ? 2.242 -3.205 -22.656 1 98.75 103 LEU B N 1
ATOM 2484 C CA . LEU B 1 103 ? 3.535 -3.371 -22 1 98.75 103 LEU B CA 1
ATOM 2485 C C . LEU B 1 103 ? 3.793 -4.836 -21.672 1 98.75 103 LEU B C 1
ATOM 2487 O O . LEU B 1 103 ? 2.854 -5.629 -21.562 1 98.75 103 LEU B O 1
ATOM 2491 N N . PRO B 1 104 ? 5.035 -5.227 -21.516 1 98.56 104 PRO B N 1
ATOM 2492 C CA . PRO B 1 104 ? 5.336 -6.598 -21.094 1 98.56 104 PRO B CA 1
ATOM 2493 C C . PRO B 1 104 ? 4.977 -6.848 -19.625 1 98.56 104 PRO B C 1
ATOM 2495 O O . PRO B 1 104 ? 4.875 -5.902 -18.844 1 98.56 104 PRO B O 1
ATOM 2498 N N . TRP B 1 105 ? 4.805 -8.188 -19.281 1 98.56 105 TRP B N 1
ATOM 2499 C CA . TRP B 1 105 ? 4.355 -8.586 -17.953 1 98.56 105 TRP B CA 1
ATOM 2500 C C . TRP B 1 105 ? 5.316 -9.602 -17.328 1 98.56 105 TRP B C 1
ATOM 2502 O O . TRP B 1 105 ? 5.941 -10.391 -18.047 1 98.56 105 TRP B O 1
ATOM 2512 N N . LEU B 1 106 ? 5.488 -9.57 -16.031 1 98.44 106 LEU B N 1
ATOM 2513 C CA . LEU B 1 106 ? 5.969 -10.734 -15.297 1 98.44 106 LEU B CA 1
ATOM 2514 C C . LEU B 1 106 ? 4.805 -11.578 -14.789 1 98.44 106 LEU B C 1
ATOM 2516 O O . LEU B 1 106 ? 3.789 -11.039 -14.344 1 98.44 106 LEU B O 1
ATOM 2520 N N . HIS B 1 107 ? 4.984 -12.852 -14.898 1 98.19 107 HIS B N 1
ATOM 2521 C CA . HIS B 1 107 ? 3.953 -13.773 -14.438 1 98.19 107 HIS B CA 1
ATOM 2522 C C . HIS B 1 107 ? 4.246 -14.266 -13.023 1 98.19 107 HIS B C 1
ATOM 2524 O O . HIS B 1 107 ? 5.281 -14.898 -12.789 1 98.19 107 HIS B O 1
ATOM 2530 N N . ILE B 1 108 ? 3.33 -14.094 -12.117 1 98.19 108 ILE B N 1
ATOM 2531 C CA . ILE B 1 108 ? 3.578 -14.305 -10.695 1 98.19 108 ILE B CA 1
ATOM 2532 C C . ILE B 1 108 ? 3.857 -15.781 -10.43 1 98.19 108 ILE B C 1
ATOM 2534 O O . ILE B 1 108 ? 4.809 -16.125 -9.727 1 98.19 108 ILE B O 1
ATOM 2538 N N . ALA B 1 109 ? 3.139 -16.672 -11.016 1 98.31 109 ALA B N 1
ATOM 2539 C CA . ALA B 1 109 ? 3.312 -18.094 -10.781 1 98.31 109 ALA B CA 1
ATOM 2540 C C . ALA B 1 109 ? 4.59 -18.609 -11.438 1 98.31 109 ALA B C 1
ATOM 2542 O O . ALA B 1 109 ? 5.195 -19.578 -10.961 1 98.31 109 ALA B O 1
ATOM 2543 N N . GLU B 1 110 ? 4.953 -17.984 -12.562 1 98.31 110 GLU B N 1
ATOM 2544 C CA . GLU B 1 110 ? 6.23 -18.328 -13.172 1 98.31 110 GLU B CA 1
ATOM 2545 C C . GLU B 1 110 ? 7.398 -18 -12.258 1 98.31 110 GLU B C 1
ATOM 2547 O O . GLU B 1 110 ? 8.344 -18.766 -12.133 1 98.31 110 GLU B O 1
ATOM 2552 N N . GLU B 1 111 ? 7.301 -16.812 -11.672 1 98.56 111 GLU B N 1
ATOM 2553 C CA . GLU B 1 111 ? 8.352 -16.406 -10.75 1 98.56 111 GLU B CA 1
ATOM 2554 C C . GLU B 1 111 ? 8.406 -17.312 -9.531 1 98.56 111 GLU B C 1
ATOM 2556 O O . GLU B 1 111 ? 9.492 -17.656 -9.047 1 98.56 111 GLU B O 1
ATOM 2561 N N . VAL B 1 112 ? 7.242 -17.734 -8.992 1 98.5 112 VAL B N 1
ATOM 2562 C CA . VAL B 1 112 ? 7.176 -18.625 -7.84 1 98.5 112 VAL B CA 1
ATOM 2563 C C . VAL B 1 112 ? 7.762 -19.984 -8.211 1 98.5 112 VAL B C 1
ATOM 2565 O O . VAL B 1 112 ? 8.562 -20.547 -7.461 1 98.5 112 VAL B O 1
ATOM 2568 N N . ALA B 1 113 ? 7.367 -20.484 -9.383 1 98.69 113 ALA B N 1
ATOM 2569 C CA . ALA B 1 113 ? 7.863 -21.781 -9.836 1 98.69 113 ALA B CA 1
ATOM 2570 C C . ALA B 1 113 ? 9.375 -21.766 -10.016 1 98.69 113 ALA B C 1
ATOM 2572 O O . ALA B 1 113 ? 10.062 -22.734 -9.672 1 98.69 113 ALA B O 1
ATOM 2573 N N . ALA B 1 114 ? 9.859 -20.672 -10.562 1 98.5 114 ALA B N 1
ATOM 2574 C CA . ALA B 1 114 ? 11.305 -20.531 -10.75 1 98.5 114 ALA B CA 1
ATOM 2575 C C . ALA B 1 114 ? 12.039 -20.562 -9.414 1 98.5 114 ALA B C 1
ATOM 2577 O O . ALA B 1 114 ? 13.086 -21.203 -9.289 1 98.5 114 ALA B O 1
ATOM 2578 N N . GLN B 1 115 ? 11.492 -19.875 -8.445 1 98 115 GLN B N 1
ATOM 2579 C CA . GLN B 1 115 ? 12.102 -19.859 -7.121 1 98 115 GLN B CA 1
ATOM 2580 C C . GLN B 1 115 ? 12.039 -21.234 -6.465 1 98 115 GLN B C 1
ATOM 2582 O O . GLN B 1 115 ? 12.977 -21.641 -5.785 1 98 115 GLN B O 1
ATOM 2587 N N . ALA B 1 116 ? 10.922 -21.891 -6.586 1 98.44 116 ALA B N 1
ATOM 2588 C CA . ALA B 1 116 ? 10.766 -23.234 -6.043 1 98.44 116 ALA B CA 1
ATOM 2589 C C . ALA B 1 116 ? 11.82 -24.188 -6.613 1 98.44 116 ALA B C 1
ATOM 2591 O O . ALA B 1 116 ? 12.469 -24.922 -5.867 1 98.44 116 ALA B O 1
ATOM 2592 N N . ALA B 1 117 ? 11.977 -24.094 -7.898 1 98.38 117 ALA B N 1
ATOM 2593 C CA . ALA B 1 117 ? 12.961 -24.922 -8.578 1 98.38 117 ALA B CA 1
ATOM 2594 C C . ALA B 1 117 ? 14.375 -24.609 -8.102 1 98.38 117 ALA B C 1
ATOM 2596 O O . ALA B 1 117 ? 15.18 -25.5 -7.848 1 98.38 117 ALA B O 1
ATOM 2597 N N . ALA B 1 118 ? 14.672 -23.359 -7.977 1 97.88 118 ALA B N 1
ATOM 2598 C CA . ALA B 1 118 ? 16 -22.906 -7.555 1 97.88 118 ALA B CA 1
ATOM 2599 C C . ALA B 1 118 ? 16.312 -23.375 -6.145 1 97.88 118 ALA B C 1
ATOM 2601 O O . ALA B 1 118 ? 17.484 -23.609 -5.809 1 97.88 118 ALA B O 1
ATOM 2602 N N . ARG B 1 119 ? 15.297 -23.578 -5.34 1 97.5 119 ARG B N 1
ATOM 2603 C CA . ARG B 1 119 ? 15.469 -24 -3.953 1 97.5 119 ARG B CA 1
ATOM 2604 C C . ARG B 1 119 ? 15.508 -25.516 -3.84 1 97.5 119 ARG B C 1
ATOM 2606 O O . ARG B 1 119 ? 15.641 -26.062 -2.742 1 97.5 119 ARG B O 1
ATOM 2613 N N . GLY B 1 120 ? 15.266 -26.188 -4.898 1 97.94 120 GLY B N 1
ATOM 2614 C CA . GLY B 1 120 ? 15.32 -27.641 -4.922 1 97.94 120 GLY B CA 1
ATOM 2615 C C . GLY B 1 120 ? 14.062 -28.297 -4.367 1 97.94 120 GLY B C 1
ATOM 2616 O O . GLY B 1 120 ? 14.109 -29.438 -3.898 1 97.94 120 GLY B O 1
ATOM 2617 N N . LEU B 1 121 ? 12.984 -27.594 -4.379 1 98.31 121 LEU B N 1
ATOM 2618 C CA . LEU B 1 121 ? 11.711 -28.141 -3.918 1 98.31 121 LEU B CA 1
ATOM 2619 C C . LEU B 1 121 ? 11.109 -29.078 -4.965 1 98.31 121 LEU B C 1
ATOM 2621 O O . LEU B 1 121 ? 11.547 -29.094 -6.117 1 98.31 121 LEU B O 1
ATOM 2625 N N . ARG B 1 122 ? 10.125 -29.906 -4.594 1 98.19 122 ARG B N 1
ATOM 2626 C CA . ARG B 1 122 ? 9.633 -30.922 -5.516 1 98.19 122 ARG B CA 1
ATOM 2627 C C . ARG B 1 122 ? 8.109 -30.922 -5.57 1 98.19 122 ARG B C 1
ATOM 2629 O O . ARG B 1 122 ? 7.523 -31.078 -6.641 1 98.19 122 ARG B O 1
ATOM 2636 N N . ARG B 1 123 ? 7.496 -30.859 -4.48 1 98.62 123 ARG B N 1
ATOM 2637 C CA . ARG B 1 123 ? 6.043 -30.969 -4.391 1 98.62 123 ARG B CA 1
ATOM 2638 C C . ARG B 1 123 ? 5.449 -29.812 -3.6 1 98.62 123 ARG B C 1
ATOM 2640 O O . ARG B 1 123 ? 5.594 -29.75 -2.377 1 98.62 123 ARG B O 1
ATOM 2647 N N . ILE B 1 124 ? 4.719 -28.922 -4.27 1 98.75 124 ILE B N 1
ATOM 2648 C CA . ILE B 1 124 ? 4.293 -27.641 -3.715 1 98.75 124 ILE B CA 1
ATOM 2649 C C . ILE B 1 124 ? 2.795 -27.672 -3.416 1 98.75 124 ILE B C 1
ATOM 2651 O O . ILE B 1 124 ? 1.987 -27.969 -4.301 1 98.75 124 ILE B O 1
ATOM 2655 N N . GLY B 1 125 ? 2.424 -27.422 -2.127 1 98.69 125 GLY B N 1
ATOM 2656 C CA . GLY B 1 125 ? 1.022 -27.172 -1.835 1 98.69 125 GLY B CA 1
ATOM 2657 C C . GLY B 1 125 ? 0.556 -25.812 -2.305 1 98.69 125 GLY B C 1
ATOM 2658 O O . GLY B 1 125 ? 1.279 -24.812 -2.172 1 98.69 125 GLY B O 1
ATOM 2659 N N . ILE B 1 126 ? -0.618 -25.75 -2.922 1 98.12 126 ILE B N 1
ATOM 2660 C CA . ILE B 1 126 ? -1.126 -24.484 -3.459 1 98.12 126 ILE B CA 1
ATOM 2661 C C . ILE B 1 126 ? -2.182 -23.906 -2.518 1 98.12 126 ILE B C 1
ATOM 2663 O O . ILE B 1 126 ? -3.283 -24.453 -2.404 1 98.12 126 ILE B O 1
ATOM 2667 N N . LEU B 1 127 ? -1.853 -22.812 -1.843 1 97.06 127 LEU B N 1
ATOM 2668 C CA . LEU B 1 127 ? -2.834 -22.141 -1.006 1 97.06 127 LEU B CA 1
ATOM 2669 C C . LEU B 1 127 ? -3.43 -20.938 -1.734 1 97.06 127 LEU B C 1
ATOM 2671 O O . LEU B 1 127 ? -2.705 -20.172 -2.383 1 97.06 127 LEU B O 1
ATOM 2675 N N . GLY B 1 128 ? -4.703 -20.719 -1.636 1 95 128 GLY B N 1
ATOM 2676 C CA . GLY B 1 128 ? -5.418 -19.609 -2.24 1 95 128 GLY B CA 1
ATOM 2677 C C . GLY B 1 128 ? -6.926 -19.797 -2.232 1 95 128 GLY B C 1
ATOM 2678 O O . GLY B 1 128 ? -7.441 -20.719 -1.598 1 95 128 GLY B O 1
ATOM 2679 N N . THR B 1 129 ? -7.59 -18.922 -2.871 1 91.75 129 THR B N 1
ATOM 2680 C CA . THR B 1 129 ? -9.039 -19.062 -3.02 1 91.75 129 THR B CA 1
ATOM 2681 C C . THR B 1 129 ? -9.383 -20.266 -3.893 1 91.75 129 THR B C 1
ATOM 2683 O O . THR B 1 129 ? -8.508 -20.812 -4.566 1 91.75 129 THR B O 1
ATOM 2686 N N . ARG B 1 130 ? -10.633 -20.547 -3.896 1 91.56 130 ARG B N 1
ATOM 2687 C CA . ARG B 1 130 ? -11.102 -21.641 -4.742 1 91.56 130 ARG B CA 1
ATOM 2688 C C . ARG B 1 130 ? -10.82 -21.344 -6.215 1 91.56 130 ARG B C 1
ATOM 2690 O O . ARG B 1 130 ? -10.461 -22.25 -6.969 1 91.56 130 ARG B O 1
ATOM 2697 N N . TRP B 1 131 ? -10.977 -20.109 -6.578 1 92.38 131 TRP B N 1
ATOM 2698 C CA . TRP B 1 131 ? -10.75 -19.719 -7.965 1 92.38 131 TRP B CA 1
ATOM 2699 C C . TRP B 1 131 ? -9.32 -20.062 -8.398 1 92.38 131 TRP B C 1
ATOM 2701 O O . TRP B 1 131 ? -9.109 -20.625 -9.469 1 92.38 131 TRP B O 1
ATOM 2711 N N . LEU B 1 132 ? -8.391 -19.781 -7.535 1 93.94 132 LEU B N 1
ATOM 2712 C CA . LEU B 1 132 ? -6.98 -20 -7.848 1 93.94 132 LEU B CA 1
ATOM 2713 C C . LEU B 1 132 ? -6.641 -21.484 -7.805 1 93.94 132 LEU B C 1
ATOM 2715 O O . LEU B 1 132 ? -6.035 -22.016 -8.742 1 93.94 132 LEU B O 1
ATOM 2719 N N . VAL B 1 133 ? -7.02 -22.094 -6.715 1 94.88 133 VAL B N 1
ATOM 2720 C CA . VAL B 1 133 ? -6.633 -23.484 -6.465 1 94.88 133 VAL B CA 1
ATOM 2721 C C . VAL B 1 133 ? -7.184 -24.391 -7.57 1 94.88 133 VAL B C 1
ATOM 2723 O O . VAL B 1 133 ? -6.516 -25.328 -7.996 1 94.88 133 VAL B O 1
ATOM 2726 N N . ASP B 1 134 ? -8.32 -24.031 -8.039 1 93.75 134 ASP B N 1
ATOM 2727 C CA . ASP B 1 134 ? -8.961 -24.844 -9.062 1 93.75 134 ASP B CA 1
ATOM 2728 C C . ASP B 1 134 ? -8.453 -24.484 -10.453 1 93.75 134 ASP B C 1
ATOM 2730 O O . ASP B 1 134 ? -8.727 -25.188 -11.43 1 93.75 134 ASP B O 1
ATOM 2734 N N . SER B 1 135 ? -7.715 -23.453 -10.578 1 94.81 135 SER B N 1
ATOM 2735 C CA . SER B 1 135 ? -7.262 -22.953 -11.875 1 94.81 135 SER B CA 1
ATOM 2736 C C . SER B 1 135 ? -5.973 -23.641 -12.312 1 94.81 135 SER B C 1
ATOM 2738 O O . SER B 1 135 ? -5.332 -24.328 -11.523 1 94.81 135 SER B O 1
ATOM 2740 N N . PRO B 1 136 ? -5.629 -23.453 -13.562 1 95.94 136 PRO B N 1
ATOM 2741 C CA . PRO B 1 136 ? -4.371 -24.016 -14.062 1 95.94 136 PRO B CA 1
ATOM 2742 C C . PRO B 1 136 ? -3.172 -23.109 -13.781 1 95.94 136 PRO B C 1
ATOM 2744 O O . PRO B 1 136 ? -2.041 -23.453 -14.141 1 95.94 136 PRO B O 1
ATOM 2747 N N . VAL B 1 137 ? -3.301 -22.016 -13.094 1 96.94 137 VAL B N 1
ATOM 2748 C CA . VAL B 1 137 ? -2.27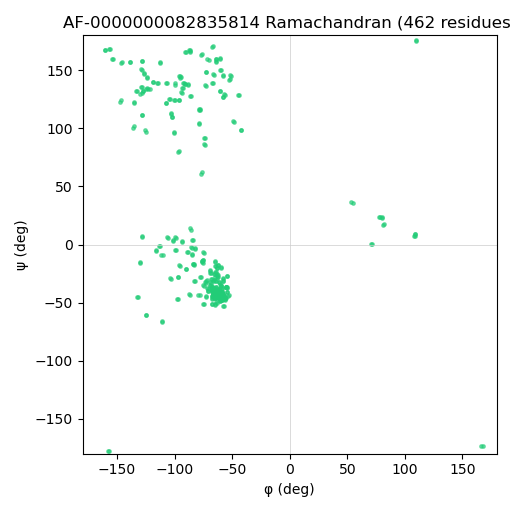1 -20.984 -12.961 1 96.94 137 VAL B CA 1
ATOM 2749 C C . VAL B 1 137 ? -1.002 -21.594 -12.375 1 96.94 137 VAL B C 1
ATOM 2751 O O . VAL B 1 137 ? 0.078 -21.484 -12.961 1 96.94 137 VAL B O 1
ATOM 2754 N N . TYR B 1 138 ? -1.104 -22.266 -11.266 1 97.69 138 TYR B N 1
ATOM 2755 C CA . TYR B 1 138 ? 0.085 -22.797 -10.602 1 97.69 138 TYR B CA 1
ATOM 2756 C C . TYR B 1 138 ? 0.453 -24.172 -11.148 1 97.69 138 TYR B C 1
ATOM 2758 O O . TYR B 1 138 ? 1.615 -24.422 -11.469 1 97.69 138 TYR B O 1
ATOM 2766 N N . PRO B 1 139 ? -0.536 -25.078 -11.359 1 97.69 139 PRO B N 1
ATOM 2767 C CA . PRO B 1 139 ? -0.17 -26.391 -11.922 1 97.69 139 PRO B CA 1
ATOM 2768 C C . PRO B 1 139 ? 0.635 -26.266 -13.211 1 97.69 139 PRO B C 1
ATOM 2770 O O . PRO B 1 139 ? 1.676 -26.922 -13.352 1 97.69 139 PRO B O 1
ATOM 2773 N N . ASP B 1 140 ? 0.236 -25.391 -14.102 1 97.56 140 ASP B N 1
ATOM 2774 C CA . ASP B 1 140 ? 0.919 -25.25 -15.383 1 97.56 140 ASP B CA 1
ATOM 2775 C C . ASP B 1 140 ? 2.355 -24.766 -15.188 1 97.56 140 ASP B C 1
ATOM 2777 O O . ASP B 1 140 ? 3.281 -25.312 -15.805 1 97.56 140 ASP B O 1
ATOM 2781 N N . LYS B 1 141 ? 2.555 -23.781 -14.375 1 98 141 LYS B N 1
ATOM 2782 C CA . LYS B 1 141 ? 3.873 -23.188 -14.211 1 98 141 LYS B CA 1
ATOM 2783 C C . LYS B 1 141 ? 4.789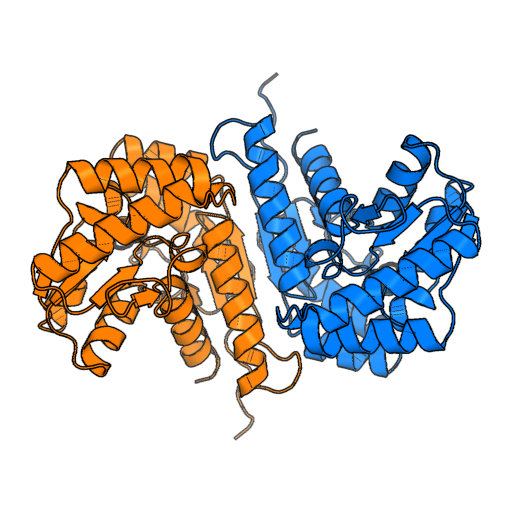 -24.078 -13.383 1 98 141 LYS B C 1
ATOM 2785 O O . LYS B 1 141 ? 5.992 -24.156 -13.648 1 98 141 LYS B O 1
ATOM 2790 N N . LEU B 1 142 ? 4.223 -24.781 -12.383 1 98.31 142 LEU B N 1
ATOM 2791 C CA . LEU B 1 142 ? 5.004 -25.734 -11.594 1 98.31 142 LEU B CA 1
ATOM 2792 C C . LEU B 1 142 ? 5.453 -26.906 -12.445 1 98.31 142 LEU B C 1
ATOM 2794 O O . LEU B 1 142 ? 6.633 -27.266 -12.461 1 98.31 142 LEU B O 1
ATOM 2798 N N . GLN B 1 143 ? 4.559 -27.391 -13.195 1 98.19 143 GLN B N 1
ATOM 2799 C CA . GLN B 1 143 ? 4.863 -28.547 -14.023 1 98.19 143 GLN B CA 1
ATOM 2800 C C . GLN B 1 143 ? 5.871 -28.203 -15.117 1 98.19 143 GLN B C 1
ATOM 2802 O O . GLN B 1 143 ? 6.707 -29.031 -15.484 1 98.19 143 GLN B O 1
ATOM 2807 N N . ALA B 1 144 ? 5.789 -27.047 -15.625 1 97.88 144 ALA B N 1
ATOM 2808 C CA . ALA B 1 144 ? 6.734 -26.594 -16.641 1 97.88 144 ALA B CA 1
ATOM 2809 C C . ALA B 1 144 ? 8.164 -26.625 -16.109 1 97.88 144 ALA B C 1
ATOM 2811 O O . ALA B 1 144 ? 9.117 -26.688 -16.891 1 97.88 144 ALA B O 1
ATOM 2812 N N . ARG B 1 145 ? 8.32 -26.625 -14.805 1 97.75 145 ARG B N 1
ATOM 2813 C CA . ARG B 1 145 ? 9.641 -26.672 -14.172 1 97.75 145 ARG B CA 1
ATOM 2814 C C . ARG B 1 145 ? 9.914 -28.062 -13.578 1 97.75 145 ARG B C 1
ATOM 2816 O O . ARG B 1 145 ? 10.859 -28.234 -12.812 1 97.75 145 ARG B O 1
ATOM 2823 N N . GLY B 1 146 ? 8.992 -28.984 -13.844 1 97.88 146 GLY B N 1
ATOM 2824 C CA . GLY B 1 146 ? 9.164 -30.344 -13.375 1 97.88 146 GLY B CA 1
ATOM 2825 C C . GLY B 1 146 ? 8.75 -30.531 -11.922 1 97.88 146 GLY B C 1
ATOM 2826 O O . GLY B 1 146 ? 9.172 -31.484 -11.266 1 97.88 146 GLY B O 1
ATOM 2827 N N . LEU B 1 147 ? 8.008 -29.609 -11.43 1 98.44 147 LEU B N 1
ATOM 2828 C CA . LEU B 1 147 ? 7.566 -29.688 -10.039 1 98.44 147 LEU B CA 1
ATOM 2829 C C . LEU B 1 147 ? 6.176 -30.297 -9.945 1 98.44 147 LEU B C 1
ATOM 2831 O O . LEU B 1 147 ? 5.34 -30.094 -10.828 1 98.44 147 LEU B O 1
ATOM 2835 N N . ASP B 1 148 ? 5.965 -31.031 -8.906 1 98.5 148 ASP B N 1
ATOM 2836 C CA . ASP B 1 148 ? 4.641 -31.547 -8.57 1 98.5 148 ASP B CA 1
ATOM 2837 C C . ASP B 1 148 ? 3.883 -30.578 -7.664 1 98.5 148 ASP B C 1
ATOM 2839 O O . ASP B 1 148 ? 4.461 -29.625 -7.152 1 98.5 148 ASP B O 1
ATOM 2843 N N . TYR B 1 149 ? 2.545 -30.812 -7.535 1 98.56 149 TYR B N 1
ATOM 2844 C CA . TYR B 1 149 ? 1.745 -29.922 -6.703 1 98.56 149 TYR B CA 1
ATOM 2845 C C . TYR B 1 149 ? 0.611 -30.688 -6.023 1 98.56 149 TYR B C 1
ATOM 2847 O O . TYR B 1 149 ? 0.248 -31.781 -6.449 1 98.56 149 TYR B O 1
ATOM 2855 N N . VAL B 1 150 ? 0.145 -30.156 -4.934 1 98.44 150 VAL B N 1
ATOM 2856 C CA . VAL B 1 150 ? -1.017 -30.672 -4.223 1 98.44 150 VAL B CA 1
ATOM 2857 C C . VAL B 1 150 ? -2.029 -29.562 -3.988 1 98.44 150 VAL B C 1
ATOM 2859 O O . VAL B 1 150 ? -1.659 -28.453 -3.605 1 98.44 150 VAL B O 1
ATOM 2862 N N . ARG B 1 151 ? -3.301 -29.859 -4.305 1 97.94 151 ARG B N 1
ATOM 2863 C CA . ARG B 1 151 ? -4.41 -28.984 -3.938 1 97.94 151 ARG B CA 1
ATOM 2864 C C . ARG B 1 151 ? -4.988 -29.375 -2.58 1 97.94 151 ARG B C 1
ATOM 2866 O O . ARG B 1 151 ? -5.121 -30.562 -2.273 1 97.94 151 ARG B O 1
ATOM 2873 N N . PRO B 1 152 ? -5.289 -28.375 -1.771 1 97.69 152 PRO B N 1
ATOM 2874 C CA . PRO B 1 152 ? -5.945 -28.719 -0.506 1 97.69 152 PRO B CA 1
ATOM 2875 C C . PRO B 1 152 ? -7.289 -29.422 -0.708 1 97.69 152 PRO B C 1
ATOM 2877 O O . PRO B 1 152 ? -7.902 -29.297 -1.771 1 97.69 152 PRO B O 1
ATOM 2880 N N . ALA B 1 153 ? -7.746 -30.125 0.323 1 96.69 153 ALA B N 1
ATOM 2881 C CA . ALA B 1 153 ? -9.055 -30.766 0.293 1 96.69 153 ALA B CA 1
ATOM 2882 C C . ALA B 1 153 ? -10.172 -29.734 0.185 1 96.69 153 ALA B C 1
ATOM 2884 O O . ALA B 1 153 ? -9.984 -28.562 0.536 1 96.69 153 ALA B O 1
ATOM 2885 N N . PRO B 1 154 ? -11.305 -30.125 -0.285 1 95.75 154 PRO B N 1
ATOM 2886 C CA . PRO B 1 154 ? -12.406 -29.188 -0.524 1 95.75 154 PRO B CA 1
ATOM 2887 C C . PRO B 1 154 ? -12.773 -28.375 0.717 1 95.75 154 PRO B C 1
ATOM 2889 O O . PRO B 1 154 ? -13 -27.172 0.625 1 95.75 154 PRO B O 1
ATOM 2892 N N . ALA B 1 155 ? -12.781 -29.031 1.845 1 95.94 155 ALA B N 1
ATOM 2893 C CA . ALA B 1 155 ? -13.133 -28.328 3.078 1 95.94 155 ALA B CA 1
ATOM 2894 C C . ALA B 1 155 ? -12.102 -27.25 3.404 1 95.94 155 ALA B C 1
ATOM 2896 O O . ALA B 1 155 ? -12.445 -26.188 3.906 1 95.94 155 ALA B O 1
ATOM 2897 N N . ASP B 1 156 ? -10.883 -27.531 3.158 1 97 156 ASP B N 1
ATOM 2898 C CA . ASP B 1 156 ? -9.812 -26.578 3.389 1 97 156 ASP B CA 1
ATOM 2899 C C . ASP B 1 156 ? -9.891 -25.406 2.402 1 97 156 ASP B C 1
ATOM 2901 O O . ASP B 1 156 ? -9.586 -24.266 2.752 1 97 156 ASP B O 1
ATOM 2905 N N . ARG B 1 157 ? -10.305 -25.703 1.213 1 96.38 157 ARG B N 1
ATOM 2906 C CA . ARG B 1 157 ? -10.469 -24.656 0.213 1 96.38 157 ARG B CA 1
ATOM 2907 C C . ARG B 1 157 ? -11.562 -23.672 0.624 1 96.38 157 ARG B C 1
ATOM 2909 O O . ARG B 1 157 ? -11.406 -22.469 0.451 1 96.38 157 ARG B O 1
ATOM 2916 N N . ASP B 1 158 ? -12.641 -24.219 1.175 1 95.69 158 ASP B N 1
ATOM 2917 C CA . ASP B 1 158 ? -13.727 -23.375 1.669 1 95.69 158 ASP B CA 1
ATOM 2918 C C . ASP B 1 158 ? -13.242 -22.484 2.811 1 95.69 158 ASP B C 1
ATOM 2920 O O . ASP B 1 158 ? -13.586 -21.297 2.865 1 95.69 158 ASP B O 1
ATOM 2924 N N . LEU B 1 159 ? -12.547 -23.125 3.676 1 96.19 159 LEU B N 1
ATOM 2925 C CA . LEU B 1 159 ? -11.984 -22.391 4.805 1 96.19 159 LEU B CA 1
ATOM 2926 C C . LEU B 1 159 ? -11.07 -21.266 4.32 1 96.19 159 LEU B C 1
ATOM 2928 O O . LEU B 1 159 ? -11.18 -20.125 4.781 1 96.19 159 LEU B O 1
ATOM 2932 N N . LEU B 1 160 ? -10.172 -21.562 3.391 1 96 160 LEU B N 1
ATOM 2933 C CA . LEU B 1 160 ? -9.25 -20.578 2.828 1 96 160 LEU B CA 1
ATOM 2934 C C . LEU B 1 160 ? -10 -19.422 2.178 1 96 160 LEU B C 1
ATOM 2936 O O . LEU B 1 160 ? -9.703 -18.266 2.436 1 96 160 LEU B O 1
ATOM 2940 N N . ALA B 1 161 ? -10.969 -19.781 1.396 1 93.81 161 ALA B N 1
ATOM 2941 C CA . ALA B 1 161 ? -11.75 -18.766 0.688 1 93.81 161 ALA B CA 1
ATOM 2942 C C . ALA B 1 161 ? -12.422 -17.812 1.666 1 93.81 161 ALA B C 1
ATOM 2944 O O . ALA B 1 161 ? -12.383 -16.594 1.471 1 93.81 161 ALA B O 1
ATOM 2945 N N . ARG B 1 162 ? -13.008 -18.359 2.682 1 94.62 162 ARG B N 1
ATOM 2946 C CA . ARG B 1 162 ? -13.695 -17.547 3.678 1 94.62 162 ARG B CA 1
ATOM 2947 C C . ARG B 1 162 ? -12.727 -16.609 4.402 1 94.62 162 ARG B C 1
ATOM 2949 O O . ARG B 1 162 ? -12.961 -15.406 4.488 1 94.62 162 ARG B O 1
ATOM 2956 N N . VAL B 1 163 ? -11.625 -17.125 4.902 1 95.88 163 VAL B N 1
ATOM 2957 C CA . VAL B 1 163 ? -10.664 -16.359 5.676 1 95.88 163 VAL B CA 1
ATOM 2958 C C . VAL B 1 163 ? -10.055 -15.258 4.797 1 95.88 163 VAL B C 1
ATOM 2960 O O . VAL B 1 163 ? -9.93 -14.109 5.223 1 95.88 163 VAL B O 1
ATOM 2963 N N . ILE B 1 164 ? -9.703 -15.57 3.561 1 94.06 164 ILE B N 1
ATOM 2964 C CA . ILE B 1 164 ? -9.047 -14.641 2.65 1 94.06 164 ILE B CA 1
ATOM 2965 C C . ILE B 1 164 ? -10.016 -13.516 2.285 1 94.06 164 ILE B C 1
ATOM 2967 O O . ILE B 1 164 ? -9.711 -12.336 2.477 1 94.06 164 ILE B O 1
ATOM 2971 N N . MET B 1 165 ? -11.211 -13.859 1.861 1 91.06 165 MET B N 1
ATOM 2972 C CA . MET B 1 165 ? -12.117 -12.891 1.247 1 91.06 165 MET B CA 1
ATOM 2973 C C . MET B 1 165 ? -12.867 -12.102 2.311 1 91.06 165 MET B C 1
ATOM 2975 O O . MET B 1 165 ? -13.188 -10.93 2.104 1 91.06 165 MET B O 1
ATOM 2979 N N . ASP B 1 166 ? -13.117 -12.766 3.449 1 92.31 166 ASP B N 1
ATOM 2980 C CA . ASP B 1 166 ? -13.961 -12.102 4.441 1 92.31 166 ASP B CA 1
ATOM 2981 C C . ASP B 1 166 ? -13.109 -11.391 5.492 1 92.31 166 ASP B C 1
ATOM 2983 O O . ASP B 1 166 ? -13.609 -10.539 6.23 1 92.31 166 ASP B O 1
ATOM 2987 N N . GLU B 1 167 ? -11.828 -11.742 5.594 1 94.44 167 GLU B N 1
ATOM 2988 C CA . GLU B 1 167 ? -11 -11.172 6.648 1 94.44 167 GLU B CA 1
ATOM 2989 C C . GLU B 1 167 ? -9.75 -10.508 6.066 1 94.44 167 GLU B C 1
ATOM 2991 O O . GLU B 1 167 ? -9.648 -9.281 6.047 1 94.44 167 GLU B O 1
ATOM 2996 N N . LEU B 1 168 ? -8.922 -11.227 5.402 1 92.69 168 LEU B N 1
ATOM 2997 C CA . LEU B 1 168 ? -7.582 -10.781 5.039 1 92.69 168 LEU B CA 1
ATOM 2998 C C . LEU B 1 168 ? -7.648 -9.633 4.031 1 92.69 168 LEU B C 1
ATOM 3000 O O . LEU B 1 168 ? -6.879 -8.672 4.125 1 92.69 168 LEU B O 1
ATOM 3004 N N . VAL B 1 169 ? -8.57 -9.656 3.039 1 90.38 169 VAL B N 1
ATOM 3005 C CA . VAL B 1 169 ? -8.688 -8.633 2.004 1 90.38 169 VAL B CA 1
ATOM 3006 C C . VAL B 1 169 ? -9.047 -7.289 2.641 1 90.38 169 VAL B C 1
ATOM 3008 O O . VAL B 1 169 ? -8.781 -6.23 2.068 1 90.38 169 VAL B O 1
ATOM 3011 N N . TYR B 1 170 ? -9.586 -7.34 3.873 1 89.88 170 TYR B N 1
ATOM 3012 C CA . TYR B 1 170 ? -9.977 -6.125 4.578 1 89.88 170 TYR B CA 1
ATOM 3013 C C . TYR B 1 170 ? -8.938 -5.738 5.621 1 89.88 170 TYR B C 1
ATOM 3015 O O . TYR B 1 170 ? -9.18 -4.848 6.441 1 89.88 170 TYR B O 1
ATOM 3023 N N . GLY B 1 171 ? -7.883 -6.477 5.676 1 90.44 171 GLY B N 1
ATOM 3024 C CA . GLY B 1 171 ? -6.84 -6.191 6.648 1 90.44 171 GLY B CA 1
ATOM 3025 C C . GLY B 1 171 ? -7.18 -6.672 8.047 1 90.44 171 GLY B C 1
ATOM 3026 O O . GLY B 1 171 ? -6.695 -6.113 9.039 1 90.44 171 GLY B O 1
ATOM 3027 N N . VAL B 1 172 ? -8.031 -7.621 8.133 1 92.62 172 VAL B N 1
ATOM 3028 C CA . VAL B 1 172 ? -8.414 -8.219 9.406 1 92.62 172 VAL B CA 1
ATOM 3029 C C . VAL B 1 172 ? -7.668 -9.531 9.609 1 92.62 172 VAL B C 1
ATOM 3031 O O . VAL B 1 172 ? -7.805 -10.461 8.812 1 92.62 172 VAL B O 1
ATOM 3034 N N . PHE B 1 173 ? -6.938 -9.625 10.758 1 94.69 173 PHE B N 1
ATOM 3035 C CA . PHE B 1 173 ? -6.102 -10.789 11.039 1 94.69 173 PHE B CA 1
ATOM 3036 C C . PHE B 1 173 ? -6.457 -11.391 12.398 1 94.69 173 PHE B C 1
ATOM 3038 O O . PHE B 1 173 ? -5.949 -10.953 13.43 1 94.69 173 PHE B O 1
ATOM 3045 N N . LYS B 1 174 ? -7.258 -12.422 12.398 1 95.81 174 LYS B N 1
ATOM 3046 C CA . LYS B 1 174 ? -7.684 -13.086 13.625 1 95.81 174 LYS B CA 1
ATOM 3047 C C . LYS B 1 174 ? -6.785 -14.281 13.945 1 95.81 174 LYS B C 1
ATOM 3049 O O . LYS B 1 174 ? -6.559 -15.141 13.094 1 95.81 174 LYS B O 1
ATOM 3054 N N . PRO B 1 175 ? -6.324 -14.344 15.188 1 96.5 175 PRO B N 1
ATOM 3055 C CA . PRO B 1 175 ? -5.461 -15.469 15.57 1 96.5 175 PRO B CA 1
ATOM 3056 C C . PRO B 1 175 ? -6.105 -16.828 15.297 1 96.5 175 PRO B C 1
ATOM 3058 O O . PRO B 1 175 ? -5.418 -17.766 14.875 1 96.5 175 PRO B O 1
ATOM 3061 N N . GLU B 1 176 ? -7.375 -16.891 15.492 1 97.31 176 GLU B N 1
ATOM 3062 C CA . GLU B 1 176 ? -8.078 -18.141 15.266 1 97.31 176 GLU B CA 1
ATOM 3063 C C . GLU B 1 176 ? -8.07 -18.531 13.789 1 97.31 176 GLU B C 1
ATOM 3065 O O . GLU B 1 176 ? -7.922 -19.703 13.445 1 97.31 176 GLU B O 1
ATOM 3070 N N . SER B 1 177 ? -8.227 -17.547 12.914 1 97.19 177 SER B N 1
ATOM 3071 C CA . SER B 1 177 ? -8.172 -17.797 11.477 1 97.19 177 SER B CA 1
ATOM 3072 C C . SER B 1 177 ? -6.777 -18.203 11.031 1 97.19 177 SER B C 1
ATOM 3074 O O . SER B 1 177 ? -6.621 -19.094 10.188 1 97.19 177 SER B O 1
ATOM 3076 N N . VAL B 1 178 ? -5.742 -17.578 11.641 1 97.44 178 VAL B N 1
ATOM 3077 C CA . VAL B 1 178 ? -4.355 -17.906 11.32 1 97.44 178 VAL B CA 1
ATOM 3078 C C . VAL B 1 178 ? -4.059 -19.359 11.711 1 97.44 178 VAL B C 1
ATOM 3080 O O . VAL B 1 178 ? -3.426 -20.094 10.953 1 97.44 178 VAL B O 1
ATOM 3083 N N . ALA B 1 179 ? -4.578 -19.703 12.859 1 97.81 179 ALA B N 1
ATOM 3084 C CA . ALA B 1 179 ? -4.383 -21.078 13.32 1 97.81 179 ALA B CA 1
ATOM 3085 C C . ALA B 1 179 ? -5.027 -22.078 12.359 1 97.81 179 ALA B C 1
ATOM 3087 O O . ALA B 1 179 ? -4.469 -23.156 12.102 1 97.81 179 ALA B O 1
ATOM 3088 N N . LEU B 1 180 ? -6.188 -21.719 11.891 1 97.56 180 LEU B N 1
ATOM 3089 C CA . LEU B 1 180 ? -6.871 -22.578 10.922 1 97.56 180 LEU B CA 1
ATOM 3090 C C . LEU B 1 180 ? -6.062 -22.703 9.641 1 97.56 180 LEU B C 1
ATOM 3092 O O . LEU B 1 180 ? -5.945 -23.797 9.078 1 97.56 180 LEU B O 1
ATOM 3096 N N . LEU B 1 181 ? -5.469 -21.641 9.211 1 97.94 181 LEU B N 1
ATOM 3097 C CA . LEU B 1 181 ? -4.645 -21.641 8.008 1 97.94 181 LEU B CA 1
ATOM 3098 C C . LEU B 1 181 ? -3.395 -22.5 8.211 1 97.94 181 LEU B C 1
ATOM 3100 O O . LEU B 1 181 ? -2.99 -23.234 7.32 1 97.94 181 LEU B O 1
ATOM 3104 N N . GLN B 1 182 ? -2.795 -22.344 9.375 1 98.25 182 GLN B N 1
ATOM 3105 C CA . GLN B 1 182 ? -1.632 -23.156 9.719 1 98.25 182 GLN B CA 1
ATOM 3106 C C . GLN B 1 182 ? -1.974 -24.641 9.695 1 98.25 182 GLN B C 1
ATOM 3108 O O . GLN B 1 182 ? -1.151 -25.469 9.289 1 98.25 182 GLN B O 1
ATOM 3113 N N . GLY B 1 183 ? -3.182 -24.922 10.148 1 98.25 183 GLY B N 1
ATOM 3114 C CA . GLY B 1 183 ? -3.65 -26.297 10.086 1 98.25 183 GLY B CA 1
ATOM 3115 C C . GLY B 1 183 ? -3.729 -26.828 8.664 1 98.25 183 GLY B C 1
ATOM 3116 O O . GLY B 1 183 ? -3.402 -28 8.422 1 98.25 183 GLY B O 1
ATOM 3117 N N . VAL B 1 184 ? -4.141 -26.031 7.727 1 98.19 184 VAL B N 1
ATOM 3118 C CA . VAL B 1 184 ? -4.199 -26.422 6.324 1 98.19 184 VAL B CA 1
ATOM 3119 C C . VAL B 1 184 ? -2.795 -26.75 5.82 1 98.19 184 VAL B C 1
ATOM 3121 O O . VAL B 1 184 ? -2.6 -27.75 5.117 1 98.19 184 VAL B O 1
ATOM 3124 N N . VAL B 1 185 ? -1.796 -25.953 6.195 1 98.44 185 VAL B N 1
ATOM 3125 C CA . VAL B 1 185 ? -0.411 -26.156 5.789 1 98.44 185 VAL B CA 1
ATOM 3126 C C . VAL B 1 185 ? 0.099 -27.484 6.355 1 98.44 185 VAL B C 1
ATOM 3128 O O . VAL B 1 185 ? 0.798 -28.234 5.672 1 98.44 185 VAL B O 1
ATOM 3131 N N . ALA B 1 186 ? -0.257 -27.75 7.602 1 98.44 186 ALA B N 1
ATOM 3132 C CA . ALA B 1 186 ? 0.153 -29 8.234 1 98.44 186 ALA B CA 1
ATOM 3133 C C . ALA B 1 186 ? -0.411 -30.203 7.488 1 98.44 186 ALA B C 1
ATOM 3135 O O . ALA B 1 186 ? 0.273 -31.219 7.324 1 98.44 186 ALA B O 1
ATOM 3136 N N . ARG B 1 187 ? -1.678 -30.109 7.062 1 98.31 187 ARG B N 1
ATOM 3137 C CA . ARG B 1 187 ? -2.301 -31.203 6.328 1 98.31 187 ARG B CA 1
ATOM 3138 C C . ARG B 1 187 ? -1.662 -31.375 4.953 1 98.31 187 ARG B C 1
ATOM 3140 O O . ARG B 1 187 ? -1.559 -32.5 4.445 1 98.31 187 ARG B O 1
ATOM 3147 N N . LEU B 1 188 ? -1.171 -30.344 4.367 1 98.44 188 LEU B N 1
ATOM 3148 C CA . LEU B 1 188 ? -0.444 -30.422 3.107 1 98.44 188 LEU B CA 1
ATOM 3149 C C . LEU B 1 188 ? 0.918 -31.078 3.307 1 98.44 188 LEU B C 1
ATOM 3151 O O . LEU B 1 188 ? 1.378 -31.844 2.451 1 98.44 188 LEU B O 1
ATOM 3155 N N . ARG B 1 189 ? 1.573 -30.719 4.441 1 98.31 189 ARG B N 1
ATOM 3156 C CA . ARG B 1 189 ? 2.805 -31.422 4.789 1 98.31 189 ARG B CA 1
ATOM 3157 C C . ARG B 1 189 ? 2.574 -32.938 4.879 1 98.31 189 ARG B C 1
ATOM 3159 O O . ARG B 1 189 ? 3.34 -33.719 4.316 1 98.31 189 ARG B O 1
ATOM 3166 N N . ASP B 1 190 ? 1.531 -33.281 5.539 1 98.19 190 ASP B N 1
ATOM 3167 C CA . ASP B 1 190 ? 1.207 -34.688 5.723 1 98.19 190 ASP B CA 1
ATOM 3168 C C . ASP B 1 190 ? 0.879 -35.375 4.391 1 98.19 190 ASP B C 1
ATOM 3170 O O . ASP B 1 190 ? 1.03 -36.562 4.242 1 98.19 190 ASP B O 1
ATOM 3174 N N . ALA B 1 191 ? 0.433 -34.594 3.447 1 97.81 191 ALA B N 1
ATOM 3175 C CA . ALA B 1 191 ? 0.125 -35.094 2.107 1 97.81 191 ALA B CA 1
ATOM 3176 C C . ALA B 1 191 ? 1.388 -35.188 1.256 1 97.81 191 ALA B C 1
ATOM 3178 O O . ALA B 1 191 ? 1.321 -35.531 0.076 1 97.81 191 ALA B O 1
ATOM 3179 N N . GLY B 1 192 ? 2.555 -34.75 1.781 1 98 192 GLY B N 1
ATOM 3180 C CA . GLY B 1 192 ? 3.826 -35 1.12 1 98 192 GLY B CA 1
ATOM 3181 C C . GLY B 1 192 ? 4.434 -33.75 0.51 1 98 192 GLY B C 1
ATOM 3182 O O . GLY B 1 192 ? 5.438 -33.844 -0.201 1 98 192 GLY B O 1
ATOM 3183 N N . CYS B 1 193 ? 3.861 -32.594 0.762 1 98.56 193 CYS B N 1
ATOM 3184 C CA . CYS B 1 193 ? 4.426 -31.359 0.246 1 98.56 193 CYS B CA 1
ATOM 3185 C C . CYS B 1 193 ? 5.699 -30.984 0.994 1 98.56 193 CYS B C 1
ATOM 3187 O O . CYS B 1 193 ? 5.828 -31.266 2.188 1 98.56 193 CYS B O 1
ATOM 3189 N N . ASP B 1 194 ? 6.602 -30.359 0.309 1 98.44 194 ASP B N 1
ATOM 3190 C CA . ASP B 1 194 ? 7.816 -29.891 0.976 1 98.44 194 ASP B CA 1
ATOM 3191 C C . ASP B 1 194 ? 7.875 -28.375 1.022 1 98.44 194 ASP B C 1
ATOM 3193 O O . ASP B 1 194 ? 8.797 -27.797 1.604 1 98.44 194 ASP B O 1
ATOM 3197 N N . ALA B 1 195 ? 6.887 -27.688 0.457 1 98.69 195 ALA B N 1
ATOM 3198 C CA . ALA B 1 195 ? 6.645 -26.25 0.573 1 98.69 195 ALA B CA 1
ATOM 3199 C C . ALA B 1 195 ? 5.207 -25.906 0.206 1 98.69 195 ALA B C 1
ATOM 3201 O O . ALA B 1 195 ? 4.461 -26.766 -0.28 1 98.69 195 ALA B O 1
ATOM 3202 N N . VAL B 1 196 ? 4.836 -24.703 0.532 1 98.56 196 VAL B N 1
ATOM 3203 C CA . VAL B 1 196 ? 3.514 -24.219 0.141 1 98.56 196 VAL B CA 1
ATOM 3204 C C . VAL B 1 196 ? 3.641 -22.875 -0.562 1 98.56 196 VAL B C 1
ATOM 3206 O O . VAL B 1 196 ? 4.422 -22.016 -0.144 1 98.56 196 VAL B O 1
ATOM 3209 N N . ALA B 1 197 ? 3.008 -22.781 -1.708 1 98.44 197 ALA B N 1
ATOM 3210 C CA . ALA B 1 197 ? 2.859 -21.484 -2.352 1 98.44 197 ALA B CA 1
ATOM 3211 C C . ALA B 1 197 ? 1.74 -20.672 -1.699 1 98.44 197 ALA B C 1
ATOM 3213 O O . ALA B 1 197 ? 0.584 -21.109 -1.681 1 98.44 197 ALA B O 1
ATOM 3214 N N . LEU B 1 198 ? 2.125 -19.609 -1.14 1 97.5 198 LEU B N 1
ATOM 3215 C CA . LEU B 1 198 ? 1.097 -18.656 -0.712 1 97.5 198 LEU B CA 1
ATOM 3216 C C . LEU B 1 198 ? 0.49 -17.938 -1.91 1 97.5 198 LEU B C 1
ATOM 3218 O O . LEU B 1 198 ? 0.867 -16.797 -2.211 1 97.5 198 LEU B O 1
ATOM 3222 N N . GLY B 1 199 ? -0.51 -18.609 -2.471 1 95 199 GLY B N 1
ATOM 3223 C CA . GLY B 1 199 ? -1.072 -18.188 -3.744 1 95 199 GLY B CA 1
ATOM 3224 C C . GLY B 1 199 ? -2.152 -17.125 -3.6 1 95 199 GLY B C 1
ATOM 3225 O O . GLY B 1 199 ? -3.023 -17 -4.465 1 95 199 GLY B O 1
ATOM 3226 N N . CYS B 1 200 ? -2.311 -16.562 -2.545 1 92.25 200 CYS B N 1
ATOM 3227 C CA . CYS B 1 200 ? -3.045 -15.328 -2.283 1 92.25 200 CYS B CA 1
ATOM 3228 C C . CYS B 1 200 ? -2.137 -14.281 -1.654 1 92.25 200 CYS B C 1
ATOM 3230 O O . CYS B 1 200 ? -1.445 -14.555 -0.673 1 92.25 200 CYS B O 1
ATOM 3232 N N . THR B 1 201 ? -2.268 -13.133 -2.215 1 88.25 201 THR B N 1
ATOM 3233 C CA . THR B 1 201 ? -1.284 -12.109 -1.887 1 88.25 201 THR B CA 1
ATOM 3234 C C . THR B 1 201 ? -1.532 -11.547 -0.49 1 88.25 201 THR B C 1
ATOM 3236 O O . THR B 1 201 ? -0.673 -10.859 0.071 1 88.25 201 THR B O 1
ATOM 3239 N N . GLU B 1 202 ? -2.623 -11.945 0.115 1 88.31 202 GLU B N 1
ATOM 3240 C CA . GLU B 1 202 ? -2.916 -11.547 1.488 1 88.31 202 GLU B CA 1
ATOM 3241 C C . GLU B 1 202 ? -2.354 -12.547 2.486 1 88.31 202 GLU B C 1
ATOM 3243 O O . GLU B 1 202 ? -2.191 -12.234 3.668 1 88.31 202 GLU B O 1
ATOM 3248 N N . LEU B 1 203 ? -2.082 -13.789 2.041 1 92.75 203 LEU B N 1
ATOM 3249 C CA . LEU B 1 203 ? -1.659 -14.867 2.932 1 92.75 203 LEU B CA 1
ATOM 3250 C C . LEU B 1 203 ? -0.313 -14.539 3.57 1 92.75 203 LEU B C 1
ATOM 3252 O O . LEU B 1 203 ? -0.099 -14.82 4.754 1 92.75 203 LEU B O 1
ATOM 3256 N N . PRO B 1 204 ? 0.606 -13.883 2.816 1 94.06 204 PRO B N 1
ATOM 3257 C CA . PRO B 1 204 ? 1.906 -13.555 3.408 1 94.06 204 PRO B CA 1
ATOM 3258 C C . PRO B 1 204 ? 1.796 -12.57 4.566 1 94.06 204 PRO B C 1
ATOM 3260 O O . PRO B 1 204 ? 2.766 -12.359 5.301 1 94.06 204 PRO B O 1
ATOM 3263 N N . LEU B 1 205 ? 0.657 -11.93 4.68 1 91.88 205 LEU B N 1
ATOM 3264 C CA . LEU B 1 205 ? 0.451 -11.008 5.789 1 91.88 205 LEU B CA 1
ATOM 3265 C C . LEU B 1 205 ? 0.352 -11.758 7.113 1 91.88 205 LEU B C 1
ATOM 3267 O O . LEU B 1 205 ? 0.556 -11.172 8.18 1 91.88 205 LEU B O 1
ATOM 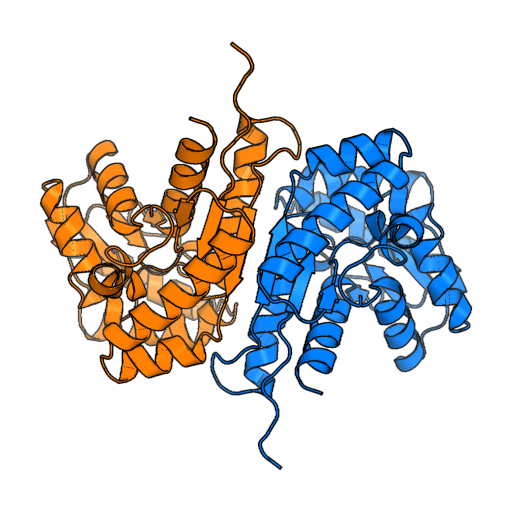3271 N N . VAL B 1 206 ? -0.005 -13.109 7.059 1 95.25 206 VAL B N 1
ATOM 3272 C CA . VAL B 1 206 ? -0.28 -13.812 8.312 1 95.25 206 VAL B CA 1
ATOM 3273 C C . VAL B 1 206 ? 0.504 -15.125 8.352 1 95.25 206 VAL B C 1
ATOM 3275 O O . VAL B 1 206 ? 0.647 -15.734 9.414 1 95.25 206 VAL B O 1
ATOM 3278 N N . LEU B 1 207 ? 1.03 -15.602 7.23 1 96.44 207 LEU B N 1
ATOM 3279 C CA . LEU B 1 207 ? 1.778 -16.844 7.16 1 96.44 207 LEU B CA 1
ATOM 3280 C C . LEU B 1 207 ? 3.209 -16.609 6.691 1 96.44 207 LEU B C 1
ATOM 3282 O O . LEU B 1 207 ? 3.443 -15.773 5.809 1 96.44 207 LEU B O 1
ATOM 3286 N N . ASN B 1 208 ? 4.098 -17.297 7.289 1 95.69 208 ASN B N 1
ATOM 3287 C CA . ASN B 1 208 ? 5.504 -17.234 6.914 1 95.69 208 ASN B CA 1
ATOM 3288 C C . ASN B 1 208 ? 6.254 -18.5 7.352 1 95.69 208 ASN B C 1
ATOM 3290 O O . ASN B 1 208 ? 5.66 -19.406 7.922 1 95.69 208 ASN B O 1
ATOM 3294 N N . ASP B 1 209 ? 7.598 -18.484 7.078 1 96.19 209 ASP B N 1
ATOM 3295 C CA . ASP B 1 209 ? 8.422 -19.656 7.367 1 96.19 209 ASP B CA 1
ATOM 3296 C C . ASP B 1 209 ? 8.477 -19.938 8.867 1 96.19 209 ASP B C 1
ATOM 3298 O O . ASP B 1 209 ? 8.672 -21.078 9.289 1 96.19 209 ASP B O 1
ATOM 3302 N N . ALA B 1 210 ? 8.25 -18.938 9.68 1 95.5 210 ALA B N 1
ATOM 3303 C CA . ALA B 1 210 ? 8.43 -19.047 11.125 1 95.5 210 ALA B CA 1
ATOM 3304 C C . ALA B 1 210 ? 7.184 -19.641 11.781 1 95.5 210 ALA B C 1
ATOM 3306 O O . ALA B 1 210 ? 7.262 -20.188 12.891 1 95.5 210 ALA B O 1
ATOM 3307 N N . ASN B 1 211 ? 6.051 -19.625 11.047 1 96.56 211 ASN B N 1
ATOM 3308 C CA . ASN B 1 211 ? 4.848 -20.047 11.758 1 96.56 211 ASN B CA 1
ATOM 3309 C C . ASN B 1 211 ? 4.098 -21.141 10.992 1 96.56 211 ASN B C 1
ATOM 3311 O O . ASN B 1 211 ? 2.957 -21.469 11.328 1 96.56 211 ASN B O 1
ATOM 3315 N N . CYS B 1 212 ? 4.691 -21.594 9.961 1 96.94 212 CYS B N 1
ATOM 3316 C CA . CYS B 1 212 ? 4.082 -22.672 9.195 1 96.94 212 CYS B CA 1
ATOM 3317 C C . CYS B 1 212 ? 4.902 -23.953 9.312 1 96.94 212 CYS B C 1
ATOM 3319 O O . CYS B 1 212 ? 6.109 -23.906 9.539 1 96.94 212 CYS B O 1
ATOM 3321 N N . ALA B 1 213 ? 4.238 -25.047 9.086 1 97.19 213 ALA B N 1
ATOM 3322 C CA . ALA B 1 213 ? 4.867 -26.375 9.172 1 97.19 213 ALA B CA 1
ATOM 3323 C C . ALA B 1 213 ? 5.742 -26.641 7.953 1 97.19 213 ALA B C 1
ATOM 3325 O O . ALA B 1 213 ? 6.535 -27.594 7.953 1 97.19 213 ALA B O 1
ATOM 3326 N N . LEU B 1 214 ? 5.621 -25.859 6.918 1 97.94 214 LEU B N 1
ATOM 3327 C CA . LEU B 1 214 ? 6.379 -25.984 5.68 1 97.94 214 LEU B CA 1
ATOM 3328 C C . LEU B 1 214 ? 7.012 -24.641 5.301 1 97.94 214 LEU B C 1
ATOM 3330 O O . LEU B 1 214 ? 6.465 -23.578 5.621 1 97.94 214 LEU B O 1
ATOM 3334 N N . PRO B 1 215 ? 8.188 -24.734 4.59 1 97.94 215 PRO B N 1
ATOM 3335 C CA . PRO B 1 215 ? 8.648 -23.516 3.936 1 97.94 215 PRO B CA 1
ATOM 3336 C C . PRO B 1 215 ? 7.574 -22.859 3.061 1 97.94 215 PRO B C 1
ATOM 3338 O O . PRO B 1 215 ? 6.809 -23.562 2.398 1 97.94 215 PRO B O 1
ATOM 3341 N N . THR B 1 216 ? 7.543 -21.547 3.074 1 98.38 216 THR B N 1
ATOM 3342 C CA . THR B 1 216 ? 6.523 -20.828 2.316 1 98.38 216 THR B CA 1
ATOM 3343 C C . THR B 1 216 ? 7.137 -20.156 1.089 1 98.38 216 THR B C 1
ATOM 3345 O O . THR B 1 216 ? 8.273 -19.688 1.139 1 98.38 216 THR B O 1
ATOM 3348 N N . LEU B 1 217 ? 6.465 -20.203 0.019 1 98.44 217 LEU B N 1
ATOM 3349 C CA . LEU B 1 217 ? 6.734 -19.406 -1.166 1 98.44 217 LEU B CA 1
ATOM 3350 C C . LEU B 1 217 ? 5.785 -18.219 -1.244 1 98.44 217 LEU B C 1
ATOM 3352 O O . LEU B 1 217 ? 4.672 -18.344 -1.765 1 98.44 217 LEU B O 1
ATOM 3356 N N . ASP B 1 218 ? 6.238 -17.062 -0.777 1 97.94 218 ASP B N 1
ATOM 3357 C CA . ASP B 1 218 ? 5.492 -15.812 -0.72 1 97.94 218 ASP B CA 1
ATOM 3358 C C . ASP B 1 218 ? 5.371 -15.18 -2.105 1 97.94 218 ASP B C 1
ATOM 3360 O O . ASP B 1 218 ? 6.211 -14.375 -2.5 1 97.94 218 ASP B O 1
ATOM 3364 N N . SER B 1 219 ? 4.262 -15.562 -2.732 1 97.81 219 SER B N 1
ATOM 3365 C CA . SER B 1 219 ? 4.109 -15.164 -4.129 1 97.81 219 SER B CA 1
ATOM 3366 C C . SER B 1 219 ? 4.242 -13.656 -4.297 1 97.81 219 SER B C 1
ATOM 3368 O O . SER B 1 219 ? 4.82 -13.188 -5.277 1 97.81 219 SER B O 1
ATOM 3370 N N . THR B 1 220 ? 3.758 -12.852 -3.367 1 97.12 220 THR B N 1
ATOM 3371 C CA . THR B 1 220 ? 3.789 -11.391 -3.455 1 97.12 220 THR B CA 1
ATOM 3372 C C . THR B 1 220 ? 5.227 -10.883 -3.426 1 97.12 220 THR B C 1
ATOM 3374 O O . THR B 1 220 ? 5.629 -10.102 -4.289 1 97.12 220 THR B O 1
ATOM 3377 N N . ARG B 1 221 ? 6.023 -11.305 -2.449 1 97.5 221 ARG B N 1
ATOM 3378 C CA . ARG B 1 221 ? 7.387 -10.797 -2.305 1 97.5 221 ARG B CA 1
ATOM 3379 C C . ARG B 1 221 ? 8.305 -11.375 -3.381 1 97.5 221 ARG B C 1
ATOM 3381 O O . ARG B 1 221 ? 9.227 -10.703 -3.838 1 97.5 221 ARG B O 1
ATOM 3388 N N . ILE B 1 222 ? 8.0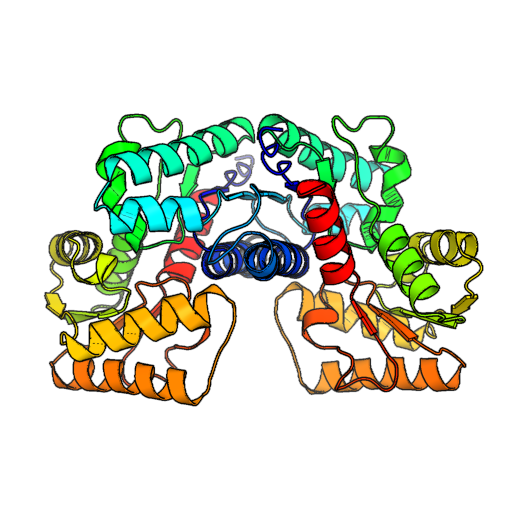16 -12.625 -3.787 1 98.38 222 ILE B N 1
ATOM 3389 C CA . ILE B 1 222 ? 8.773 -13.203 -4.895 1 98.38 222 ILE B CA 1
ATOM 3390 C C . ILE B 1 222 ? 8.562 -12.367 -6.152 1 98.38 222 ILE B C 1
ATOM 3392 O O . ILE B 1 222 ? 9.531 -12.039 -6.852 1 98.38 222 ILE B O 1
ATOM 3396 N N . LEU B 1 223 ? 7.312 -12.008 -6.449 1 98.56 223 LEU B N 1
ATOM 3397 C CA . LEU B 1 223 ? 7.02 -11.164 -7.605 1 98.56 223 LEU B CA 1
ATOM 3398 C C . LEU B 1 223 ? 7.672 -9.797 -7.457 1 98.56 223 LEU B C 1
ATOM 3400 O O . LEU B 1 223 ? 8.242 -9.266 -8.414 1 98.56 223 LEU B O 1
ATOM 3404 N N . ALA B 1 224 ? 7.582 -9.18 -6.273 1 98.62 224 ALA B N 1
ATOM 3405 C CA . ALA B 1 224 ? 8.188 -7.879 -6.008 1 98.62 224 ALA B CA 1
ATOM 3406 C C . ALA B 1 224 ? 9.688 -7.902 -6.289 1 98.62 224 ALA B C 1
ATOM 3408 O O . ALA B 1 224 ? 10.227 -6.996 -6.926 1 98.62 224 ALA B O 1
ATOM 3409 N N . ARG B 1 225 ? 10.367 -8.922 -5.805 1 98.31 225 ARG B N 1
ATOM 3410 C CA . ARG B 1 225 ? 11.805 -9.047 -5.992 1 98.31 225 ARG B CA 1
ATOM 3411 C C . ARG B 1 225 ? 12.148 -9.258 -7.461 1 98.31 225 ARG B C 1
ATOM 3413 O O . ARG B 1 225 ? 13.148 -8.727 -7.953 1 98.31 225 ARG B O 1
ATOM 3420 N N . ALA B 1 226 ? 11.289 -10.062 -8.125 1 98.62 226 ALA B N 1
ATOM 3421 C CA . ALA B 1 226 ? 11.492 -10.242 -9.555 1 98.62 226 ALA B CA 1
ATOM 3422 C C . ALA B 1 226 ? 11.352 -8.922 -10.305 1 98.62 226 ALA B C 1
ATOM 3424 O O . ALA B 1 226 ? 12.102 -8.641 -11.242 1 98.62 226 ALA B O 1
ATOM 3425 N N . ALA B 1 227 ? 10.359 -8.156 -9.961 1 98.75 227 ALA B N 1
ATOM 3426 C CA . ALA B 1 227 ? 10.164 -6.836 -10.562 1 98.75 227 ALA B CA 1
ATOM 3427 C C . ALA B 1 227 ? 11.367 -5.934 -10.312 1 98.75 227 ALA B C 1
ATOM 3429 O O . ALA B 1 227 ? 11.82 -5.223 -11.211 1 98.75 227 ALA B O 1
ATOM 3430 N N . LEU B 1 228 ? 11.836 -5.941 -9.07 1 98.5 228 LEU B N 1
ATOM 3431 C CA . LEU B 1 228 ? 13.016 -5.152 -8.719 1 98.5 228 LEU B CA 1
ATOM 3432 C C . LEU B 1 228 ? 14.219 -5.582 -9.547 1 98.5 228 LEU B C 1
ATOM 3434 O O . LEU B 1 228 ? 14.953 -4.738 -10.07 1 98.5 228 LEU B O 1
ATOM 3438 N N . ASP B 1 229 ? 14.438 -6.922 -9.664 1 98.31 229 ASP B N 1
ATOM 3439 C CA . ASP B 1 229 ? 15.523 -7.453 -10.484 1 98.31 229 ASP B CA 1
ATOM 3440 C C . ASP B 1 229 ? 15.43 -6.953 -11.922 1 98.31 229 ASP B C 1
ATOM 3442 O O . ASP B 1 229 ? 16.422 -6.516 -12.5 1 98.31 229 ASP B O 1
ATOM 3446 N N . ARG B 1 230 ? 14.266 -7 -12.43 1 98.25 230 ARG B N 1
ATOM 3447 C CA . ARG B 1 230 ? 14.07 -6.57 -13.812 1 98.25 230 ARG B CA 1
ATOM 3448 C C . ARG B 1 230 ? 14.305 -5.066 -13.953 1 98.25 230 ARG B C 1
ATOM 3450 O O . ARG B 1 230 ? 14.922 -4.621 -14.914 1 98.25 230 ARG B O 1
ATOM 3457 N N . ALA B 1 231 ? 13.781 -4.281 -13.031 1 98.5 231 ALA B N 1
ATOM 3458 C CA . ALA B 1 231 ? 13.891 -2.828 -13.086 1 98.5 231 ALA B CA 1
ATOM 3459 C C . ALA B 1 231 ? 15.352 -2.389 -13.031 1 98.5 231 ALA B C 1
ATOM 3461 O O . ALA B 1 231 ? 15.727 -1.372 -13.617 1 98.5 231 ALA B O 1
ATOM 3462 N N . LEU B 1 232 ? 16.172 -3.16 -12.32 1 97.25 232 LEU B N 1
ATOM 3463 C CA . LEU B 1 232 ? 17.547 -2.75 -12.062 1 97.25 232 LEU B CA 1
ATOM 3464 C C . LEU B 1 232 ? 18.516 -3.438 -13.023 1 97.25 232 LEU B C 1
ATOM 3466 O O . LEU B 1 232 ? 19.734 -3.211 -12.969 1 97.25 232 LEU B O 1
ATOM 3470 N N . ALA B 1 233 ? 18.078 -4.328 -13.852 1 92.25 233 ALA B N 1
ATOM 3471 C CA . ALA B 1 233 ? 18.922 -5.035 -14.812 1 92.25 233 ALA B CA 1
ATOM 3472 C C . ALA B 1 233 ? 19.438 -4.09 -15.891 1 92.25 233 ALA B C 1
ATOM 3474 O O . ALA B 1 233 ? 18.766 -3.115 -16.25 1 92.25 233 ALA B O 1
#